Protein 5XQZ (pdb70)

Foldseek 3Di:
DAAPDDDDLLVVLDAPPPHDPLVSLLVVLVVLLVLLCVVCVQCVVVQDCVQWQFLDLPPVDTDFDDDPPDDTHTGTNSVNVVVLSVNLVVQNPDCQQPNDDPPDDHDPCNLVNSLVNLLSSLSSLSSCVRRPVVVCVVVVNPNVSLHSVLSSLSNCVNVVSYDPVSNVSCNVVNVVSD/DVVVVVVVVVVVVCVVVVVVVVVVVVVVLVVVCVVVPPDPVRSVVVVVVVVVVVVVVVCCVVVVD/DPDDPDPLPPAADDPDDLLVVLDADPPDDPLVSLLVVLVVLLVLLCVLCVLCVVVQDCVQFQFLDLPPVDTDFDDDCPPGNPTHGGGNVVRVVVLSVVLVVQCPDCQQNNDDPPRDHDPCNLVVSLVNLLSSLSSLSSCVRRPVVVCVVVVNSNSSSHSVLSSLSNCVNVVSYDPVSNVSCNVSSVVSVDDVD/DVVVVVVVVVCCVVVVVVVVVVVVVVVVVLVVVCVVVPDDPVRSVVSVVVVVVVVVVVVVCVVVVPDD

Organism: Homo sapiens (NCBI:txid9606)

CATH classification: 1.20.140.30

GO terms:
  GO:0035329 hippo signaling (P, IDA)
  GO:0005737 cytoplasm (C, IDA)
  GO:0043539 protein serine/threonine kinase activator activity (F, IDA)
  GO:0005515 protein binding (F, IPI)
  GO:0005829 cytosol (C, TAS)
  GO:0070062 extracellular exosome (C, HDA)

B-factor: mean 42.25, std 13.44, range [19.2, 107.34]

Nearest PDB structures (foldseek):
  1pi1-assembly1_A  TM=9.690E-01  e=4.590E-25  Homo sapiens
  4jiz-assembly1_A  TM=9.973E-01  e=1.069E-23  Homo sapiens
  5twh-assembly1_A-2  TM=9.955E-01  e=2.435E-23  Homo sapiens
  5b6b-assembly1_B  TM=9.875E-01  e=9.004E-23  Mus musculus
  5b6b-assembly2_K  TM=9.851E-01  e=2.051E-22  Mus musculus

Structure (mmCIF, N/CA/C/O backbone):
data_5XQZ
#
_entry.id   5XQZ
#
_cell.length_a   57.519
_cell.length_b   94.424
_cell.length_c   102.200
_cell.angle_alpha   90.00
_cell.angle_beta   90.00
_cell.angle_gamma   90.00
#
_symmetry.space_group_name_H-M   'P 21 21 21'
#
loop_
_entity.id
_entity.type
_entity.pdbx_description
1 polymer 'MOB kinase activator 1A'
2 polymer 'Serine/threonine-protein kinase 38-like'
3 non-polymer 'ZINC ION'
4 non-polymer GLYCEROL
5 water water
#
loop_
_atom_site.group_PDB
_atom_site.id
_atom_site.type_symbol
_atom_site.label_atom_id
_atom_site.label_alt_id
_atom_site.label_comp_id
_atom_site.label_asym_id
_atom_site.label_entity_id
_atom_site.label_seq_id
_atom_site.pdbx_PDB_ins_code
_atom_site.Cartn_x
_atom_site.Cartn_y
_atom_site.Cartn_z
_atom_site.occupancy
_atom_site.B_iso_or_equiv
_atom_site.auth_seq_id
_atom_site.auth_comp_id
_atom_site.auth_asym_id
_atom_site.auth_atom_id
_atom_site.pdbx_PDB_model_num
ATOM 1 N N . GLU A 1 10 ? -20.126 -24.896 10.708 1.00 74.05 33 GLU A N 1
ATOM 2 C CA . GLU A 1 10 ? -20.028 -25.993 9.707 1.00 63.34 33 GLU A CA 1
ATOM 3 C C . GLU A 1 10 ? -20.331 -25.480 8.287 1.00 68.50 33 GLU A C 1
ATOM 4 O O . GLU A 1 10 ? -19.614 -24.655 7.744 1.00 66.37 33 GLU A O 1
ATOM 10 N N . ALA A 1 11 ? -21.415 -25.969 7.717 1.00 61.28 34 ALA A N 1
ATOM 11 C CA . ALA A 1 11 ? -21.749 -25.751 6.298 1.00 56.17 34 ALA A CA 1
ATOM 12 C C . ALA A 1 11 ? -22.089 -24.288 5.963 1.00 53.09 34 ALA A C 1
ATOM 13 O O . ALA A 1 11 ? -22.614 -23.536 6.784 1.00 47.11 34 ALA A O 1
ATOM 15 N N . THR A 1 12 ? -21.738 -23.924 4.741 1.00 51.16 35 THR A N 1
ATOM 16 C CA . THR A 1 12 ? -22.079 -22.610 4.148 1.00 47.59 35 THR A CA 1
ATOM 17 C C . THR A 1 12 ? -22.698 -22.792 2.772 1.00 43.51 35 THR A C 1
ATOM 18 O O . THR A 1 12 ? -22.572 -23.819 2.156 1.00 46.54 35 THR A O 1
ATOM 22 N N . LEU A 1 13 ? -23.322 -21.739 2.297 1.00 43.81 36 LEU A N 1
ATOM 23 C CA . LEU A 1 13 ? -24.094 -21.782 1.026 1.00 46.65 36 LEU A CA 1
ATOM 24 C C . LEU A 1 13 ? -23.220 -21.923 -0.217 1.00 44.88 36 LEU A C 1
ATOM 25 O O . LEU A 1 13 ? -23.663 -22.402 -1.257 1.00 58.59 36 LEU A O 1
ATOM 30 N N . GLY A 1 14 ? -21.977 -21.512 -0.101 1.00 48.88 37 GLY A N 1
ATOM 31 C CA . GLY A 1 14 ? -21.089 -21.519 -1.271 1.00 50.68 37 GLY A CA 1
ATOM 32 C C . GLY A 1 14 ? -19.623 -21.566 -0.931 1.00 55.52 37 GLY A C 1
ATOM 33 O O . GLY A 1 14 ? -19.238 -21.748 0.217 1.00 55.59 37 GLY A O 1
ATOM 34 N N . SER A 1 15 ? -18.817 -21.411 -1.964 1.00 54.59 38 SER A N 1
ATOM 35 C CA . SER A 1 15 ? -17.333 -21.285 -1.803 1.00 56.29 38 SER A CA 1
ATOM 36 C C . SER A 1 15 ? -16.795 -19.882 -2.114 1.00 54.93 38 SER A C 1
ATOM 37 O O . SER A 1 15 ? -15.601 -19.680 -2.322 1.00 54.89 38 SER A O 1
ATOM 40 N N . GLY A 1 16 ? -17.704 -18.926 -2.128 1.00 48.64 39 GLY A N 1
ATOM 41 C CA . GLY A 1 16 ? -17.348 -17.502 -2.281 1.00 47.98 39 GLY A CA 1
ATOM 42 C C . GLY A 1 16 ? -16.475 -16.973 -1.151 1.00 46.12 39 GLY A C 1
ATOM 43 O O . GLY A 1 16 ? -16.540 -17.430 -0.014 1.00 50.50 39 GLY A O 1
ATOM 44 N N . ASN A 1 17 ? -15.666 -15.988 -1.500 1.00 43.32 40 ASN A N 1
ATOM 45 C CA . ASN A 1 17 ? -14.750 -15.319 -0.543 1.00 44.64 40 ASN A CA 1
ATOM 46 C C . ASN A 1 17 ? -15.406 -14.113 0.159 1.00 41.29 40 ASN A C 1
ATOM 47 O O . ASN A 1 17 ? -15.337 -12.981 -0.305 1.00 38.44 40 ASN A O 1
ATOM 52 N N . LEU A 1 18 ? -15.990 -14.378 1.312 1.00 36.23 41 LEU A N 1
ATOM 53 C CA . LEU A 1 18 ? -16.746 -13.340 2.048 1.00 36.49 41 LEU A CA 1
ATOM 54 C C . LEU A 1 18 ? -15.845 -12.215 2.599 1.00 38.77 41 LEU A C 1
ATOM 55 O O . LEU A 1 18 ? -16.276 -11.074 2.762 1.00 39.56 41 LEU A O 1
ATOM 60 N N . ARG A 1 19 ? -14.598 -12.557 2.873 1.00 36.75 42 ARG A N 1
ATOM 61 C CA . ARG A 1 19 ? -13.610 -11.585 3.404 1.00 40.26 42 ARG A CA 1
ATOM 62 C C . ARG A 1 19 ? -13.392 -10.440 2.447 1.00 39.09 42 ARG A C 1
ATOM 63 O O . ARG A 1 19 ? -13.231 -9.295 2.831 1.00 39.48 42 ARG A O 1
ATOM 71 N N . GLN A 1 20 ? -13.354 -10.801 1.185 1.00 38.45 43 GLN A N 1
ATOM 72 C CA . GLN A 1 20 ? -13.159 -9.815 0.112 1.00 39.89 43 GLN A CA 1
ATOM 73 C C . GLN A 1 20 ? -14.412 -9.020 -0.195 1.00 34.43 43 GLN A C 1
ATOM 74 O O . GLN A 1 20 ? -14.369 -7.847 -0.476 1.00 35.40 43 GLN A O 1
ATOM 80 N N . ALA A 1 21 ? -15.525 -9.717 -0.149 1.00 35.77 44 ALA A N 1
ATOM 81 C CA . ALA A 1 21 ? -16.854 -9.134 -0.454 1.00 37.44 44 ALA A CA 1
ATOM 82 C C . ALA A 1 21 ? -17.277 -8.035 0.552 1.00 35.40 44 ALA A C 1
ATOM 83 O O . ALA A 1 21 ? -18.001 -7.127 0.195 1.00 34.01 44 ALA A O 1
ATOM 85 N N . VAL A 1 22 ? -16.814 -8.121 1.796 1.00 29.73 45 VAL A N 1
ATOM 86 C CA . VAL A 1 22 ? -17.113 -7.045 2.822 1.00 30.17 45 VAL A CA 1
ATOM 87 C C . VAL A 1 22 ? -16.264 -5.764 2.693 1.00 30.40 45 VAL A C 1
ATOM 88 O O . VAL A 1 22 ? -16.575 -4.708 3.266 1.00 28.93 45 VAL A O 1
ATOM 92 N N . MET A 1 23 ? -15.202 -5.876 1.915 1.00 30.85 46 MET A N 1
ATOM 93 C CA . MET A 1 23 ? -14.205 -4.789 1.814 1.00 35.79 46 MET A CA 1
ATOM 94 C C . MET A 1 23 ? -14.829 -3.567 1.147 1.00 35.12 46 MET A C 1
ATOM 95 O O . MET A 1 23 ? -15.645 -3.674 0.240 1.00 37.17 46 MET A O 1
ATOM 100 N N . LEU A 1 24 ? -14.434 -2.408 1.633 1.00 33.51 47 LEU A N 1
ATOM 101 C CA . LEU A 1 24 ? -14.868 -1.138 1.013 1.00 34.47 47 LEU A CA 1
ATOM 102 C C . LEU A 1 24 ? -14.332 -1.070 -0.443 1.00 32.42 47 LEU A C 1
ATOM 103 O O . LEU A 1 24 ? -13.147 -1.084 -0.642 1.00 33.18 47 LEU A O 1
ATOM 108 N N . PRO A 1 25 ? -15.210 -1.003 -1.453 1.00 32.59 48 PRO A N 1
ATOM 109 C CA . PRO A 1 25 ? -14.703 -0.824 -2.795 1.00 31.95 48 PRO A CA 1
ATOM 110 C C . PRO A 1 25 ? -13.959 0.482 -2.978 1.00 36.67 48 PRO A C 1
ATOM 111 O O . PRO A 1 25 ? -14.268 1.502 -2.356 1.00 35.02 48 PRO A O 1
ATOM 115 N N . GLU A 1 26 ? -12.967 0.407 -3.832 1.00 37.84 49 GLU A N 1
ATOM 116 C CA . GLU A 1 26 ? -12.170 1.582 -4.164 1.00 41.32 49 GLU A CA 1
ATOM 117 C C . GLU A 1 26 ? -13.046 2.758 -4.549 1.00 38.04 49 GLU A C 1
ATOM 118 O O . GLU A 1 26 ? -13.862 2.684 -5.441 1.00 41.13 49 GLU A O 1
ATOM 124 N N . GLY A 1 27 ? -12.837 3.835 -3.828 1.00 38.93 50 GLY A N 1
ATOM 125 C CA . GLY A 1 27 ? -13.510 5.116 -4.096 1.00 37.99 50 GLY A CA 1
ATOM 126 C C . GLY A 1 27 ? -14.893 5.209 -3.490 1.00 33.36 50 GLY A C 1
ATOM 127 O O . GLY A 1 27 ? -15.555 6.224 -3.590 1.00 35.56 50 GLY A O 1
ATOM 128 N N . GLU A 1 28 ? -15.315 4.137 -2.847 1.00 31.69 51 GLU A N 1
ATOM 129 C CA . GLU A 1 28 ? -16.649 4.102 -2.218 1.00 35.25 51 GLU A CA 1
ATOM 130 C C . GLU A 1 28 ? -16.695 4.878 -0.900 1.00 35.13 51 GLU A C 1
ATOM 131 O O . GLU A 1 28 ? -15.730 4.960 -0.161 1.00 39.70 51 GLU A O 1
ATOM 137 N N . ASP A 1 29 ? -17.857 5.421 -0.625 1.00 32.97 52 ASP A N 1
ATOM 138 C CA . ASP A 1 29 ? -18.117 6.115 0.647 1.00 34.79 52 ASP A CA 1
ATOM 139 C C . ASP A 1 29 ? -18.398 5.124 1.794 1.00 36.71 52 ASP A C 1
ATOM 140 O O . ASP A 1 29 ? -19.343 4.312 1.741 1.00 36.13 52 ASP A O 1
A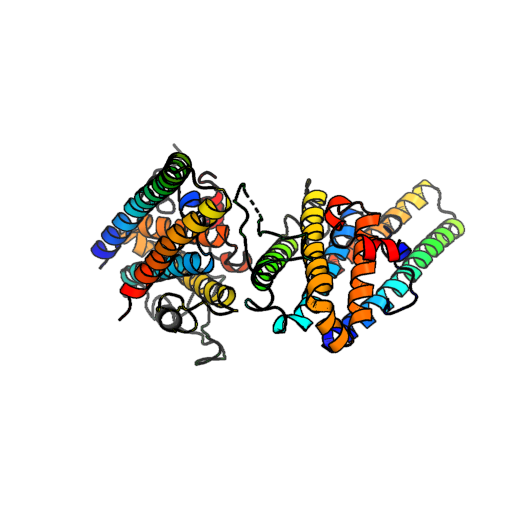TOM 145 N N . LEU A 1 30 ? -17.590 5.227 2.838 1.00 33.28 53 LEU A N 1
ATOM 146 C CA . LEU A 1 30 ? -17.640 4.241 3.953 1.00 35.01 53 LEU A CA 1
ATOM 147 C C . LEU A 1 30 ? -19.032 4.191 4.636 1.00 35.32 53 LEU A C 1
ATOM 148 O O . LEU A 1 30 ? -19.596 3.125 4.917 1.00 34.14 53 LEU A O 1
ATOM 153 N N . ASN A 1 31 ? -19.568 5.371 4.897 1.00 31.91 54 ASN A N 1
ATOM 154 C CA . ASN A 1 31 ? -20.891 5.502 5.541 1.00 35.64 54 ASN A CA 1
ATOM 155 C C . ASN A 1 31 ? -22.005 4.798 4.719 1.00 34.82 54 ASN A C 1
ATOM 156 O O . ASN A 1 31 ? -22.786 4.008 5.223 1.00 33.36 54 ASN A O 1
ATOM 161 N N . GLU A 1 32 ? -22.038 5.104 3.440 1.00 31.86 55 GLU A N 1
ATOM 162 C CA . GLU A 1 32 ? -23.006 4.488 2.511 1.00 31.25 55 GLU A CA 1
ATOM 163 C C . GLU A 1 32 ? -22.873 2.964 2.510 1.00 30.50 55 GLU A C 1
ATOM 164 O O . GLU A 1 32 ? -23.841 2.229 2.570 1.00 30.14 55 GLU A O 1
ATOM 170 N N . TRP A 1 33 ? -21.638 2.515 2.429 1.00 29.19 56 TRP A N 1
ATOM 171 C CA . TRP A 1 33 ? -21.324 1.067 2.446 1.00 30.00 56 TRP A CA 1
ATOM 172 C C . TRP A 1 33 ? -21.832 0.369 3.718 1.00 29.55 56 TRP A C 1
ATOM 173 O O . TRP A 1 33 ? -22.420 -0.705 3.693 1.00 30.03 56 TRP A O 1
ATOM 184 N N . ILE A 1 34 ? -21.584 1.002 4.839 1.00 27.56 57 ILE A N 1
ATOM 185 C CA . ILE A 1 34 ? -22.029 0.472 6.143 1.00 27.52 57 ILE A CA 1
ATOM 186 C C . ILE A 1 34 ? -23.568 0.441 6.180 1.00 28.40 57 ILE A C 1
ATOM 187 O O . ILE A 1 34 ? -24.184 -0.487 6.658 1.00 27.44 57 ILE A O 1
ATOM 192 N N . ALA A 1 35 ? -24.159 1.472 5.622 1.00 28.75 58 ALA A N 1
ATOM 193 C CA . ALA A 1 35 ? -25.629 1.655 5.670 1.00 30.80 58 ALA A CA 1
ATOM 194 C C . ALA A 1 35 ? -26.367 0.554 4.869 1.00 31.17 58 ALA A C 1
ATOM 195 O O . ALA A 1 35 ? -27.307 -0.084 5.352 1.00 31.65 58 ALA A O 1
ATOM 197 N N . VAL A 1 36 ? -25.893 0.340 3.651 1.00 28.64 59 VAL A N 1
ATOM 198 C CA . VAL A 1 36 ? -26.516 -0.657 2.724 1.00 30.71 59 VAL A CA 1
ATOM 199 C C . VAL A 1 36 ? -26.393 -2.073 3.307 1.00 30.32 59 VAL A C 1
ATOM 200 O O . VAL A 1 36 ? -27.352 -2.856 3.320 1.00 29.98 59 VAL A O 1
ATOM 204 N N . ASN A 1 37 ? -25.196 -2.359 3.812 1.00 28.23 60 ASN A N 1
ATOM 205 C CA . ASN A 1 37 ? -24.871 -3.682 4.414 1.00 28.94 60 ASN A CA 1
ATOM 206 C C . ASN A 1 37 ? -25.680 -3.926 5.703 1.00 29.06 60 ASN A C 1
ATOM 207 O O . ASN A 1 37 ? -26.151 -5.012 5.974 1.00 27.76 60 ASN A O 1
ATOM 212 N N . THR A 1 38 ? -25.856 -2.876 6.470 1.00 27.83 61 THR A N 1
ATOM 213 C CA . THR A 1 38 ? -26.614 -2.970 7.732 1.00 29.01 61 THR A CA 1
ATOM 214 C C . THR A 1 38 ? -28.088 -3.318 7.462 1.00 31.85 61 THR A C 1
ATOM 215 O O . THR A 1 38 ? -28.680 -4.180 8.129 1.00 29.67 61 THR A O 1
ATOM 219 N N . VAL A 1 39 ? -28.664 -2.637 6.475 1.00 29.26 62 VAL A N 1
ATOM 220 C CA . VAL A 1 39 ? -30.081 -2.922 6.034 1.00 31.84 62 VAL A CA 1
ATOM 221 C C . VAL A 1 39 ? -30.219 -4.392 5.586 1.00 32.26 62 VAL A C 1
ATOM 222 O O . VAL A 1 39 ? -31.166 -5.111 5.955 1.00 33.88 62 VAL A O 1
ATOM 226 N N . ASP A 1 40 ? -29.237 -4.833 4.830 1.00 28.63 63 ASP A N 1
ATOM 227 C CA . ASP A 1 40 ? -29.185 -6.254 4.399 1.00 31.39 63 ASP A CA 1
ATOM 228 C C . ASP A 1 40 ? -29.203 -7.235 5.595 1.00 30.85 63 ASP A C 1
ATOM 229 O O . ASP A 1 40 ? -29.935 -8.212 5.606 1.00 30.20 63 ASP A O 1
ATOM 234 N N . PHE A 1 41 ? -28.359 -6.971 6.577 1.00 27.75 64 PHE A N 1
ATOM 235 C CA . PHE A 1 41 ? -28.249 -7.876 7.746 1.00 27.11 64 PHE A CA 1
ATOM 236 C C . PHE A 1 41 ? -29.536 -7.857 8.572 1.00 28.85 64 PHE A C 1
ATOM 237 O O . PHE A 1 41 ? -29.997 -8.881 9.069 1.00 30.67 64 PHE A O 1
ATOM 245 N N . PHE A 1 42 ? -30.109 -6.679 8.699 1.00 27.00 65 PHE A N 1
ATOM 246 C CA . PHE A 1 42 ? -31.402 -6.534 9.400 1.00 30.91 65 PHE A CA 1
ATOM 247 C C . PHE A 1 42 ? -32.432 -7.444 8.735 1.00 30.87 65 PHE A C 1
ATOM 248 O O . PHE A 1 42 ? -33.111 -8.258 9.370 1.00 33.32 65 PHE A O 1
ATOM 256 N N . ASN A 1 43 ? -32.507 -7.300 7.431 1.00 30.36 66 ASN A N 1
ATOM 257 C CA . ASN A 1 43 ? -33.454 -8.104 6.651 1.00 35.26 66 ASN A CA 1
ATOM 258 C C . ASN A 1 43 ? -33.222 -9.601 6.819 1.00 34.43 66 ASN A C 1
ATOM 259 O O . ASN A 1 43 ? -34.143 -10.375 7.043 1.00 31.73 66 ASN A O 1
ATOM 264 N N . GLN A 1 44 ? -31.971 -9.982 6.725 1.00 31.10 67 GLN A N 1
ATOM 265 C CA . GLN A 1 44 ? -31.593 -11.411 6.847 1.00 33.92 67 GLN A CA 1
ATOM 266 C C . GLN A 1 44 ? -32.011 -11.979 8.201 1.00 33.74 67 GLN A C 1
ATOM 267 O O . GLN A 1 44 ? -32.643 -13.029 8.300 1.00 35.91 67 GLN A O 1
ATOM 273 N N . ILE A 1 45 ? -31.621 -11.252 9.233 1.00 35.64 68 ILE A N 1
ATOM 274 C CA . ILE A 1 45 ? -31.781 -11.708 10.639 1.00 35.40 68 ILE A CA 1
ATOM 275 C C . ILE A 1 45 ? -33.262 -11.811 10.969 1.00 36.26 68 ILE A C 1
ATOM 276 O O . ILE A 1 45 ? -33.694 -12.754 11.627 1.00 33.41 68 ILE A O 1
ATOM 281 N N . ASN A 1 46 ? -34.062 -10.855 10.518 1.00 32.03 69 ASN A N 1
ATOM 282 C CA . ASN A 1 46 ? -35.470 -11.014 10.849 1.00 39.13 69 ASN A CA 1
ATOM 283 C C . ASN A 1 46 ? -36.157 -12.082 9.995 1.00 34.40 69 ASN A C 1
ATOM 284 O O . ASN A 1 46 ? -37.030 -12.741 10.4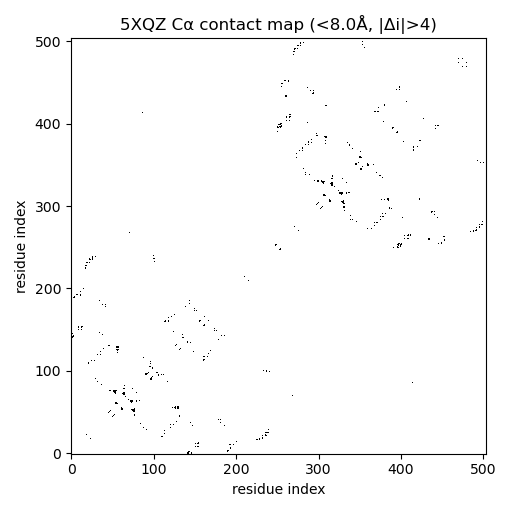78 1.00 37.22 69 ASN A O 1
ATOM 289 N N . MET A 1 47 ? -35.649 -12.352 8.800 1.00 33.55 70 MET A N 1
ATOM 290 C CA . MET A 1 47 ? -36.086 -13.562 8.045 1.00 37.85 70 MET A CA 1
ATOM 291 C C . MET A 1 47 ? -35.745 -14.835 8.824 1.00 37.38 70 MET A C 1
ATOM 292 O O . MET A 1 47 ? -36.566 -15.726 9.027 1.00 40.17 70 MET A O 1
ATOM 297 N N . LEU A 1 48 ? -34.497 -14.906 9.234 1.00 33.80 71 LEU A N 1
ATOM 298 C CA . LEU A 1 48 ? -33.970 -16.125 9.922 1.00 36.80 71 LEU A CA 1
ATOM 299 C C . LEU A 1 48 ? -34.725 -16.421 11.237 1.00 36.64 71 LEU A C 1
ATOM 300 O O . LEU A 1 48 ? -35.200 -17.530 11.500 1.00 40.80 71 LEU A O 1
ATOM 305 N N . TYR A 1 49 ? -34.830 -15.393 12.049 1.00 35.30 72 TYR A N 1
ATOM 306 C CA . TYR A 1 49 ? -35.603 -15.465 13.311 1.00 40.00 72 TYR A CA 1
ATOM 307 C C . TYR A 1 49 ? -37.075 -15.805 13.043 1.00 41.58 72 TYR A C 1
ATOM 308 O O . TYR A 1 49 ? -37.711 -16.548 13.771 1.00 44.66 72 TYR A O 1
ATOM 317 N N . GLY A 1 50 ? -37.581 -15.249 11.966 1.00 42.14 73 GLY A N 1
ATOM 318 C CA . GLY A 1 50 ? -38.969 -15.502 11.523 1.00 39.30 73 GLY A CA 1
ATOM 319 C C . GLY A 1 50 ? -39.268 -16.991 11.382 1.00 41.45 73 GLY A C 1
ATOM 320 O O . GLY A 1 50 ? -40.360 -17.444 11.676 1.00 45.47 73 GLY A O 1
ATOM 321 N N . THR A 1 51 ? -38.265 -17.747 10.953 1.00 41.22 74 THR A N 1
ATOM 322 C CA . THR A 1 51 ? -38.428 -19.213 10.689 1.00 43.69 74 THR A CA 1
ATOM 323 C C . THR A 1 51 ? -38.506 -20.076 11.951 1.00 45.88 74 THR A C 1
ATOM 324 O O . THR A 1 51 ? -38.935 -21.216 11.911 1.00 49.20 74 THR A O 1
ATOM 328 N N . ILE A 1 52 ? -38.059 -19.525 13.059 1.00 42.09 75 ILE A N 1
ATOM 329 C CA . ILE A 1 52 ? -38.027 -20.284 14.330 1.00 45.71 75 ILE A CA 1
ATOM 330 C C . ILE A 1 52 ? -38.891 -19.660 15.438 1.00 46.97 75 ILE A C 1
ATOM 331 O O . ILE A 1 52 ? -38.948 -20.131 16.573 1.00 42.44 75 ILE A O 1
ATOM 336 N N . THR A 1 53 ? -39.587 -18.610 15.052 1.00 48.23 76 THR A N 1
ATOM 337 C CA . THR A 1 53 ? -40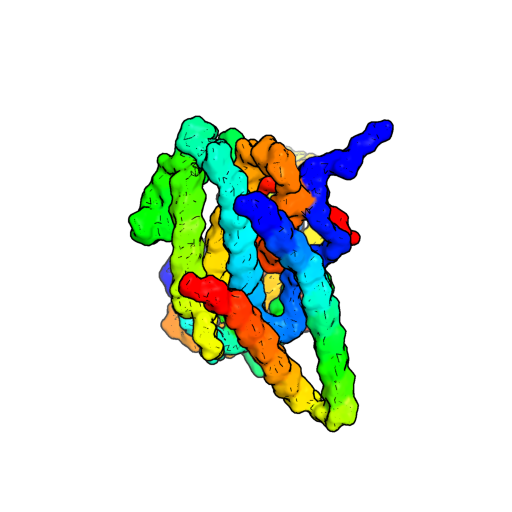.399 -17.777 15.977 1.00 48.33 76 THR A CA 1
ATOM 338 C C . THR A 1 53 ? -41.473 -18.565 16.726 1.00 53.06 76 THR A C 1
ATOM 339 O O . THR A 1 53 ? -41.899 -18.197 17.804 1.00 60.07 76 THR A O 1
ATOM 343 N N . GLU A 1 54 ? -41.896 -19.650 16.118 1.00 58.97 77 GLU A N 1
ATOM 344 C CA . GLU A 1 54 ? -42.833 -20.602 16.747 1.00 57.46 77 GLU A CA 1
ATOM 345 C C . GLU A 1 54 ? -42.205 -21.322 17.934 1.00 49.79 77 GLU A C 1
ATOM 346 O O . GLU A 1 54 ? -42.855 -21.651 18.907 1.00 55.42 77 GLU A O 1
ATOM 352 N N . PHE A 1 55 ? -40.923 -21.575 17.817 1.00 52.82 78 PHE A N 1
ATOM 353 C CA . PHE A 1 55 ? -40.168 -22.391 18.832 1.00 57.57 78 PHE A CA 1
ATOM 354 C C . PHE A 1 55 ? -39.531 -21.571 19.949 1.00 53.90 78 PHE A C 1
ATOM 355 O O . PHE A 1 55 ? -39.009 -22.087 20.936 1.00 55.22 78 PHE A O 1
ATOM 363 N N . CYS A 1 56 ? -39.620 -20.274 19.744 1.00 50.45 79 CYS A N 1
ATOM 364 C CA . CYS A 1 56 ? -39.142 -19.249 20.687 1.00 47.19 79 CYS A CA 1
ATOM 365 C C . CYS A 1 56 ? -40.344 -18.607 21.376 1.00 42.76 79 CYS A C 1
ATOM 366 O O . CYS A 1 56 ? -40.964 -17.688 20.854 1.00 50.59 79 CYS A O 1
ATOM 369 N N . THR A 1 57 ? -40.633 -19.110 22.566 1.00 45.18 80 THR A N 1
ATOM 370 C CA . THR A 1 57 ? -41.833 -18.722 23.370 1.00 41.28 80 THR A CA 1
ATOM 371 C C . THR A 1 57 ? -41.528 -18.210 24.774 1.00 44.40 80 THR A C 1
ATOM 372 O O . THR A 1 57 ? -40.397 -18.293 25.249 1.00 44.07 80 THR A O 1
ATOM 376 N N . GLU A 1 58 ? -42.564 -17.694 25.421 1.00 49.25 81 GLU A N 1
ATOM 377 C CA . GLU A 1 58 ? -42.474 -17.269 26.846 1.00 47.51 81 GLU A CA 1
ATOM 378 C C . GLU A 1 58 ? -42.107 -18.481 27.723 1.00 44.05 81 GLU A C 1
ATOM 379 O O . GLU A 1 58 ? -41.391 -18.360 28.700 1.00 48.17 81 GLU A O 1
ATOM 385 N N . ALA A 1 59 ? -42.579 -19.643 27.311 1.00 41.80 82 ALA A N 1
ATOM 386 C CA . ALA A 1 59 ? -42.280 -20.911 28.026 1.00 41.22 82 ALA A CA 1
ATOM 387 C C . ALA A 1 59 ? -40.818 -21.350 27.851 1.00 43.98 82 ALA A C 1
ATOM 388 O O . ALA A 1 59 ? -40.114 -21.643 28.812 1.00 51.38 82 ALA A O 1
ATOM 390 N N . SER A 1 60 ? -40.385 -21.400 26.609 1.00 39.63 83 SER A N 1
ATOM 391 C CA . SER A 1 60 ? -39.012 -21.897 26.271 1.00 41.30 83 SER A CA 1
ATOM 392 C C . SER A 1 60 ? -37.901 -20.935 26.704 1.00 42.57 83 SER A C 1
ATOM 393 O O . SER A 1 60 ? -36.817 -21.324 27.120 1.00 44.09 83 SER A O 1
ATOM 396 N N . CYS A 1 61 ? -38.213 -19.663 26.602 1.00 43.28 84 CYS A N 1
ATOM 397 C CA . CYS A 1 61 ? -37.213 -18.587 26.723 1.00 40.15 84 CYS A CA 1
ATOM 398 C C . CYS A 1 61 ? -37.721 -17.423 27.574 1.00 39.03 84 CYS A C 1
ATOM 399 O O . CYS A 1 61 ? -37.985 -16.344 27.058 1.00 36.87 84 CYS A O 1
ATOM 402 N N . PRO A 1 62 ? -37.842 -17.629 28.895 1.00 43.29 85 PRO A N 1
ATOM 403 C CA . PRO A 1 62 ? -38.346 -16.590 29.779 1.00 44.48 85 PRO A CA 1
ATOM 404 C C . PRO A 1 62 ? -37.372 -15.429 29.937 1.00 41.38 85 PRO A C 1
ATOM 405 O O . PRO A 1 62 ? -37.758 -14.356 30.358 1.00 41.28 85 PRO A O 1
ATOM 409 N N . VAL A 1 63 ? -36.121 -15.685 29.606 1.00 43.37 86 VAL A N 1
ATOM 410 C CA . VAL A 1 63 ? -35.069 -14.617 29.488 1.00 44.40 86 VAL A CA 1
ATOM 411 C C . VAL A 1 63 ? -34.355 -14.608 28.122 1.00 40.50 86 VAL A C 1
ATOM 412 O O . VAL A 1 63 ? -34.364 -15.585 27.384 1.00 39.69 86 VAL A O 1
ATOM 416 N N . MET A 1 64 ? -33.783 -13.456 27.808 1.00 41.11 87 MET A N 1
ATOM 417 C CA . MET A 1 64 ? -33.042 -13.253 26.536 1.00 38.60 87 MET A CA 1
ATOM 418 C C . MET A 1 64 ? -31.627 -13.749 26.796 1.00 39.14 87 MET A C 1
ATOM 419 O O . MET A 1 64 ? -30.722 -13.024 27.209 1.00 37.62 87 MET A O 1
ATOM 424 N N . SER A 1 65 ? -31.480 -15.031 26.568 1.00 39.70 88 SER A N 1
ATOM 425 C CA . SER A 1 65 ? -30.255 -15.740 26.931 1.00 39.23 88 SER A CA 1
ATOM 426 C C . SER A 1 65 ? -29.368 -15.990 25.740 1.00 39.07 88 SER A C 1
ATOM 427 O O . SER A 1 65 ? -29.809 -16.055 24.605 1.00 37.02 88 SER A O 1
ATOM 430 N N . ALA A 1 66 ? -28.101 -16.152 26.045 1.00 35.80 89 ALA A N 1
ATOM 431 C CA . ALA A 1 66 ? -27.114 -16.627 25.059 1.00 36.90 89 ALA A CA 1
ATOM 432 C C . ALA A 1 66 ? -26.165 -17.578 25.746 1.00 35.96 89 ALA A C 1
ATOM 433 O O . ALA A 1 66 ? -25.021 -17.288 25.983 1.00 39.34 89 ALA A O 1
ATOM 435 N N . GLY A 1 67 ? -26.704 -18.730 26.058 1.00 40.73 90 GLY A N 1
ATOM 436 C CA . GLY A 1 67 ? -26.048 -19.697 26.958 1.00 41.90 90 GLY A CA 1
ATOM 437 C C . GLY A 1 67 ? -26.127 -19.205 28.399 1.00 45.05 90 GLY A C 1
ATOM 438 O O . GLY A 1 67 ? -26.571 -18.087 28.651 1.00 44.48 90 GLY A O 1
ATOM 439 N N . PRO A 1 68 ? -25.671 -20.018 29.357 1.00 49.83 91 PRO A N 1
ATOM 440 C CA . PRO A 1 68 ? -25.875 -19.721 30.777 1.00 48.93 91 PRO A CA 1
ATOM 441 C C . PRO A 1 68 ? -25.106 -18.504 31.298 1.00 48.42 91 PRO A C 1
ATOM 442 O O . PRO A 1 68 ? -25.457 -17.948 32.317 1.00 54.07 91 PRO A O 1
ATOM 446 N N . ARG A 1 69 ? -24.092 -18.092 30.567 1.00 43.82 92 ARG A N 1
ATOM 447 C CA . ARG A 1 69 ? -23.241 -16.936 30.971 1.00 48.53 92 ARG A CA 1
ATOM 448 C C . ARG A 1 69 ? -23.753 -15.538 30.573 1.00 42.41 92 ARG A C 1
ATOM 449 O O . ARG A 1 69 ? -23.272 -14.525 31.059 1.00 42.54 92 ARG A O 1
ATOM 457 N N . TYR A 1 70 ? -24.754 -15.513 29.714 1.00 39.51 93 TYR A N 1
ATOM 458 C CA . TYR A 1 70 ? -25.257 -14.250 29.130 1.00 37.10 93 TYR A CA 1
ATOM 459 C C . TYR A 1 70 ? -26.777 -14.109 29.184 1.00 37.28 93 TYR A C 1
ATOM 460 O O . TYR A 1 70 ? -27.526 -14.962 28.733 1.00 37.95 93 TYR A O 1
ATOM 469 N N . GLU A 1 71 ? -27.171 -12.978 29.728 1.00 33.14 94 GLU A N 1
ATOM 470 C CA . GLU A 1 71 ? -28.582 -12.583 29.841 1.00 37.50 94 GLU A CA 1
ATOM 471 C C . GLU A 1 71 ? -28.776 -11.101 29.514 1.00 39.37 94 GLU A C 1
ATOM 472 O O . GLU A 1 71 ? -28.411 -10.201 30.280 1.00 43.36 94 GLU A O 1
ATOM 478 N N . TYR A 1 72 ? -29.359 -10.868 28.358 1.00 33.95 95 TYR A N 1
ATOM 479 C CA . TYR A 1 72 ? -29.564 -9.482 27.912 1.00 38.33 95 TYR A CA 1
ATOM 480 C C . TYR A 1 72 ? -30.855 -8.894 28.447 1.00 37.70 95 TYR A C 1
ATOM 481 O O . TYR A 1 72 ? -31.879 -9.525 28.448 1.00 42.94 95 TYR A O 1
ATOM 490 N N . HIS A 1 73 ? -30.764 -7.649 28.850 1.00 40.68 96 HIS A N 1
ATOM 491 C CA . HIS A 1 73 ? -31.929 -6.847 29.288 1.00 45.17 96 HIS A CA 1
ATOM 492 C C . HIS A 1 73 ? -32.214 -5.737 28.327 1.00 45.61 96 HIS A C 1
ATOM 493 O O . HIS A 1 73 ? -31.315 -5.113 27.813 1.00 45.25 96 HIS A O 1
ATOM 500 N N . TRP A 1 74 ? -33.486 -5.499 28.077 1.00 51.38 97 TRP A N 1
ATOM 501 C CA . TRP A 1 74 ? -33.877 -4.521 27.051 1.00 47.86 97 TRP A CA 1
ATOM 502 C C . TRP A 1 74 ? -33.702 -3.117 27.518 1.00 52.88 97 TRP A C 1
ATOM 503 O O . TRP A 1 74 ? -34.136 -2.751 28.593 1.00 54.57 97 TRP A O 1
ATOM 514 N N . ALA A 1 75 ? -33.045 -2.343 26.670 1.00 61.91 98 ALA A N 1
ATOM 515 C CA . ALA A 1 75 ? -32.882 -0.878 26.854 1.00 66.77 98 ALA A CA 1
ATOM 516 C C . ALA A 1 75 ? -32.658 -0.137 25.539 1.00 69.30 98 ALA A C 1
ATOM 517 O O . ALA A 1 75 ? -32.140 -0.683 24.573 1.00 75.26 98 ALA A O 1
ATOM 519 N N . ASP A 1 76 ? -33.039 1.123 25.529 1.00 65.57 99 ASP A N 1
ATOM 520 C CA . ASP A 1 76 ? -32.803 1.988 24.342 1.00 73.37 99 ASP A CA 1
ATOM 521 C C . ASP A 1 76 ? -31.351 2.484 24.282 1.00 72.26 99 ASP A C 1
ATOM 522 O O . ASP A 1 76 ? -30.572 2.073 23.418 1.00 77.58 99 ASP A O 1
ATOM 527 N N . ASN A 1 79 ? -31.465 6.920 27.270 1.00 99.81 102 ASN A N 1
ATOM 528 C CA . ASN A 1 79 ? -32.420 7.813 27.934 1.00 107.34 102 ASN A CA 1
ATOM 529 C C . ASN A 1 79 ? -32.252 7.798 29.450 1.00 99.64 102 ASN A C 1
ATOM 530 O O . ASN A 1 79 ? -32.970 8.465 30.164 1.00 98.85 102 ASN A O 1
ATOM 532 N N . ILE A 1 80 ? -31.282 7.030 29.910 1.00 101.66 103 ILE A N 1
ATOM 533 C CA . ILE A 1 80 ? -31.035 6.820 31.356 1.00 95.59 103 ILE A CA 1
ATOM 534 C C . ILE A 1 80 ? -32.051 5.836 31.927 1.00 97.72 103 ILE A C 1
ATOM 535 O O . ILE A 1 80 ? -32.092 5.567 33.123 1.00 103.26 103 ILE A O 1
ATOM 537 N N . LYS A 1 81 ? -32.868 5.313 31.031 1.00 101.15 104 LYS A N 1
ATOM 538 C CA . LYS A 1 81 ? -33.924 4.350 31.391 1.00 97.83 104 LYS A CA 1
ATOM 539 C C . LYS A 1 81 ? -33.277 3.088 31.966 1.00 98.18 104 LYS A C 1
ATOM 540 O O . LYS A 1 81 ? -32.216 2.647 31.530 1.00 96.05 104 LYS A O 1
ATOM 542 N N . LYS A 1 82 ? -33.928 2.538 32.969 1.00 89.89 105 LYS A N 1
ATOM 543 C CA . LYS A 1 82 ? -33.449 1.303 33.609 1.00 83.84 105 LYS A CA 1
ATOM 544 C C . LYS A 1 82 ? -33.728 0.099 32.715 1.00 77.71 105 LYS A C 1
ATOM 545 O O . LYS A 1 82 ? -34.851 -0.092 32.281 1.00 67.64 105 LYS A O 1
ATOM 551 N N . PRO A 1 83 ? -32.696 -0.693 32.411 1.00 78.72 106 PRO A N 1
ATOM 552 C CA . PRO A 1 83 ? -32.883 -1.847 31.566 1.00 67.01 106 PRO A CA 1
ATOM 553 C C . PRO A 1 83 ? -33.890 -2.829 32.132 1.00 64.11 106 PRO A C 1
ATOM 554 O O . PRO A 1 83 ? -33.944 -3.078 33.322 1.00 68.35 106 PRO A O 1
ATOM 558 N N . ILE A 1 84 ? -34.678 -3.365 31.230 1.00 60.87 107 ILE A N 1
ATOM 559 C CA . ILE A 1 84 ? -35.795 -4.248 31.590 1.00 62.48 107 ILE A CA 1
ATOM 560 C C . ILE A 1 84 ? -35.483 -5.718 31.286 1.00 61.73 107 ILE A C 1
ATOM 561 O O . ILE A 1 84 ? -35.130 -6.110 30.168 1.00 49.30 107 ILE A O 1
ATOM 566 N N . LYS A 1 85 ? -35.631 -6.520 32.315 1.00 63.55 108 LYS A N 1
ATOM 567 C CA . LYS A 1 85 ? -35.488 -7.966 32.172 1.00 54.98 108 LYS A CA 1
ATOM 568 C C . LYS A 1 85 ? -36.750 -8.476 31.492 1.00 58.14 108 LYS A C 1
ATOM 569 O O . LYS A 1 85 ? -37.853 -8.228 31.940 1.00 59.92 108 LYS A O 1
ATOM 575 N N . CYS A 1 86 ? -36.568 -9.158 30.383 1.00 56.55 109 CYS A N 1
ATOM 576 C CA . CYS A 1 86 ? -37.706 -9.655 29.594 1.00 48.55 109 CYS A CA 1
ATOM 577 C C . CYS A 1 86 ? -37.400 -10.896 28.786 1.00 46.18 109 CYS A C 1
ATOM 578 O O . CYS A 1 86 ? -36.265 -11.255 28.533 1.00 46.81 109 CYS A O 1
ATOM 581 N N . SER A 1 87 ? -38.469 -11.561 28.414 1.00 41.00 110 SER A N 1
ATOM 582 C CA . SER A 1 87 ? -38.402 -12.792 27.617 1.00 41.07 110 SER A CA 1
ATOM 583 C C . SER A 1 87 ? -37.680 -12.516 26.289 1.00 41.09 110 SER A C 1
ATOM 584 O O . SER A 1 87 ? -37.621 -11.374 25.801 1.00 39.21 110 SER A O 1
ATOM 587 N N . ALA A 1 88 ? -37.143 -13.587 25.725 1.00 34.82 111 ALA A N 1
ATOM 588 C CA . ALA A 1 88 ? -36.500 -13.527 24.375 1.00 41.65 111 ALA A CA 1
ATOM 589 C C . ALA A 1 88 ? -37.446 -13.047 23.238 1.00 40.52 111 ALA A C 1
ATOM 590 O O . ALA A 1 88 ? -37.062 -12.179 22.471 1.00 36.95 111 ALA A O 1
ATOM 592 N N . PRO A 1 89 ? -38.679 -13.603 23.133 1.00 41.41 112 PRO A N 1
ATOM 593 C CA . PRO A 1 89 ? -39.571 -13.101 22.083 1.00 41.53 112 PRO A CA 1
ATOM 594 C C . PRO A 1 89 ? -39.859 -11.600 22.203 1.00 42.88 112 PRO A C 1
ATOM 595 O O . PRO A 1 89 ? -39.906 -10.885 21.214 1.00 37.94 112 PRO A O 1
ATOM 599 N N . LYS A 1 90 ? -40.009 -11.145 23.428 1.00 39.24 113 LYS A N 1
ATOM 600 C CA . LYS A 1 90 ? -40.254 -9.710 23.683 1.00 42.95 113 LYS A CA 1
ATOM 601 C C . LYS A 1 90 ? -39.074 -8.811 23.339 1.00 42.51 113 LYS A C 1
ATOM 602 O O . LYS A 1 90 ? -39.213 -7.759 22.724 1.00 43.65 113 LYS A O 1
ATOM 608 N N . TYR A 1 91 ? -37.926 -9.242 23.820 1.00 41.99 114 TYR A N 1
ATOM 609 C CA . TYR A 1 91 ? -36.640 -8.520 23.643 1.00 38.52 114 TYR A CA 1
ATOM 610 C C . TYR A 1 91 ? -36.417 -8.279 22.142 1.00 40.04 114 TYR A C 1
ATOM 611 O O . TYR A 1 91 ? -36.198 -7.173 21.649 1.00 38.34 114 TYR A O 1
ATOM 620 N N . ILE A 1 92 ? -36.550 -9.369 21.423 1.00 39.62 115 ILE A N 1
ATOM 621 C CA . ILE A 1 92 ? -36.300 -9.396 19.967 1.00 41.46 115 ILE A CA 1
ATOM 622 C C . ILE A 1 92 ? -37.343 -8.556 19.175 1.00 41.82 115 ILE A C 1
ATOM 623 O O . ILE A 1 92 ? -37.018 -7.812 18.239 1.00 40.91 115 ILE A O 1
ATOM 628 N N . ASP A 1 93 ? -38.586 -8.682 19.604 1.00 42.13 116 ASP A N 1
ATOM 629 C CA . ASP A 1 93 ? -39.707 -7.811 19.115 1.00 43.81 116 ASP A CA 1
ATOM 630 C C . ASP A 1 93 ? -39.345 -6.328 19.273 1.00 39.51 116 ASP A C 1
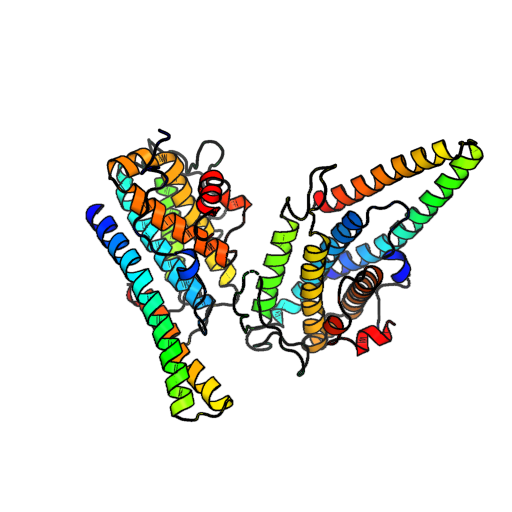ATOM 631 O O . ASP A 1 93 ? -39.426 -5.531 18.338 1.00 43.63 116 ASP A O 1
ATOM 636 N N . TYR A 1 94 ? -38.970 -5.978 20.485 1.00 38.28 117 TYR A N 1
ATOM 637 C CA . TYR A 1 94 ? -38.608 -4.579 20.807 1.00 43.80 117 TYR A CA 1
ATOM 638 C C . TYR A 1 94 ? -37.437 -4.110 19.931 1.00 43.65 117 TYR A C 1
ATOM 639 O O . TYR A 1 94 ? -37.446 -3.032 19.342 1.00 38.49 117 TYR A O 1
ATOM 648 N N . LEU A 1 95 ? -36.444 -4.973 19.870 1.00 43.28 118 LEU A N 1
ATOM 649 C CA . LEU A 1 95 ? -35.171 -4.728 19.114 1.00 41.77 118 LEU A CA 1
ATOM 650 C C . LEU A 1 95 ? -35.411 -4.459 17.629 1.00 43.80 118 LEU A C 1
ATOM 651 O O . LEU A 1 95 ? -34.936 -3.483 17.050 1.00 43.32 118 LEU A O 1
ATOM 656 N N . MET A 1 96 ? -36.135 -5.379 17.026 1.00 41.05 119 MET A N 1
ATOM 657 C CA . MET A 1 96 ? -36.383 -5.339 15.573 1.00 43.10 119 MET A CA 1
ATOM 658 C C . MET A 1 96 ? -37.233 -4.122 15.166 1.00 44.53 119 MET A C 1
ATOM 659 O O . MET A 1 96 ? -37.001 -3.506 14.135 1.00 45.31 119 MET A O 1
ATOM 664 N N . THR A 1 97 ? -38.185 -3.777 16.018 1.00 38.98 120 THR A N 1
ATOM 665 C CA . THR A 1 97 ? -39.017 -2.572 15.815 1.00 43.90 120 THR A CA 1
ATOM 666 C C . THR A 1 97 ? -38.157 -1.314 15.908 1.00 45.21 120 THR A C 1
ATOM 667 O O . THR A 1 97 ? -38.256 -0.362 15.118 1.00 44.65 120 THR A O 1
ATOM 671 N N . TRP A 1 98 ? -37.303 -1.337 16.905 1.00 40.24 121 TRP A N 1
ATOM 672 C CA . TRP A 1 98 ? -36.397 -0.200 17.149 1.00 41.66 121 TRP A CA 1
ATOM 673 C C . TRP A 1 98 ? -35.412 0.024 16.002 1.00 40.91 121 TRP A C 1
ATOM 674 O O . TRP A 1 98 ? -35.190 1.142 15.524 1.00 40.18 121 TRP A O 1
ATOM 685 N N . VAL A 1 99 ? -34.812 -1.061 15.562 1.00 39.06 122 VAL A N 1
ATOM 686 C CA . VAL A 1 99 ? -33.860 -1.006 14.420 1.00 40.26 122 VAL A CA 1
ATOM 687 C C . VAL A 1 99 ? -34.555 -0.439 13.183 1.00 40.26 122 VAL A C 1
ATOM 688 O O . VAL A 1 99 ? -34.083 0.487 12.560 1.00 39.11 122 VAL A O 1
ATOM 692 N N . GLN A 1 100 ? -35.688 -1.034 12.861 1.00 40.71 123 GLN A N 1
ATOM 693 C CA . GLN A 1 100 ? -36.501 -0.652 11.662 1.00 43.69 123 GLN A CA 1
ATOM 694 C C . GLN A 1 100 ? -36.815 0.848 11.660 1.00 43.30 123 GLN A C 1
ATOM 695 O O . GLN A 1 100 ? -36.750 1.535 10.646 1.00 40.48 123 GLN A O 1
ATOM 701 N N . ASP A 1 101 ? -37.168 1.317 12.838 1.00 43.74 124 ASP A N 1
ATOM 702 C CA . ASP A 1 101 ? -37.472 2.745 13.059 1.00 48.12 124 ASP A CA 1
ATOM 703 C C . ASP A 1 101 ? -36.279 3.646 12.775 1.00 45.02 124 ASP A C 1
ATOM 704 O O . ASP A 1 101 ? -36.435 4.743 12.289 1.00 44.31 124 ASP A O 1
ATOM 709 N N . GLN A 1 102 ? -35.095 3.170 13.129 1.00 40.35 125 GLN A N 1
ATOM 710 C CA . GLN A 1 102 ? -33.841 3.904 12.814 1.00 43.75 125 GLN A CA 1
ATOM 711 C C . GLN A 1 102 ? -33.631 3.943 11.292 1.00 42.13 125 GLN A C 1
ATOM 712 O O . GLN A 1 102 ? -33.331 4.981 10.690 1.00 39.86 125 GLN A O 1
ATOM 718 N N . LEU A 1 103 ? -33.792 2.776 10.701 1.00 39.87 126 LEU A N 1
ATOM 719 C CA . LEU A 1 103 ? -33.583 2.586 9.239 1.00 43.52 126 LEU A CA 1
ATOM 720 C C . LEU A 1 103 ? -34.504 3.490 8.419 1.00 46.27 126 LEU A C 1
ATOM 721 O O . LEU A 1 103 ? -34.137 3.957 7.363 1.00 44.25 126 LEU A O 1
ATOM 726 N N . ASP A 1 104 ? -35.693 3.722 8.947 1.00 49.27 127 ASP A N 1
ATOM 727 C CA . ASP A 1 104 ? -36.708 4.626 8.325 1.00 47.62 127 ASP A CA 1
ATOM 728 C C . ASP A 1 104 ? -36.499 6.115 8.625 1.00 45.46 127 ASP A C 1
ATOM 729 O O . ASP A 1 104 ? -37.193 6.960 8.095 1.00 55.99 127 ASP A O 1
ATOM 734 N N . ASP A 1 105 ? -35.585 6.411 9.517 1.00 47.47 128 ASP A N 1
ATOM 735 C CA . ASP A 1 105 ? -35.380 7.805 9.946 1.00 47.86 128 ASP A CA 1
ATOM 736 C C . ASP A 1 105 ? -34.467 8.527 8.960 1.00 48.00 128 ASP A C 1
ATOM 737 O O . ASP A 1 105 ? -33.278 8.233 8.859 1.00 50.35 128 ASP A O 1
ATOM 742 N N . GLU A 1 106 ? -35.041 9.492 8.273 1.00 43.48 129 GLU A N 1
ATOM 743 C CA . GLU A 1 106 ? -34.320 10.284 7.240 1.00 48.90 129 GLU A CA 1
ATOM 744 C C . GLU A 1 106 ? -33.118 11.060 7.791 1.00 54.28 129 GLU A C 1
ATOM 745 O O . GLU A 1 106 ? -32.163 11.353 7.068 1.00 57.68 129 GLU A O 1
ATOM 751 N N . THR A 1 107 ? -33.193 11.407 9.063 1.00 52.11 130 THR A N 1
ATOM 752 C CA . THR A 1 107 ? -32.093 12.163 9.720 1.00 50.36 130 THR A CA 1
ATOM 753 C C . THR A 1 107 ? -30.900 11.235 10.033 1.00 45.80 130 THR A C 1
ATOM 754 O O . THR A 1 107 ? -29.754 11.661 10.074 1.00 48.54 130 THR A O 1
ATOM 758 N N . LEU A 1 108 ? -31.203 9.957 10.202 1.00 39.88 131 LEU A N 1
ATOM 759 C CA . LEU A 1 108 ? -30.149 8.935 10.475 1.00 44.11 131 LEU A CA 1
ATOM 760 C C . LEU A 1 108 ? -29.644 8.227 9.222 1.00 41.57 131 LEU A C 1
ATOM 761 O O . LEU A 1 108 ? -28.455 8.046 9.009 1.00 48.41 131 LEU A O 1
ATOM 766 N N . PHE A 1 109 ? -30.605 7.797 8.443 1.00 42.88 132 PHE A N 1
ATOM 767 C CA . PHE A 1 109 ? -30.395 7.092 7.165 1.00 40.34 132 PHE A CA 1
ATOM 768 C C . PHE A 1 109 ? -31.015 7.884 6.007 1.00 41.78 132 PHE A C 1
ATOM 769 O O . PHE A 1 109 ? -32.101 7.549 5.538 1.00 41.89 132 PHE A O 1
ATOM 777 N N . PRO A 1 110 ? -30.321 8.938 5.535 1.00 45.75 133 PRO A N 1
ATOM 778 C CA . PRO A 1 110 ? -30.926 9.833 4.554 1.00 47.66 133 PRO A CA 1
ATOM 779 C C . PRO A 1 110 ? -31.206 9.137 3.261 1.00 51.86 133 PRO A C 1
ATOM 780 O O . PRO A 1 110 ? -30.429 8.306 2.808 1.00 46.82 133 PRO A O 1
ATOM 784 N N . SER A 1 111 ? -32.353 9.460 2.710 1.00 54.89 134 SER A N 1
ATOM 785 C CA . SER A 1 111 ? -32.767 8.870 1.436 1.00 53.21 134 SER A CA 1
ATOM 786 C C . SER A 1 111 ? -32.430 9.766 0.242 1.00 53.27 134 SER A C 1
ATOM 787 O O . SER A 1 111 ? -32.095 9.313 -0.842 1.00 55.63 134 SER A O 1
ATOM 790 N N . LYS A 1 112 ? -32.535 11.050 0.476 1.00 52.74 135 LYS A N 1
ATOM 791 C CA . LYS A 1 112 ? -32.385 12.030 -0.595 1.00 54.83 135 LYS A CA 1
ATOM 792 C C . LYS A 1 112 ? -30.951 12.029 -1.101 1.00 51.84 135 LYS A C 1
ATOM 793 O O . LYS A 1 112 ? -30.012 12.120 -0.328 1.00 55.52 135 LYS A O 1
ATOM 799 N N . ILE A 1 113 ? -30.804 11.943 -2.415 1.00 55.41 136 ILE A N 1
ATOM 800 C CA . ILE A 1 113 ? -29.459 11.991 -3.029 1.00 50.95 136 ILE A CA 1
ATOM 801 C C . ILE A 1 113 ? -28.740 13.256 -2.651 1.00 50.02 136 ILE A C 1
ATOM 802 O O . ILE A 1 113 ? -29.285 14.354 -2.702 1.00 57.69 136 ILE A O 1
ATOM 807 N N . GLY A 1 114 ? -27.487 13.049 -2.307 1.00 55.92 137 GLY A N 1
ATOM 808 C CA . GLY A 1 114 ? -26.540 14.132 -1.957 1.00 54.63 137 GLY A CA 1
ATOM 809 C C . GLY A 1 114 ? -26.530 14.524 -0.485 1.00 61.22 137 GLY A C 1
ATOM 810 O O . GLY A 1 114 ? -25.600 15.169 -0.004 1.00 63.18 137 GLY A O 1
ATOM 811 N N . VAL A 1 115 ? -27.572 14.116 0.223 1.00 59.54 138 VAL A N 1
ATOM 812 C CA . VAL A 1 115 ? -27.741 14.459 1.673 1.00 56.35 138 VAL A CA 1
ATOM 813 C C . VAL A 1 115 ? -26.806 13.653 2.580 1.00 51.09 138 VAL A C 1
ATOM 814 O O . VAL A 1 115 ? -26.776 12.429 2.520 1.00 47.40 138 VAL A O 1
ATOM 818 N N . PRO A 1 116 ? -26.048 14.332 3.442 1.00 57.77 139 PRO A N 1
ATOM 819 C CA . PRO A 1 116 ? -25.083 13.585 4.214 1.00 57.92 139 PRO A CA 1
ATOM 820 C C . PRO A 1 116 ? -25.674 12.827 5.398 1.00 54.97 139 PRO A C 1
ATOM 821 O O . PRO A 1 116 ? -26.750 13.145 5.903 1.00 54.34 139 PRO A O 1
ATOM 825 N N . PHE A 1 117 ? -24.941 11.802 5.795 1.00 46.61 140 PHE A N 1
ATOM 826 C CA . PHE A 1 117 ? -25.219 11.074 7.062 1.00 48.39 140 PHE A CA 1
ATOM 827 C C . PHE A 1 117 ? -24.885 12.013 8.238 1.00 50.37 140 PHE A C 1
ATOM 828 O O . PHE A 1 117 ? -23.995 12.833 8.125 1.00 51.69 140 PHE A O 1
ATOM 836 N N . PRO A 1 118 ? -25.580 11.881 9.375 1.00 53.72 141 PRO A N 1
ATOM 837 C CA . PRO A 1 118 ? -25.309 12.743 10.516 1.00 49.67 141 PRO A CA 1
ATOM 838 C C . PRO A 1 118 ? -23.942 12.510 11.160 1.00 53.30 141 PRO A C 1
ATOM 839 O O . PRO A 1 118 ? -23.258 11.508 10.884 1.00 58.20 141 PRO A O 1
ATOM 843 N N . LYS A 1 119 ? -23.591 13.457 12.014 1.00 52.16 142 LYS A N 1
ATOM 844 C CA . LYS A 1 119 ? -22.267 13.517 12.684 1.00 59.63 142 LYS A CA 1
ATOM 845 C C . LYS A 1 119 ? -21.974 12.239 13.445 1.00 53.48 142 LYS A C 1
ATOM 846 O O . LYS A 1 119 ? -20.867 11.741 13.458 1.00 51.46 142 LYS A O 1
ATOM 852 N N . ASN A 1 120 ? -23.013 11.728 14.061 1.00 48.42 143 ASN A N 1
ATOM 853 C CA . ASN A 1 120 ? -22.914 10.535 14.934 1.00 47.55 143 ASN A CA 1
ATOM 854 C C . ASN A 1 120 ? -23.209 9.195 14.231 1.00 44.73 143 ASN A C 1
ATOM 855 O O . ASN A 1 120 ? -23.479 8.180 14.869 1.00 40.18 143 ASN A O 1
ATOM 860 N N . PHE A 1 121 ? -23.145 9.200 12.905 1.00 47.84 144 PHE A N 1
ATOM 861 C CA . PHE A 1 121 ? -23.631 8.014 12.124 1.00 40.20 144 PHE A CA 1
ATOM 862 C C . PHE A 1 121 ? -22.997 6.693 12.532 1.00 42.64 144 PHE A C 1
ATOM 863 O O . PHE A 1 121 ? -23.656 5.663 12.611 1.00 42.75 144 PHE A O 1
ATOM 871 N N . MET A 1 122 ? -21.704 6.750 12.761 1.00 43.20 145 MET A N 1
ATOM 872 C CA . MET A 1 122 ? -20.935 5.541 13.100 1.00 45.96 145 MET A CA 1
ATOM 873 C C . MET A 1 122 ? -21.524 4.913 14.371 1.00 44.00 145 MET A C 1
ATOM 874 O O . MET A 1 122 ? -21.789 3.713 14.454 1.00 43.06 145 MET A O 1
ATOM 879 N N . SER A 1 123 ? -21.730 5.780 15.344 1.00 42.72 146 SER A N 1
ATOM 880 C CA . SER A 1 123 ? -22.322 5.413 16.657 1.00 41.26 146 SER A CA 1
ATOM 881 C C . SER A 1 123 ? -23.715 4.736 16.531 1.00 38.64 146 SER A C 1
ATOM 882 O O . SER A 1 123 ? -24.012 3.722 17.150 1.00 40.56 146 SER A O 1
ATOM 885 N N . VAL A 1 124 ? -24.549 5.324 15.707 1.00 36.69 147 VAL A N 1
ATOM 886 C CA . VAL A 1 124 ? -25.895 4.761 15.404 1.00 36.98 147 VAL A CA 1
ATOM 887 C C . VAL A 1 124 ? -25.817 3.343 14.783 1.00 36.07 147 VAL A C 1
ATOM 888 O O . VAL A 1 124 ? -26.482 2.422 15.202 1.00 34.22 147 VAL A O 1
ATOM 892 N N . ALA A 1 125 ? -24.955 3.208 13.793 1.00 39.67 148 ALA A N 1
ATOM 893 C CA . ALA A 1 125 ? -24.742 1.922 13.080 1.00 37.96 148 ALA A CA 1
ATOM 894 C C . ALA A 1 125 ? -24.230 0.849 14.040 1.00 39.21 148 ALA A C 1
ATOM 895 O O . ALA A 1 125 ? -24.732 -0.274 14.083 1.00 37.05 148 ALA A O 1
ATOM 897 N N . LYS A 1 126 ? -23.208 1.229 14.792 1.00 38.92 149 LYS A N 1
ATOM 898 C CA . LYS A 1 126 ? -22.583 0.324 15.807 1.00 38.90 149 LYS A CA 1
ATOM 899 C C . LYS A 1 126 ? -23.628 -0.189 16.801 1.00 36.81 149 LYS A C 1
ATOM 900 O O . LYS A 1 126 ? -23.649 -1.343 17.157 1.00 33.46 149 LYS A O 1
ATOM 906 N N . THR A 1 127 ? -24.463 0.724 17.246 1.00 36.08 150 THR A N 1
ATOM 907 C CA . THR A 1 127 ? -25.513 0.403 18.218 1.00 36.13 150 THR A CA 1
ATOM 908 C C . THR A 1 127 ? -26.473 -0.632 17.625 1.00 37.09 150 THR A C 1
ATOM 909 O O . THR A 1 127 ? -26.823 -1.619 18.256 1.00 35.36 150 THR A O 1
ATOM 913 N N . ILE A 1 128 ? -26.871 -0.372 16.392 1.00 35.21 151 ILE A N 1
ATOM 914 C CA . ILE A 1 128 ? -27.771 -1.283 15.653 1.00 34.48 151 ILE A CA 1
ATOM 915 C C . ILE A 1 128 ? -27.133 -2.654 15.499 1.00 33.61 151 ILE A C 1
ATOM 916 O O . ILE A 1 128 ? -27.735 -3.683 15.792 1.00 33.25 151 ILE A O 1
ATOM 921 N N . LEU A 1 129 ? -25.888 -2.650 15.056 1.00 30.60 152 LEU A N 1
ATOM 922 C CA . LEU A 1 129 ? -25.200 -3.921 14.721 1.00 31.37 152 LEU A CA 1
ATOM 923 C C . LEU A 1 129 ? -24.936 -4.799 15.966 1.00 30.45 152 LEU A C 1
ATOM 924 O O . LEU A 1 129 ? -25.146 -6.004 15.947 1.00 26.69 152 LEU A O 1
ATOM 929 N N . LYS A 1 130 ? -24.474 -4.177 17.038 1.00 32.01 153 LYS A N 1
ATOM 930 C CA . LYS A 1 130 ? -24.241 -4.927 18.316 1.00 34.94 153 LYS A CA 1
ATOM 931 C C . LYS A 1 130 ? -25.532 -5.578 18.854 1.00 34.75 153 LYS A C 1
ATOM 932 O O . LYS A 1 130 ? -25.521 -6.640 19.463 1.00 34.60 153 LYS A O 1
ATOM 938 N N . ARG A 1 131 ? -26.643 -4.932 18.590 1.00 33.59 154 ARG A N 1
ATOM 939 C CA . ARG A 1 131 ? -27.965 -5.480 18.987 1.00 36.14 154 ARG A CA 1
ATOM 940 C C . ARG A 1 131 ? -28.402 -6.656 18.105 1.00 31.81 154 ARG A C 1
ATOM 941 O O . ARG A 1 131 ? -28.886 -7.660 18.595 1.00 34.79 154 ARG A O 1
ATOM 949 N N . LEU A 1 132 ? -28.208 -6.509 16.805 1.00 29.43 155 LEU A N 1
ATOM 950 C CA . LEU A 1 132 ? -28.508 -7.593 15.829 1.00 30.55 155 LEU A CA 1
ATOM 951 C C . LEU A 1 132 ? -27.741 -8.857 16.179 1.00 29.17 155 LEU A C 1
ATOM 952 O O . LEU A 1 132 ? -28.249 -9.982 16.108 1.00 28.89 155 LEU A O 1
ATOM 957 N N . PHE A 1 133 ? -26.502 -8.632 16.575 1.00 25.78 156 PHE A N 1
ATOM 958 C CA . PHE A 1 133 ? -25.596 -9.733 17.013 1.00 30.26 156 PHE A CA 1
ATOM 959 C C . PHE A 1 133 ? -26.267 -10.583 18.083 1.00 27.94 156 PHE A C 1
ATOM 960 O O . PHE A 1 133 ? -26.173 -11.803 18.101 1.00 28.23 156 PHE A O 1
ATOM 968 N N . ARG A 1 134 ? -26.949 -9.909 18.982 1.00 28.15 157 ARG A N 1
ATOM 969 C CA . ARG A 1 134 ? -27.604 -10.633 20.106 1.00 30.39 157 ARG A CA 1
ATOM 970 C C . ARG A 1 134 ? -28.634 -11.655 19.637 1.00 30.74 157 ARG A C 1
ATOM 971 O O . ARG A 1 134 ? -28.875 -12.649 20.304 1.00 28.93 157 ARG A O 1
ATOM 979 N N . VAL A 1 135 ? -29.256 -11.359 18.503 1.00 29.67 158 VAL A N 1
ATOM 980 C CA . VAL A 1 135 ? -30.268 -12.261 17.895 1.00 29.33 158 VAL A CA 1
ATOM 981 C C . VAL A 1 135 ? -29.608 -13.540 17.392 1.00 30.05 158 VAL A C 1
ATOM 982 O O . VAL A 1 135 ? -30.106 -14.638 17.654 1.00 30.33 158 VAL A O 1
ATOM 986 N N . TYR A 1 136 ? -28.479 -13.390 16.695 1.00 29.44 159 TYR A N 1
ATOM 987 C CA . TYR A 1 136 ? -27.670 -14.580 16.279 1.00 29.97 159 TYR A CA 1
ATOM 988 C C . TYR A 1 136 ? -27.268 -15.397 17.495 1.00 29.92 159 TYR A C 1
ATOM 989 O O . TYR A 1 136 ? -27.377 -16.606 17.519 1.00 33.23 159 TYR A O 1
ATOM 998 N N . ALA A 1 137 ? -26.809 -14.698 18.513 1.00 27.88 160 ALA A N 1
ATOM 999 C CA . ALA A 1 137 ? -26.284 -15.371 19.741 1.00 30.89 160 ALA A CA 1
ATOM 1000 C C . ALA A 1 137 ? -27.373 -16.243 20.389 1.00 32.93 160 ALA A C 1
ATOM 1001 O O . ALA A 1 137 ? -27.133 -17.377 20.783 1.00 34.71 160 ALA A O 1
ATOM 1003 N N . HIS A 1 138 ? -28.564 -15.675 20.495 1.00 31.52 161 HIS A N 1
ATOM 1004 C CA . HIS A 1 138 ? -29.728 -16.390 21.066 1.00 33.91 161 HIS A CA 1
ATOM 1005 C C . HIS A 1 138 ? -30.093 -17.597 20.245 1.00 36.08 161 HIS A C 1
ATOM 1006 O O . HIS A 1 138 ? -30.340 -18.676 20.771 1.00 36.81 161 HIS A O 1
ATOM 1013 N N . ILE A 1 139 ? -30.118 -17.399 18.931 1.00 35.48 162 ILE A N 1
ATOM 1014 C CA . ILE A 1 139 ? -30.491 -18.490 17.970 1.00 33.63 162 ILE A CA 1
ATOM 1015 C C . ILE A 1 139 ? -29.522 -19.676 18.077 1.00 36.79 162 ILE A C 1
ATOM 1016 O O . ILE A 1 139 ? -29.922 -20.829 18.185 1.00 36.47 162 ILE A O 1
ATOM 1021 N N . TYR A 1 140 ? -28.236 -19.368 18.037 1.00 38.56 163 TYR A N 1
ATOM 1022 C CA . TYR A 1 140 ? -27.186 -20.429 18.087 1.00 38.39 163 TYR A CA 1
ATOM 1023 C C . TYR A 1 140 ? -27.186 -21.197 19.405 1.00 36.66 163 TYR A C 1
ATOM 1024 O O . TYR A 1 140 ? -27.084 -22.402 19.430 1.00 40.31 163 TYR A O 1
ATOM 1033 N N . HIS A 1 141 ? -27.309 -20.463 20.491 1.00 37.54 164 HIS A N 1
ATOM 1034 C CA . HIS A 1 141 ? -27.255 -21.075 21.840 1.00 40.71 164 HIS A CA 1
ATOM 1035 C C . HIS A 1 141 ? -28.505 -21.809 22.191 1.00 40.96 164 HIS A C 1
ATOM 1036 O O . HIS A 1 141 ? -28.466 -22.816 22.873 1.00 39.04 164 HIS A O 1
ATOM 1043 N N . GLN A 1 142 ? -29.635 -21.311 21.728 1.00 41.83 165 GLN A N 1
ATOM 1044 C CA . GLN A 1 142 ? -30.944 -21.842 22.222 1.00 41.39 165 GLN A CA 1
ATOM 1045 C C . GLN A 1 142 ? -31.810 -22.557 21.220 1.00 41.31 165 GLN A C 1
ATOM 1046 O O . GLN A 1 142 ? -32.681 -23.311 21.590 1.00 44.07 165 GLN A O 1
ATOM 1052 N N . HIS A 1 143 ? -31.608 -22.281 19.955 1.00 44.32 166 HIS A N 1
ATOM 1053 C CA . HIS A 1 143 ? -32.510 -22.828 18.905 1.00 44.31 166 HIS A CA 1
ATOM 1054 C C . HIS A 1 143 ? -31.829 -23.509 17.749 1.00 48.40 166 HIS A C 1
ATOM 1055 O O . HIS A 1 143 ? -32.409 -23.642 16.668 1.00 53.38 166 HIS A O 1
ATOM 1062 N N . PHE A 1 144 ? -30.606 -23.977 17.969 1.00 46.74 167 PHE A N 1
ATOM 1063 C CA . PHE A 1 144 ? -29.835 -24.614 16.867 1.00 46.06 167 PHE A CA 1
ATOM 1064 C C . PHE A 1 144 ? -30.469 -25.945 16.443 1.00 49.03 167 PHE A C 1
ATOM 1065 O O . PHE A 1 144 ? -30.322 -26.404 15.323 1.00 49.79 167 PHE A O 1
ATOM 1073 N N . ASP A 1 145 ? -31.160 -26.558 17.384 1.00 52.39 168 ASP A N 1
ATOM 1074 C CA . ASP A 1 145 ? -31.952 -27.802 17.112 1.00 55.48 168 ASP A CA 1
ATOM 1075 C C . ASP A 1 145 ? -33.029 -27.574 16.035 1.00 53.04 168 ASP A C 1
ATOM 1076 O O . ASP A 1 145 ? -33.169 -28.326 15.076 1.00 49.81 168 ASP A O 1
ATOM 1081 N N . SER A 1 146 ? -33.767 -26.499 16.221 1.00 47.00 169 SER A N 1
ATOM 1082 C CA . SER A 1 146 ? -34.803 -26.064 15.257 1.00 50.88 169 SER A CA 1
ATOM 1083 C C . SER A 1 146 ? -34.166 -25.722 13.899 1.00 51.91 169 SER A C 1
ATOM 1084 O O . SER A 1 146 ? -34.637 -26.124 12.847 1.00 52.18 169 SER A O 1
ATOM 1087 N N . VAL A 1 147 ? -33.076 -24.977 13.958 1.00 50.39 170 VAL A N 1
ATOM 1088 C CA . VAL A 1 147 ? -32.294 -24.612 12.738 1.00 47.72 170 VAL A CA 1
ATOM 1089 C C . VAL A 1 147 ? -31.970 -25.856 11.912 1.00 48.01 170 VAL A C 1
ATOM 1090 O O . VAL A 1 147 ? -32.231 -25.928 10.718 1.00 48.86 170 VAL A O 1
ATOM 1094 N N . MET A 1 148 ? -31.437 -26.846 12.599 1.00 47.88 171 MET A N 1
ATOM 1095 C CA . MET A 1 148 ? -31.055 -28.138 11.962 1.00 51.45 171 MET A CA 1
ATOM 1096 C C . MET A 1 148 ? -32.256 -28.853 11.386 1.00 52.56 171 MET A C 1
ATOM 1097 O O . MET A 1 148 ? -32.258 -29.348 10.276 1.00 54.99 171 MET A O 1
ATOM 1102 N N . GLN A 1 149 ? -33.263 -28.924 12.222 1.00 52.05 172 GLN A N 1
ATOM 1103 C CA . GLN A 1 149 ? -34.539 -29.555 11.876 1.00 52.68 172 GLN A CA 1
ATOM 1104 C C . GLN A 1 149 ? -35.079 -28.994 10.562 1.00 55.76 172 GLN A C 1
ATOM 1105 O O . GLN A 1 149 ? -35.593 -29.698 9.704 1.00 60.29 172 GLN A O 1
ATOM 1111 N N . LEU A 1 150 ? -34.951 -27.692 10.450 1.00 50.96 173 LEU A N 1
ATOM 1112 C CA . LEU A 1 150 ? -35.428 -26.948 9.269 1.00 51.69 173 LEU A CA 1
ATOM 1113 C C . LEU A 1 150 ? -34.428 -27.015 8.090 1.00 48.72 173 LEU A C 1
ATOM 1114 O O . LEU A 1 150 ? -34.693 -26.519 7.005 1.00 49.61 173 LEU A O 1
ATOM 1119 N N . GLN A 1 151 ? -33.293 -27.644 8.335 1.00 48.65 174 GLN A N 1
ATOM 1120 C CA . GLN A 1 151 ? -32.164 -27.728 7.350 1.00 50.40 174 GLN A CA 1
ATOM 1121 C C . GLN A 1 151 ? -31.725 -26.343 6.874 1.00 48.79 174 GLN A C 1
ATOM 1122 O O . GLN A 1 151 ? -31.466 -26.084 5.702 1.00 47.26 174 GLN A O 1
ATOM 1128 N N . GLU A 1 152 ? -31.655 -25.439 7.820 1.00 46.79 175 GLU A N 1
ATOM 1129 C CA . GLU A 1 152 ? -31.223 -24.076 7.482 1.00 45.32 175 GLU A CA 1
ATOM 1130 C C . GLU A 1 152 ? -29.884 -23.708 8.130 1.00 45.49 175 GLU A C 1
ATOM 1131 O O . GLU A 1 152 ? -29.549 -22.543 8.211 1.00 39.48 175 GLU A O 1
ATOM 1137 N N . GLU A 1 153 ? -29.104 -24.713 8.526 1.00 45.84 176 GLU A N 1
ATOM 1138 C CA . GLU A 1 153 ? -27.750 -24.448 9.118 1.00 45.44 176 GLU A CA 1
ATOM 1139 C C . GLU A 1 153 ? -26.832 -23.691 8.122 1.00 38.74 176 GLU A C 1
ATOM 1140 O O . GLU A 1 153 ? -26.176 -22.731 8.504 1.00 38.39 176 GLU A O 1
ATOM 1146 N N . ALA A 1 154 ? -26.853 -24.079 6.851 1.00 40.92 177 ALA A N 1
ATOM 1147 C CA . ALA A 1 154 ? -25.996 -23.404 5.805 1.00 36.66 177 ALA A CA 1
ATOM 1148 C C . ALA A 1 154 ? -26.341 -21.905 5.653 1.00 38.63 177 ALA A C 1
ATOM 1149 O O . ALA A 1 154 ? -25.479 -21.019 5.499 1.00 37.47 177 ALA A O 1
ATOM 1151 N N . HIS A 1 155 ? -27.626 -21.650 5.766 1.00 35.26 178 HIS A N 1
ATOM 1152 C CA . HIS A 1 155 ? -28.203 -20.285 5.601 1.00 36.07 178 HIS A CA 1
ATOM 1153 C C . HIS A 1 155 ? -27.828 -19.374 6.756 1.00 34.07 178 HIS A C 1
ATOM 1154 O O . HIS A 1 155 ? -27.315 -18.274 6.576 1.00 34.06 178 HIS A O 1
ATOM 1161 N N . LEU A 1 156 ? -28.067 -19.866 7.958 1.00 34.91 179 LEU A N 1
ATOM 1162 C CA . LEU A 1 156 ? -27.671 -19.154 9.222 1.00 33.77 179 LEU A CA 1
ATOM 1163 C C . LEU A 1 156 ? -26.157 -18.873 9.266 1.00 31.95 179 LEU A C 1
ATOM 1164 O O . LEU A 1 156 ? -25.719 -17.747 9.456 1.00 31.46 179 LEU A O 1
ATOM 1169 N N . ASN A 1 157 ? -25.400 -19.947 9.086 1.00 34.76 180 ASN A N 1
ATOM 1170 C CA . ASN A 1 157 ? -23.907 -19.936 9.141 1.00 35.15 180 ASN A CA 1
ATOM 1171 C C . ASN A 1 157 ? -23.305 -18.933 8.152 1.00 33.39 180 ASN A C 1
ATOM 1172 O O . ASN A 1 157 ? -22.382 -18.210 8.454 1.00 33.11 180 ASN A O 1
ATOM 1177 N N . THR A 1 158 ? -23.840 -18.932 6.946 1.00 34.56 181 THR A N 1
ATOM 1178 C CA . THR A 1 158 ? -23.354 -18.005 5.886 1.00 31.68 181 THR A CA 1
ATOM 1179 C C . THR A 1 158 ? -23.685 -16.551 6.266 1.00 30.75 181 THR A C 1
ATOM 1180 O O . THR A 1 158 ? -22.840 -15.644 6.214 1.00 27.86 181 THR A O 1
ATOM 1184 N N . SER A 1 159 ? -24.922 -16.356 6.681 1.00 29.38 182 SER A N 1
ATOM 1185 C CA . SER A 1 159 ? -25.385 -15.014 7.115 1.00 30.81 182 SER A CA 1
ATOM 1186 C C . SER A 1 159 ? -24.471 -14.495 8.253 1.00 31.07 182 SER A C 1
ATOM 1187 O O . SER A 1 159 ? -23.976 -13.366 8.251 1.00 27.36 182 SER A O 1
ATOM 1190 N N . PHE A 1 160 ? -24.219 -15.375 9.194 1.00 29.77 183 PHE A N 1
ATOM 1191 C CA . PHE A 1 160 ? -23.461 -15.009 10.405 1.00 29.37 183 PHE A CA 1
ATOM 1192 C C . PHE A 1 160 ? -21.994 -14.696 10.092 1.00 29.24 183 PHE A C 1
ATOM 1193 O O . PHE A 1 160 ? -21.408 -13.738 10.566 1.00 27.56 183 PHE A O 1
ATOM 1201 N N . LYS A 1 161 ? -21.436 -15.568 9.292 1.00 26.68 184 LYS A N 1
ATOM 1202 C CA . LYS A 1 161 ? -20.046 -15.451 8.819 1.00 30.19 184 LYS A CA 1
ATOM 1203 C C . LYS A 1 161 ? -19.804 -14.107 8.120 1.00 29.57 184 LYS A C 1
ATOM 1204 O O . LYS A 1 161 ? -18.848 -13.381 8.381 1.00 30.30 184 LYS A O 1
ATOM 1210 N N . HIS A 1 162 ? -20.725 -13.813 7.230 1.00 26.53 185 HIS A N 1
ATOM 1211 C CA . HIS A 1 162 ? -20.771 -12.549 6.485 1.00 27.30 185 HIS A CA 1
ATOM 1212 C C . HIS A 1 162 ? -20.804 -11.375 7.428 1.00 27.26 185 HIS A C 1
ATOM 1213 O O . HIS A 1 162 ? -20.003 -10.440 7.334 1.00 25.09 185 HIS A O 1
ATOM 1220 N N . PHE A 1 163 ? -21.755 -11.457 8.339 1.00 24.95 186 PHE A N 1
ATOM 1221 C CA . PHE A 1 163 ? -21.969 -10.453 9.411 1.00 24.84 186 PHE A CA 1
ATOM 1222 C C . PHE A 1 163 ? -20.669 -10.163 10.201 1.00 25.94 186 PHE A C 1
ATOM 1223 O O . PHE A 1 163 ? -20.249 -9.020 10.352 1.00 26.51 186 PHE A O 1
ATOM 1231 N N . ILE A 1 164 ? -20.081 -11.226 10.721 1.00 26.26 187 ILE A N 1
ATOM 1232 C CA . ILE A 1 164 ? -18.833 -11.145 11.523 1.00 28.86 187 ILE A CA 1
ATOM 1233 C C . ILE A 1 164 ? -17.669 -10.528 10.743 1.00 29.61 187 ILE A C 1
ATOM 1234 O O . ILE A 1 164 ? -16.979 -9.639 11.224 1.00 28.59 187 ILE A O 1
ATOM 1239 N N . PHE A 1 165 ? -17.475 -10.993 9.525 1.00 29.77 188 PHE A N 1
ATOM 1240 C CA . PHE A 1 165 ? -16.425 -10.409 8.634 1.00 31.08 188 PHE A CA 1
ATOM 1241 C C . PHE A 1 165 ? -16.644 -8.894 8.420 1.00 30.40 188 PHE A C 1
ATOM 1242 O O . PHE A 1 165 ? -15.710 -8.077 8.423 1.00 30.62 188 PHE A O 1
ATOM 1250 N N . PHE A 1 166 ? -17.908 -8.548 8.249 1.00 25.90 189 PHE A N 1
ATOM 1251 C CA . PHE A 1 166 ? -18.302 -7.153 8.021 1.00 26.82 189 PHE A CA 1
ATOM 1252 C C . PHE A 1 166 ? -17.967 -6.316 9.268 1.00 27.33 189 PHE A C 1
ATOM 1253 O O . PHE A 1 166 ? -17.309 -5.291 9.203 1.00 27.16 189 PHE A O 1
ATOM 1261 N N . VAL A 1 167 ? -18.384 -6.798 10.412 1.00 27.27 190 VAL A N 1
ATOM 1262 C CA . VAL A 1 167 ? -18.186 -6.015 11.653 1.00 30.51 190 VAL A CA 1
ATOM 1263 C C . VAL A 1 167 ? -16.691 -5.939 12.033 1.00 30.10 190 VAL A C 1
ATOM 1264 O O . VAL A 1 167 ? -16.218 -4.942 12.551 1.00 31.51 190 VAL A O 1
ATOM 1268 N N . GLN A 1 168 ? -15.968 -6.995 11.727 1.00 30.56 191 GLN A N 1
ATOM 1269 C CA . GLN A 1 168 ? -14.503 -7.031 11.928 1.00 31.28 191 GLN A CA 1
ATOM 1270 C C . GLN A 1 168 ? -13.763 -6.050 11.016 1.00 33.34 191 GLN A C 1
ATOM 1271 O O . GLN A 1 168 ? -12.887 -5.326 11.446 1.00 35.85 191 GLN A O 1
ATOM 1277 N N . GLU A 1 169 ? -14.168 -6.031 9.760 1.00 30.43 192 GLU A N 1
ATOM 1278 C CA . GLU A 1 169 ? -13.517 -5.201 8.727 1.00 32.74 192 GLU A CA 1
ATOM 1279 C C . GLU A 1 169 ? -13.571 -3.710 9.086 1.00 31.79 192 GLU A C 1
ATOM 1280 O O . GLU A 1 169 ? -12.632 -2.967 8.830 1.00 32.87 192 GLU A O 1
ATOM 1286 N N . PHE A 1 170 ? -14.690 -3.316 9.676 1.00 30.26 193 PHE A N 1
ATOM 1287 C CA . PHE A 1 170 ? -15.005 -1.889 9.962 1.00 32.88 193 PHE A CA 1
ATOM 1288 C C . PHE A 1 170 ? -15.061 -1.503 11.430 1.00 32.41 193 PHE A C 1
ATOM 1289 O O . PHE A 1 170 ? -15.497 -0.427 11.810 1.00 29.80 193 PHE A O 1
ATOM 1297 N N . ASN A 1 171 ? -14.581 -2.419 12.233 1.00 30.12 194 ASN A N 1
ATOM 1298 C CA . ASN A 1 171 ? -14.512 -2.216 13.668 1.00 32.17 194 ASN A CA 1
ATOM 1299 C C . ASN A 1 171 ? -15.855 -1.731 14.229 1.00 35.19 194 ASN A C 1
ATOM 1300 O O . ASN A 1 171 ? -15.920 -0.747 14.961 1.00 34.08 194 ASN A O 1
ATOM 1305 N N . LEU A 1 172 ? -16.912 -2.453 13.883 1.00 31.88 195 LEU A N 1
ATOM 1306 C CA . LEU A 1 172 ? -18.293 -2.065 14.266 1.00 30.10 195 LEU A CA 1
ATOM 1307 C C . LEU A 1 172 ? -18.807 -2.661 15.602 1.00 30.03 195 LEU A C 1
ATOM 1308 O O . LEU A 1 172 ? -19.722 -2.142 16.210 1.00 30.70 195 LEU A O 1
ATOM 1313 N N . ILE A 1 173 ? -18.196 -3.750 16.016 1.00 31.56 196 ILE A N 1
ATOM 1314 C CA . ILE A 1 173 ? -18.489 -4.403 17.315 1.00 32.06 196 ILE A CA 1
ATOM 1315 C C . ILE A 1 173 ? -17.197 -4.815 18.023 1.00 32.13 196 ILE A C 1
ATOM 1316 O O . ILE A 1 173 ? -16.307 -5.388 17.432 1.00 35.63 196 ILE A O 1
ATOM 1321 N N . ASP A 1 174 ? -17.129 -4.474 19.298 1.00 40.11 197 ASP A N 1
ATOM 1322 C CA . ASP A 1 174 ? -15.956 -4.786 20.197 1.00 41.68 197 ASP A CA 1
ATOM 1323 C C . ASP A 1 174 ? -15.815 -6.302 20.433 1.00 36.79 197 ASP A C 1
ATOM 1324 O O . ASP A 1 174 ? -16.791 -7.043 20.477 1.00 37.82 197 ASP A O 1
ATOM 1329 N N . ARG A 1 175 ? -14.584 -6.732 20.610 1.00 31.51 198 ARG A N 1
ATOM 1330 C CA . ARG A 1 175 ? -14.290 -8.148 20.920 1.00 37.75 198 ARG A CA 1
ATOM 1331 C C . ARG A 1 175 ? -15.176 -8.633 22.073 1.00 39.38 198 ARG A C 1
ATOM 1332 O O . ARG A 1 175 ? -15.725 -9.733 22.052 1.00 35.14 198 ARG A O 1
ATOM 1340 N N . ARG A 1 176 ? -15.277 -7.774 23.069 1.00 36.13 199 ARG A N 1
ATOM 1341 C CA . ARG A 1 176 ? -16.055 -8.064 24.303 1.00 40.43 199 ARG A CA 1
ATOM 1342 C C . ARG A 1 176 ? -17.506 -8.423 24.026 1.00 39.09 199 ARG A C 1
ATOM 1343 O O . ARG A 1 176 ? -18.086 -9.322 24.620 1.00 42.63 199 ARG A O 1
ATOM 1351 N N . GLU A 1 177 ? -18.054 -7.681 23.100 1.00 35.80 200 GLU A N 1
ATOM 1352 C CA . GLU A 1 177 ? -19.469 -7.832 22.688 1.00 36.15 200 GLU A CA 1
ATOM 1353 C C . GLU A 1 177 ? -19.720 -9.139 21.925 1.00 35.80 200 GLU A C 1
ATOM 1354 O O . GLU A 1 177 ? -20.774 -9.756 22.018 1.00 37.71 200 GLU A O 1
ATOM 1360 N N . LEU A 1 178 ? -18.698 -9.572 21.217 1.00 33.70 201 LEU A N 1
ATOM 1361 C CA . LEU A 1 178 ? -18.740 -10.846 20.444 1.00 31.21 201 LEU A CA 1
ATOM 1362 C C . LEU A 1 178 ? -18.584 -12.134 21.277 1.00 31.93 201 LEU A C 1
ATOM 1363 O O . LEU A 1 178 ? -18.787 -13.245 20.780 1.00 32.87 201 LEU A O 1
ATOM 1368 N N . ALA A 1 179 ? -18.247 -11.944 22.543 1.00 32.88 202 ALA A N 1
ATOM 1369 C CA . ALA A 1 179 ? -17.822 -13.035 23.477 1.00 33.89 202 ALA A CA 1
ATOM 1370 C C . ALA A 1 179 ? -18.765 -14.245 23.553 1.00 32.12 202 ALA A C 1
ATOM 1371 O O . ALA A 1 179 ? -18.301 -15.378 23.599 1.00 32.42 202 ALA A O 1
ATOM 1373 N N . PRO A 1 180 ? -20.089 -14.020 23.558 1.00 32.21 203 PRO A N 1
ATOM 1374 C CA . PRO A 1 180 ? -20.990 -15.155 23.598 1.00 33.22 203 PRO A CA 1
ATOM 1375 C C . PRO A 1 180 ? -20.825 -16.132 22.456 1.00 32.98 203 PRO A C 1
ATOM 1376 O O . PRO A 1 180 ? -21.199 -17.281 22.578 1.00 34.95 203 PRO A O 1
ATOM 1380 N N . LEU A 1 181 ? -20.278 -15.672 21.351 1.00 31.96 204 LEU A N 1
ATOM 1381 C CA . LEU A 1 181 ? -19.990 -16.599 20.217 1.00 35.17 204 LEU A CA 1
ATOM 1382 C C . LEU A 1 181 ? -18.499 -16.760 19.865 1.00 37.23 204 LEU A C 1
ATOM 1383 O O . LEU A 1 181 ? -18.131 -17.137 18.744 1.00 37.24 204 LEU A O 1
ATOM 1388 N N . GLN A 1 182 ? -17.646 -16.498 20.834 1.00 37.74 205 GLN A N 1
ATOM 1389 C CA . GLN A 1 182 ? -16.179 -16.425 20.535 1.00 41.14 205 GLN A CA 1
ATOM 1390 C C . GLN A 1 182 ? -15.640 -17.706 19.861 1.00 42.88 205 GLN A C 1
ATOM 1391 O O . GLN A 1 182 ? -14.858 -17.657 18.900 1.00 42.99 205 GLN A O 1
ATOM 1397 N N . GLU A 1 183 ? -16.097 -18.844 20.353 1.00 40.27 206 GLU A N 1
ATOM 1398 C CA . GLU A 1 183 ? -15.603 -20.138 19.841 1.00 42.74 206 GLU A CA 1
ATOM 1399 C C . GLU A 1 183 ? -15.934 -20.253 18.351 1.00 43.69 206 GLU A C 1
ATOM 1400 O O . GLU A 1 183 ? -15.093 -20.499 17.500 1.00 44.79 206 GLU A O 1
ATOM 1406 N N . LEU A 1 184 ? -17.205 -20.060 18.082 1.00 42.75 207 LEU A N 1
ATOM 1407 C CA . LEU A 1 184 ? -17.761 -20.127 16.711 1.00 43.24 207 LEU A CA 1
ATOM 1408 C C . LEU A 1 184 ? -17.012 -19.183 15.758 1.00 43.79 207 LEU A C 1
ATOM 1409 O O . LEU A 1 184 ? -16.621 -19.558 14.661 1.00 50.18 207 LEU A O 1
ATOM 1414 N N . ILE A 1 185 ? -16.800 -17.975 16.246 1.00 42.57 208 ILE A N 1
ATOM 1415 C CA . ILE A 1 185 ? -16.112 -16.892 15.504 1.00 42.77 208 ILE A CA 1
ATOM 1416 C C . ILE A 1 185 ? -14.665 -17.273 15.204 1.00 45.17 208 ILE A C 1
ATOM 1417 O O . ILE A 1 185 ? -14.172 -17.058 14.115 1.00 45.95 208 ILE A O 1
ATOM 1422 N N . GLU A 1 186 ? -14.015 -17.842 16.200 1.00 46.84 209 GLU A N 1
ATOM 1423 C CA . GLU A 1 186 ? -12.616 -18.330 16.063 1.00 49.84 209 GLU A CA 1
ATOM 1424 C C . GLU A 1 186 ? -12.486 -19.382 14.968 1.00 53.76 209 GLU A C 1
ATOM 1425 O O . GLU A 1 186 ? -11.571 -19.345 14.156 1.00 56.70 209 GLU A O 1
ATOM 1431 N N . LYS A 1 187 ? -13.437 -20.297 14.942 1.00 51.21 210 LYS A N 1
ATOM 1432 C CA . LYS A 1 187 ? -13.449 -21.352 13.898 1.00 54.25 210 LYS A CA 1
ATOM 1433 C C . LYS A 1 187 ? -13.444 -20.710 12.500 1.00 59.55 210 LYS A C 1
ATOM 1434 O O . LYS A 1 187 ? -12.766 -21.138 11.590 1.00 69.35 210 LYS A O 1
ATOM 1440 N N . LEU A 1 188 ? -14.200 -19.646 12.365 1.00 55.71 211 LEU A N 1
ATOM 1441 C CA . LEU A 1 188 ? -14.170 -18.834 11.113 1.00 60.98 211 LEU A CA 1
ATOM 1442 C C . LEU A 1 188 ? -12.812 -18.136 10.914 1.00 68.46 211 LEU A C 1
ATOM 1443 O O . LEU A 1 188 ? -12.312 -17.969 9.806 1.00 70.35 211 LEU A O 1
ATOM 1448 N N . GLY A 1 189 ? -12.243 -17.732 12.031 1.00 68.69 212 GLY A N 1
ATOM 1449 C CA . GLY A 1 189 ? -10.929 -17.028 12.082 1.00 64.53 212 GLY A CA 1
ATOM 1450 C C . GLY A 1 189 ? -9.942 -17.426 10.996 1.00 66.71 212 GLY A C 1
ATOM 1451 O O . GLY A 1 189 ? -9.694 -18.614 10.779 1.00 74.05 212 GLY A O 1
ATOM 1452 N N . SER B 2 2 ? -38.304 -22.570 6.284 1.00 78.73 21 SER C N 1
ATOM 1453 C CA . SER B 2 2 ? -39.039 -21.659 5.357 1.00 66.75 21 SER C CA 1
ATOM 1454 C C . SER B 2 2 ? -38.349 -21.497 4.014 1.00 68.42 21 SER C C 1
ATOM 1455 O O . SER B 2 2 ? -37.198 -21.067 3.907 1.00 61.36 21 SER C O 1
ATOM 1458 N N . GLY B 2 3 ? -39.149 -21.752 2.999 1.00 70.31 22 GLY C N 1
ATOM 1459 C CA . GLY B 2 3 ? -38.707 -21.802 1.585 1.00 67.16 22 GLY C CA 1
ATOM 1460 C C . GLY B 2 3 ? -38.365 -20.450 0.959 1.00 65.82 22 GLY C C 1
ATOM 1461 O O . GLY B 2 3 ? -37.477 -20.346 0.101 1.00 57.26 22 GLY C O 1
ATOM 1462 N N . HIS B 2 4 ? -39.089 -19.425 1.392 1.00 56.85 23 HIS C N 1
ATOM 1463 C CA . HIS B 2 4 ? -38.840 -18.040 0.914 1.00 58.01 23 HIS C CA 1
ATOM 1464 C C . HIS B 2 4 ? -37.487 -17.587 1.393 1.00 57.89 23 HIS C C 1
ATOM 1465 O O . HIS B 2 4 ? -36.657 -17.099 0.621 1.00 50.79 23 HIS C O 1
ATOM 1472 N N . MET B 2 5 ? -37.282 -17.756 2.689 1.00 53.10 24 MET C N 1
ATOM 1473 C CA . MET B 2 5 ? -36.002 -17.379 3.344 1.00 51.67 24 MET C CA 1
ATOM 1474 C C . MET B 2 5 ? -34.839 -18.010 2.571 1.00 48.78 24 MET C C 1
ATOM 1475 O O . MET B 2 5 ? -33.916 -17.337 2.129 1.00 47.25 24 MET C O 1
ATOM 1480 N N . LYS B 2 6 ? -34.935 -19.316 2.392 1.00 46.72 25 LYS C N 1
ATOM 1481 C CA . LYS B 2 6 ? -33.836 -20.141 1.788 1.00 45.52 25 LYS C CA 1
ATOM 1482 C C . LYS B 2 6 ? -33.457 -19.666 0.376 1.00 46.72 25 LYS C C 1
ATOM 1483 O O . LYS B 2 6 ? -32.294 -19.398 0.074 1.00 41.48 25 LYS C O 1
ATOM 1489 N N . LEU B 2 7 ? -34.470 -19.575 -0.472 1.00 45.11 26 LEU C N 1
ATOM 1490 C CA . LEU B 2 7 ? -34.287 -19.143 -1.876 1.00 46.56 26 LEU C CA 1
ATOM 1491 C C . LEU B 2 7 ? -33.675 -17.748 -1.915 1.00 43.67 26 LEU C C 1
ATOM 1492 O O . LEU B 2 7 ? -32.771 -17.457 -2.698 1.00 40.44 26 LEU C O 1
ATOM 1497 N N . THR B 2 8 ? -34.224 -16.902 -1.062 1.00 37.14 27 THR C N 1
ATOM 1498 C CA . THR B 2 8 ? -33.882 -15.465 -1.048 1.00 43.05 27 THR C CA 1
ATOM 1499 C C . THR B 2 8 ? -32.392 -15.312 -0.632 1.00 38.83 27 THR C C 1
ATOM 1500 O O . THR B 2 8 ? -31.624 -14.636 -1.294 1.00 40.69 27 THR C O 1
ATOM 1504 N N . LEU B 2 9 ? -32.008 -16.037 0.408 1.00 37.18 28 LEU C N 1
ATOM 1505 C CA . LEU B 2 9 ? -30.607 -16.030 0.930 1.00 38.18 28 LEU C CA 1
ATOM 1506 C C . LEU B 2 9 ? -29.645 -16.639 -0.098 1.00 37.22 28 LEU C C 1
ATOM 1507 O O . LEU B 2 9 ? -28.555 -16.131 -0.362 1.00 33.79 28 LEU C O 1
ATOM 1512 N N . GLU B 2 10 ? -30.075 -17.743 -0.674 1.00 38.85 29 GLU C N 1
ATOM 1513 C CA . GLU B 2 10 ? -29.257 -18.431 -1.715 1.00 37.08 29 GLU C CA 1
ATOM 1514 C C . GLU B 2 10 ? -28.954 -17.499 -2.884 1.00 35.16 29 GLU C C 1
ATOM 1515 O O . GLU B 2 10 ? -27.817 -17.326 -3.302 1.00 35.02 29 GLU C O 1
ATOM 1521 N N . ASN B 2 11 ? -30.007 -16.879 -3.376 1.00 35.80 30 ASN C N 1
ATOM 1522 C CA . ASN B 2 11 ? -29.880 -15.877 -4.464 1.00 36.85 30 ASN C CA 1
ATOM 1523 C C . ASN B 2 11 ? -28.959 -14.715 -4.053 1.00 34.29 30 ASN C C 1
ATOM 1524 O O . ASN B 2 11 ? -28.118 -14.271 -4.808 1.00 34.76 30 ASN C O 1
ATOM 1529 N N . PHE B 2 12 ? -29.179 -14.236 -2.845 1.00 33.61 31 PHE C N 1
ATOM 1530 C CA . PHE B 2 12 ? -28.421 -13.097 -2.292 1.00 33.97 31 PHE C CA 1
ATOM 1531 C C . PHE B 2 12 ? -26.919 -13.366 -2.287 1.00 32.81 31 PHE C C 1
ATOM 1532 O O . PHE B 2 12 ? -26.135 -12.545 -2.712 1.00 35.20 31 PHE C O 1
ATOM 1540 N N . TYR B 2 13 ? -26.550 -14.531 -1.785 1.00 32.54 32 TYR C N 1
ATOM 1541 C CA . TYR B 2 13 ? -25.103 -14.927 -1.655 1.00 32.40 32 TYR C CA 1
ATOM 1542 C C . TYR B 2 13 ? -24.430 -15.203 -3.006 1.00 34.54 32 TYR C C 1
ATOM 1543 O O . TYR B 2 13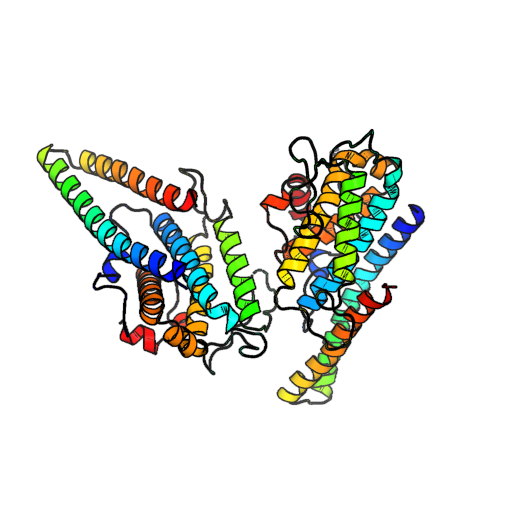 ? -23.290 -14.835 -3.252 1.00 35.40 32 TYR C O 1
ATOM 1552 N N . SER B 2 14 ? -25.188 -15.810 -3.891 1.00 33.35 33 SER C N 1
ATOM 1553 C CA . SER B 2 14 ? -24.699 -16.059 -5.275 1.00 33.63 33 SER C CA 1
ATOM 1554 C C . SER B 2 14 ? -24.432 -14.698 -5.959 1.00 35.20 33 SER C C 1
ATOM 1555 O O . SER B 2 14 ? -23.351 -14.435 -6.486 1.00 40.10 33 SER C O 1
ATOM 1558 N N . ASN B 2 15 ? -25.411 -13.810 -5.870 1.00 31.47 34 ASN C N 1
ATOM 1559 C CA . ASN B 2 15 ? -25.297 -12.445 -6.440 1.00 33.63 34 ASN C CA 1
ATOM 1560 C C . ASN B 2 15 ? -24.162 -11.587 -5.826 1.00 34.59 34 ASN C C 1
ATOM 1561 O O . ASN B 2 15 ? -23.426 -10.885 -6.527 1.00 34.42 34 ASN C O 1
ATOM 1566 N N . LEU B 2 16 ? -24.100 -11.651 -4.503 1.00 30.51 35 LEU C N 1
ATOM 1567 C CA . LEU B 2 16 ? -23.119 -10.892 -3.653 1.00 31.62 35 LEU C CA 1
ATOM 1568 C C . LEU B 2 16 ? -21.677 -11.089 -4.179 1.00 34.47 35 LEU C C 1
ATOM 1569 O O . LEU B 2 16 ? -20.913 -10.144 -4.400 1.00 33.12 35 LEU C O 1
ATOM 1574 N N . ILE B 2 17 ? -21.347 -12.354 -4.375 1.00 34.44 36 ILE C N 1
ATOM 1575 C CA . ILE B 2 17 ? -20.003 -12.750 -4.875 1.00 38.26 36 ILE C CA 1
ATOM 1576 C C . ILE B 2 17 ? -19.791 -12.259 -6.306 1.00 39.04 36 ILE C C 1
ATOM 1577 O O . ILE B 2 17 ? -18.762 -11.664 -6.628 1.00 39.23 36 ILE C O 1
ATOM 1582 N N . LEU B 2 18 ? -20.791 -12.474 -7.140 1.00 37.06 37 LEU C N 1
ATOM 1583 C CA . LEU B 2 18 ? -20.613 -12.186 -8.580 1.00 39.71 37 LEU C CA 1
ATOM 1584 C C . LEU B 2 18 ? -20.459 -10.669 -8.779 1.00 42.86 37 LEU C C 1
ATOM 1585 O O . LEU B 2 18 ? -19.591 -10.214 -9.524 1.00 43.28 37 LEU C O 1
ATOM 1590 N N . GLN B 2 19 ? -21.303 -9.923 -8.068 1.00 38.98 38 GLN C N 1
ATOM 1591 C CA . GLN B 2 19 ? -21.317 -8.435 -8.103 1.00 39.49 38 GLN C CA 1
ATOM 1592 C C . GLN B 2 19 ? -19.970 -7.879 -7.659 1.00 40.43 38 GLN C C 1
ATOM 1593 O O . GLN B 2 19 ? -19.478 -6.887 -8.186 1.00 43.30 38 GLN C O 1
ATOM 1599 N N . HIS B 2 20 ? -19.407 -8.525 -6.657 1.00 41.41 39 HIS C N 1
ATOM 1600 C CA . HIS B 2 20 ? -18.093 -8.116 -6.106 1.00 43.98 39 HIS C CA 1
ATOM 1601 C C . HIS B 2 20 ? -17.009 -8.263 -7.135 1.00 45.78 39 HIS C C 1
ATOM 1602 O O . HIS B 2 20 ? -16.197 -7.355 -7.357 1.00 47.88 39 HIS C O 1
ATOM 1609 N N . GLU B 2 21 ? -16.995 -9.437 -7.742 1.00 45.48 40 GLU C N 1
ATOM 1610 C CA . GLU B 2 21 ? -16.028 -9.759 -8.828 1.00 44.98 40 GLU C CA 1
ATOM 1611 C C . GLU B 2 21 ? -16.128 -8.777 -9.990 1.00 44.46 40 GLU C C 1
ATOM 1612 O O . GLU B 2 21 ? -15.138 -8.253 -10.496 1.00 46.94 40 GLU C O 1
ATOM 1618 N N . GLU B 2 22 ? -17.352 -8.556 -10.402 1.00 42.77 41 GLU C N 1
ATOM 1619 C CA . GLU B 2 22 ? -17.646 -7.628 -11.517 1.00 52.31 41 GLU C CA 1
ATOM 1620 C C . GLU B 2 22 ? -17.169 -6.201 -11.228 1.00 48.83 41 GLU C C 1
ATOM 1621 O O . GLU B 2 22 ? -16.620 -5.506 -12.080 1.00 50.43 41 GLU C O 1
ATOM 1627 N N . ARG B 2 23 ? -17.426 -5.787 -10.011 1.00 47.79 42 ARG C N 1
ATOM 1628 C CA . ARG B 2 23 ? -17.076 -4.418 -9.564 1.00 49.68 42 ARG C CA 1
ATOM 1629 C C . ARG B 2 23 ? -15.564 -4.179 -9.660 1.00 48.05 42 ARG C C 1
ATOM 1630 O O . ARG B 2 23 ? -15.097 -3.145 -10.128 1.00 45.50 42 ARG C O 1
ATOM 1638 N N . GLU B 2 24 ? -14.832 -5.172 -9.193 1.00 48.86 43 GLU C N 1
ATOM 1639 C CA . GLU B 2 24 ? -13.337 -5.209 -9.310 1.00 50.06 43 GLU C CA 1
ATOM 1640 C C . GLU B 2 24 ? -12.851 -5.071 -10.744 1.00 47.87 43 GLU C C 1
ATOM 1641 O O . GLU B 2 24 ? -11.974 -4.286 -11.054 1.00 51.32 43 GLU C O 1
ATOM 1647 N N . THR B 2 25 ? -13.446 -5.877 -11.593 1.00 46.93 44 THR C N 1
ATOM 1648 C CA . THR B 2 25 ? -13.130 -5.865 -13.030 1.00 49.76 44 THR C CA 1
ATOM 1649 C C . THR B 2 25 ? -13.459 -4.537 -13.686 1.00 52.89 44 THR C C 1
ATOM 1650 O O . THR B 2 25 ? -12.764 -4.098 -14.596 1.00 52.55 44 THR C O 1
ATOM 1654 N N . ARG B 2 26 ? -14.563 -3.946 -13.262 1.00 49.17 45 ARG C N 1
ATOM 1655 C CA . ARG B 2 26 ? -14.961 -2.601 -13.762 1.00 44.69 45 ARG C CA 1
ATOM 1656 C C . ARG B 2 26 ? -13.899 -1.568 -13.408 1.00 45.15 45 ARG C C 1
ATOM 1657 O O . ARG B 2 26 ? -13.548 -0.727 -14.219 1.00 43.71 45 ARG C O 1
ATOM 1665 N N . GLN B 2 27 ? -13.389 -1.667 -12.190 1.00 47.38 46 GLN C N 1
ATOM 1666 C CA . GLN B 2 27 ? -12.306 -0.744 -11.680 1.00 50.40 46 GLN C CA 1
ATOM 1667 C C . GLN B 2 27 ? -11.029 -0.848 -12.543 1.00 51.83 46 GLN C C 1
ATOM 1668 O O . GLN B 2 27 ? -10.383 0.138 -12.874 1.00 49.54 46 GLN C O 1
ATOM 1674 N N . LYS B 2 28 ? -10.660 -2.082 -12.817 1.00 48.92 47 LYS C N 1
ATOM 1675 C CA . LYS B 2 28 ? -9.448 -2.403 -13.616 1.00 49.64 47 LYS C CA 1
ATOM 1676 C C . LYS B 2 28 ? -9.568 -1.868 -15.035 1.00 52.09 47 LYS C C 1
ATOM 1677 O O . LYS B 2 28 ? -8.696 -1.187 -15.581 1.00 60.77 47 LYS C O 1
ATOM 1683 N N . LYS B 2 29 ? -10.671 -2.250 -15.631 1.00 48.20 48 LYS C N 1
ATOM 1684 C CA . LYS B 2 29 ? -11.051 -1.815 -16.991 1.00 54.49 48 LYS C CA 1
ATOM 1685 C C . LYS B 2 29 ? -10.952 -0.286 -17.096 1.00 48.71 48 LYS C C 1
ATOM 1686 O O . LYS B 2 29 ? -10.470 0.262 -18.060 1.00 42.82 48 LYS C O 1
ATOM 1692 N N . LEU B 2 30 ? -11.448 0.367 -16.056 1.00 48.92 49 LEU C N 1
ATOM 1693 C CA . LEU B 2 30 ? -11.436 1.848 -15.960 1.00 46.10 49 LEU C CA 1
ATOM 1694 C C . LEU B 2 30 ? -9.992 2.378 -16.036 1.00 50.05 49 LEU C C 1
ATOM 1695 O O . LEU B 2 30 ? -9.687 3.313 -16.765 1.00 45.31 49 LEU C O 1
ATOM 1700 N N . GLU B 2 31 ? -9.126 1.752 -15.258 1.00 50.28 50 GLU C N 1
ATOM 1701 C CA . GLU B 2 31 ? -7.697 2.159 -15.173 1.00 49.31 50 GLU C CA 1
ATOM 1702 C C . GLU B 2 31 ? -6.982 2.021 -16.516 1.00 50.96 50 GLU C C 1
ATOM 1703 O O . GLU B 2 31 ? -6.138 2.837 -16.896 1.00 55.45 50 GLU C O 1
ATOM 1709 N N . VAL B 2 32 ? -7.326 0.937 -17.180 1.00 49.67 51 VAL C N 1
ATOM 1710 C CA . VAL B 2 32 ? -6.761 0.577 -18.502 1.00 50.23 51 VAL C CA 1
ATOM 1711 C C . VAL B 2 32 ? -7.211 1.591 -19.544 1.00 50.15 51 VAL C C 1
ATOM 1712 O O . VAL B 2 32 ? -6.417 2.216 -20.239 1.00 52.42 51 VAL C O 1
ATOM 1716 N N . ALA B 2 33 ? -8.515 1.735 -19.620 1.00 47.66 52 ALA C N 1
ATOM 1717 C CA . ALA B 2 33 ? -9.157 2.745 -20.493 1.00 50.65 52 ALA C CA 1
ATOM 1718 C C . ALA B 2 33 ? -8.502 4.133 -20.320 1.00 52.45 52 ALA C C 1
ATOM 1719 O O . ALA B 2 33 ? -8.283 4.867 -21.283 1.00 53.00 52 ALA C O 1
ATOM 1721 N N . MET B 2 34 ? -8.206 4.470 -19.076 1.00 52.44 53 MET C N 1
ATOM 1722 C CA . MET B 2 34 ? -7.630 5.805 -18.742 1.00 44.85 53 MET C CA 1
ATOM 1723 C C . MET B 2 34 ? -6.194 5.955 -19.276 1.00 47.69 53 MET C C 1
ATOM 1724 O O . MET B 2 34 ? -5.818 7.009 -19.769 1.00 42.53 53 MET C O 1
ATOM 1729 N N . GLU B 2 35 ? -5.410 4.900 -19.144 1.00 49.81 54 GLU C N 1
ATOM 1730 C CA . GLU B 2 35 ? -4.050 4.821 -19.783 1.00 52.29 54 GLU C CA 1
ATOM 1731 C C . GLU B 2 35 ? -4.112 4.858 -21.316 1.00 50.88 54 GLU C C 1
ATOM 1732 O O . GLU B 2 35 ? -3.392 5.605 -21.973 1.00 49.22 54 GLU C O 1
ATOM 1738 N N . GLU B 2 36 ? -5.014 4.059 -21.842 1.00 51.25 55 GLU C N 1
ATOM 1739 C CA . GLU B 2 36 ? -5.242 3.926 -23.303 1.00 59.96 55 GLU C CA 1
ATOM 1740 C C . GLU B 2 36 ? -5.622 5.255 -23.951 1.00 54.35 55 GLU C C 1
ATOM 1741 O O . GLU B 2 36 ? -5.190 5.584 -25.052 1.00 53.26 55 GLU C O 1
ATOM 1747 N N . GLU B 2 37 ? -6.471 5.975 -23.246 1.00 46.84 56 GLU C N 1
ATOM 1748 C CA . GLU B 2 37 ? -6.930 7.324 -23.669 1.00 44.01 56 GLU C CA 1
ATOM 1749 C C . GLU B 2 37 ? -5.877 8.395 -23.459 1.00 43.90 56 GLU C C 1
ATOM 1750 O O . GLU B 2 37 ? -5.911 9.461 -24.057 1.00 52.52 56 GLU C O 1
ATOM 1756 N N . GLY B 2 38 ? -4.972 8.077 -22.555 1.00 43.30 57 GLY C N 1
ATOM 1757 C CA . GLY B 2 38 ? -3.796 8.923 -22.199 1.00 43.09 57 GLY C CA 1
ATOM 1758 C C . GLY B 2 38 ? -4.107 10.104 -21.284 1.00 40.63 57 GLY C C 1
ATOM 1759 O O . GLY B 2 38 ? -3.507 11.163 -21.401 1.00 41.59 57 GLY C O 1
ATOM 1760 N N . LEU B 2 39 ? -5.064 9.895 -20.387 1.00 38.29 58 LEU C N 1
ATOM 1761 C CA . LEU B 2 39 ? -5.478 10.922 -19.403 1.00 40.03 58 LEU C CA 1
ATOM 1762 C C . LEU B 2 39 ? -4.286 11.289 -18.533 1.00 39.70 58 LEU C C 1
ATOM 1763 O O . LEU B 2 39 ? -3.569 10.435 -18.004 1.00 38.34 58 LEU C O 1
ATOM 1768 N N . ALA B 2 40 ? -4.101 12.585 -18.417 1.00 37.62 59 ALA C N 1
ATOM 1769 C CA . ALA B 2 40 ? -3.179 13.168 -17.429 1.00 44.06 59 ALA C CA 1
ATOM 1770 C C . ALA B 2 40 ? -3.644 12.792 -16.009 1.00 45.05 59 ALA C C 1
ATOM 1771 O O . ALA B 2 40 ? -4.798 12.444 -15.782 1.00 43.33 59 ALA C O 1
ATOM 1773 N N . ASP B 2 41 ? -2.730 12.891 -15.066 1.00 47.28 60 ASP C N 1
ATOM 1774 C CA . ASP B 2 41 ? -2.997 12.428 -13.672 1.00 48.42 60 ASP C CA 1
ATOM 1775 C C . ASP B 2 41 ? -4.212 13.070 -13.013 1.00 47.42 60 ASP C C 1
ATOM 1776 O O . ASP B 2 41 ? -5.041 12.408 -12.388 1.00 45.37 60 ASP C O 1
ATOM 1781 N N . GLU B 2 42 ? -4.275 14.379 -13.149 1.00 45.92 61 GLU C N 1
ATOM 1782 C CA . GLU B 2 42 ? -5.385 15.181 -12.572 1.00 51.70 61 GLU C CA 1
ATOM 1783 C C . GLU B 2 42 ? -6.730 14.793 -13.228 1.00 47.37 61 GLU C C 1
ATOM 1784 O O . GLU B 2 42 ? -7.797 14.820 -12.626 1.00 43.57 61 GLU C O 1
ATOM 1790 N N . GLU B 2 43 ? -6.628 14.453 -14.492 1.00 43.98 62 GLU C N 1
ATOM 1791 C CA . GLU B 2 43 ? -7.789 14.014 -15.286 1.00 42.12 62 GLU C CA 1
ATOM 1792 C C . GLU B 2 43 ? -8.284 12.661 -14.818 1.00 40.57 62 GLU C C 1
ATOM 1793 O O . GLU B 2 43 ? -9.472 12.402 -14.723 1.00 42.60 62 GLU C O 1
ATOM 1799 N N . LYS B 2 44 ? -7.336 11.800 -14.522 1.00 36.68 63 LYS C N 1
ATOM 1800 C CA . LYS B 2 44 ? -7.663 10.459 -14.026 1.00 40.65 63 LYS C CA 1
ATOM 1801 C C . LYS B 2 44 ? -8.389 10.564 -12.674 1.00 42.83 63 LYS C C 1
ATOM 1802 O O . LYS B 2 44 ? -9.345 9.842 -12.387 1.00 37.19 63 LYS C O 1
ATOM 1808 N N . LYS B 2 45 ? -7.880 11.454 -11.842 1.00 41.68 64 LYS C N 1
ATOM 1809 C CA . LYS B 2 45 ? -8.482 11.693 -10.509 1.00 42.73 64 LYS C CA 1
ATOM 1810 C C . LYS B 2 45 ? -9.960 12.055 -10.666 1.00 39.97 64 LYS C C 1
ATOM 1811 O O . LYS B 2 45 ? -10.839 11.494 -10.026 1.00 43.11 64 LYS C O 1
ATOM 1817 N N . LEU B 2 46 ? -10.178 13.043 -11.513 1.00 37.35 65 LEU C N 1
ATOM 1818 C CA . LEU B 2 46 ? -11.541 13.567 -11.844 1.00 41.81 65 LEU C CA 1
ATOM 1819 C C . LEU B 2 46 ? -12.449 12.444 -12.338 1.00 40.34 65 LEU C C 1
ATOM 1820 O O . LEU B 2 46 ? -13.589 12.311 -11.936 1.00 44.02 65 LEU C O 1
ATOM 1825 N N . ARG B 2 47 ? -11.917 11.652 -13.237 1.00 36.81 66 ARG C N 1
ATOM 1826 C CA . ARG B 2 47 ? -12.678 10.526 -13.848 1.00 40.12 66 ARG C CA 1
ATOM 1827 C C . ARG B 2 47 ? -13.072 9.468 -12.801 1.00 38.08 66 ARG C C 1
ATOM 1828 O O . ARG B 2 47 ? -14.214 9.006 -12.737 1.00 37.77 66 ARG C O 1
ATOM 1836 N N . ARG B 2 48 ? -12.095 9.089 -11.991 1.00 35.73 67 ARG C N 1
ATOM 1837 C CA . ARG B 2 48 ? -12.332 8.131 -10.858 1.00 37.21 67 ARG C CA 1
ATOM 1838 C C . ARG B 2 48 ? -13.448 8.611 -9.954 1.00 35.37 67 ARG C C 1
ATOM 1839 O O . ARG B 2 48 ? -14.360 7.869 -9.561 1.00 36.93 67 ARG C O 1
ATOM 1847 N N . SER B 2 49 ? -13.339 9.876 -9.618 1.00 31.05 68 SER C N 1
ATOM 1848 C CA . SER B 2 49 ? -14.329 10.524 -8.721 1.00 39.79 68 SER C CA 1
ATOM 1849 C C . SER B 2 49 ? -15.759 10.543 -9.306 1.00 38.54 68 SER C C 1
ATOM 1850 O O . SER B 2 49 ? -16.775 10.347 -8.634 1.00 34.71 68 SER C O 1
ATOM 1853 N N . GLN B 2 50 ? -15.804 10.830 -10.586 1.00 39.22 69 GLN C N 1
ATOM 1854 C CA . GLN B 2 50 ? -17.091 10.865 -11.306 1.00 38.26 69 GLN C CA 1
ATOM 1855 C C . GLN B 2 50 ? -17.740 9.507 -11.266 1.00 36.33 69 GLN C C 1
ATOM 1856 O O . GLN B 2 50 ? -18.897 9.377 -10.918 1.00 37.85 69 GLN C O 1
ATOM 1862 N N . HIS B 2 51 ? -16.963 8.502 -11.622 1.00 36.74 70 HIS C N 1
ATOM 1863 C CA . HIS B 2 51 ? -17.472 7.122 -11.619 1.00 40.39 70 HIS C CA 1
ATOM 1864 C C . HIS B 2 51 ? -17.887 6.671 -10.227 1.00 37.58 70 HIS C C 1
ATOM 1865 O O . HIS B 2 51 ? -18.918 6.053 -10.039 1.00 34.34 70 HIS C O 1
ATOM 1872 N N . ALA B 2 52 ? -17.064 7.003 -9.250 1.00 37.02 71 ALA C N 1
ATOM 1873 C CA . ALA B 2 52 ? -17.337 6.643 -7.828 1.00 36.57 71 ALA C CA 1
ATOM 1874 C C 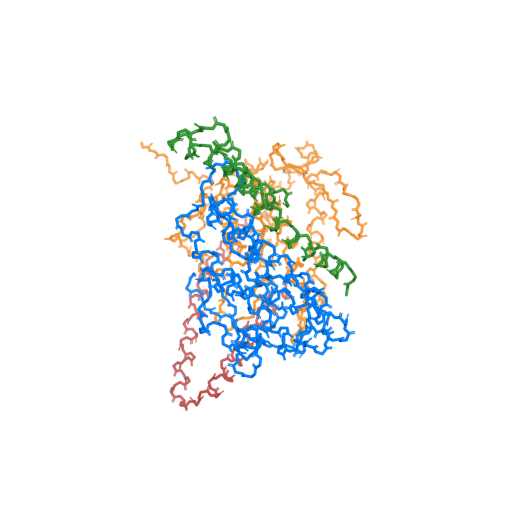. ALA B 2 52 ? -18.694 7.198 -7.345 1.00 38.11 71 ALA C C 1
ATOM 1875 O O . ALA B 2 52 ? -19.431 6.566 -6.593 1.00 37.89 71 ALA C O 1
ATOM 1877 N N . ARG B 2 53 ? -18.982 8.396 -7.809 1.00 36.09 72 ARG C N 1
ATOM 1878 C CA . ARG B 2 53 ? -20.220 9.115 -7.451 1.00 38.90 72 ARG C CA 1
ATOM 1879 C C . ARG B 2 53 ? -21.440 8.299 -7.886 1.00 37.75 72 ARG C C 1
ATOM 1880 O O . ARG B 2 53 ? -22.416 8.147 -7.175 1.00 38.74 72 ARG C O 1
ATOM 1888 N N . LYS B 2 54 ? -21.342 7.775 -9.092 1.00 35.73 73 LYS C N 1
ATOM 1889 C CA . LYS B 2 54 ? -22.426 6.939 -9.684 1.00 40.04 73 LYS C CA 1
ATOM 1890 C C . LYS B 2 54 ? -22.680 5.688 -8.870 1.00 37.16 73 LYS C C 1
ATOM 1891 O O . LYS B 2 54 ? -23.820 5.291 -8.634 1.00 34.90 73 LYS C O 1
ATOM 1897 N N . GLU B 2 55 ? -21.584 5.067 -8.477 1.00 34.90 74 GLU C N 1
ATOM 1898 C CA . GLU B 2 55 ? -21.630 3.829 -7.658 1.00 36.66 74 GLU C CA 1
ATOM 1899 C C . GLU B 2 55 ? -22.255 4.121 -6.280 1.00 35.17 74 GLU C C 1
ATOM 1900 O O . GLU B 2 55 ? -23.081 3.362 -5.776 1.00 32.15 74 GLU C O 1
ATOM 1906 N N . THR B 2 56 ? -21.861 5.233 -5.677 1.00 34.25 75 THR C N 1
ATOM 1907 C CA . THR B 2 56 ? -22.395 5.533 -4.321 1.00 33.48 75 THR C CA 1
ATOM 1908 C C . THR B 2 56 ? -23.886 5.939 -4.424 1.00 35.08 75 THR C C 1
ATOM 1909 O O . THR B 2 56 ? -24.713 5.512 -3.623 1.00 35.69 75 THR C O 1
ATOM 1913 N N . GLU B 2 57 ? -24.218 6.709 -5.448 1.00 35.04 76 GLU C N 1
ATOM 1914 C CA . GLU B 2 57 ? -25.647 7.003 -5.749 1.00 34.03 76 GLU C CA 1
ATOM 1915 C C . GLU B 2 57 ? -26.467 5.721 -5.934 1.00 34.27 76 GLU C C 1
ATOM 1916 O O . GLU B 2 57 ? -27.590 5.585 -5.447 1.00 30.76 76 GLU C O 1
ATOM 1922 N N . PHE B 2 58 ? -25.873 4.777 -6.639 1.00 33.03 77 PHE C N 1
ATOM 1923 C CA . PHE B 2 58 ? -26.512 3.463 -6.852 1.00 32.85 77 PHE C CA 1
ATOM 1924 C C . PHE B 2 58 ? -26.776 2.751 -5.514 1.00 31.78 77 PHE C C 1
ATOM 1925 O O . PHE B 2 58 ? -27.834 2.182 -5.290 1.00 29.19 77 PHE C O 1
ATOM 1933 N N . LEU B 2 59 ? -25.775 2.762 -4.662 1.00 31.22 78 LEU C N 1
ATOM 1934 C CA . LEU B 2 59 ? -25.891 2.113 -3.324 1.00 33.51 78 LEU C CA 1
ATOM 1935 C C . LEU B 2 59 ? -27.027 2.733 -2.542 1.00 33.24 78 LEU C C 1
ATOM 1936 O O . LEU B 2 59 ? -27.805 2.055 -1.901 1.00 34.67 78 LEU C O 1
ATOM 1941 N N . ARG B 2 60 ? -27.085 4.045 -2.594 1.00 30.82 79 ARG C N 1
ATOM 1942 C CA . ARG B 2 60 ? -28.152 4.773 -1.887 1.00 33.37 79 ARG C CA 1
ATOM 1943 C C . ARG B 2 60 ? -29.536 4.322 -2.365 1.00 33.92 79 ARG C C 1
ATOM 1944 O O . ARG B 2 60 ? -30.406 3.952 -1.590 1.00 32.12 79 ARG C O 1
ATOM 1952 N N . LEU B 2 61 ? -29.719 4.361 -3.665 1.00 34.54 80 LEU C N 1
ATOM 1953 C CA . LEU B 2 61 ? -31.025 3.993 -4.257 1.00 32.40 80 LEU C CA 1
ATOM 1954 C C . LEU B 2 61 ? -31.390 2.544 -3.953 1.00 34.61 80 LEU C C 1
ATOM 1955 O O . LEU B 2 61 ? -32.551 2.198 -3.740 1.00 37.66 80 LEU C O 1
ATOM 1960 N N . LYS B 2 62 ? -30.371 1.713 -3.910 1.00 31.54 81 LYS C N 1
ATOM 1961 C CA . LYS B 2 62 ? -30.542 0.297 -3.695 1.00 35.17 81 LYS C CA 1
ATOM 1962 C C . LYS B 2 62 ? -31.185 0.059 -2.335 1.00 35.60 81 LYS C C 1
ATOM 1963 O O . LYS B 2 62 ? -32.064 -0.761 -2.191 1.00 35.09 81 LYS C O 1
ATOM 1969 N N . ARG B 2 63 ? -30.696 0.780 -1.350 1.00 34.29 82 ARG C N 1
ATOM 1970 C CA . ARG B 2 63 ? -31.268 0.823 -0.006 1.00 34.57 82 ARG C CA 1
ATOM 1971 C C . ARG B 2 63 ? -32.626 1.521 0.021 1.00 35.06 82 ARG C C 1
ATOM 1972 O O . ARG B 2 63 ? -33.593 1.028 0.555 1.00 35.10 82 ARG C O 1
ATOM 1980 N N . THR B 2 64 ? -32.651 2.657 -0.636 1.00 34.33 83 THR C N 1
ATOM 1981 C CA . THR B 2 64 ? -33.744 3.614 -0.607 1.00 39.19 83 THR C CA 1
ATOM 1982 C C . THR B 2 64 ? -35.041 3.105 -1.212 1.00 39.83 83 THR C C 1
ATOM 1983 O O . THR B 2 64 ? -36.120 3.394 -0.739 1.00 38.25 83 THR C O 1
ATOM 1987 N N . ARG B 2 65 ? -34.899 2.355 -2.284 1.00 39.92 84 ARG C N 1
ATOM 1988 C CA . ARG B 2 65 ? -36.048 1.885 -3.090 1.00 39.17 84 ARG C CA 1
ATOM 1989 C C . ARG B 2 65 ? -36.882 0.856 -2.304 1.00 42.05 84 ARG C C 1
ATOM 1990 O O . ARG B 2 65 ? -38.052 0.613 -2.614 1.00 42.20 84 ARG C O 1
ATOM 1998 N N . LEU B 2 66 ? -36.248 0.285 -1.282 1.00 41.21 85 LEU C N 1
ATOM 1999 C CA . LEU B 2 66 ? -36.886 -0.746 -0.385 1.00 42.94 85 LEU C CA 1
ATOM 2000 C C . LEU B 2 66 ? -37.948 -0.219 0.622 1.00 51.66 85 LEU C C 1
ATOM 2001 O O . LEU B 2 66 ? -38.034 0.988 0.930 1.00 45.58 85 LEU C O 1
ATOM 2006 N N . ALA C 1 1 ? -45.991 43.319 22.952 1.00 106.55 24 ALA B N 1
ATOM 2007 C CA . ALA C 1 1 ? -45.222 42.052 23.112 1.00 79.75 24 ALA B CA 1
ATOM 2008 C C . ALA C 1 1 ? -45.690 40.998 22.127 1.00 91.13 24 ALA B C 1
ATOM 2009 O O . ALA C 1 1 ? -46.661 41.171 21.408 1.00 99.01 24 ALA B O 1
ATOM 2011 N N . ALA C 1 2 ? -44.942 39.915 22.089 1.00 86.67 25 ALA B N 1
ATOM 2012 C CA . ALA C 1 2 ? -45.421 38.670 21.462 1.00 80.09 25 ALA B CA 1
ATOM 2013 C C . ALA C 1 2 ? -46.473 38.086 22.390 1.00 75.87 25 ALA B C 1
ATOM 2014 O O . ALA C 1 2 ? -46.443 38.257 23.600 1.00 62.09 25 ALA B O 1
ATOM 2016 N N . HIS C 1 3 ? -47.395 37.372 21.797 1.00 76.74 26 HIS B N 1
ATOM 2017 C CA . HIS C 1 3 ? -48.576 36.915 22.531 1.00 57.82 26 HIS B CA 1
ATOM 2018 C C . HIS C 1 3 ? -48.277 35.800 23.502 1.00 47.37 26 HIS B C 1
ATOM 2019 O O . HIS C 1 3 ? -47.220 35.171 23.476 1.00 43.74 26 HIS B O 1
ATOM 2026 N N . HIS C 1 4 ? -49.252 35.529 24.344 1.00 41.09 27 HIS B N 1
ATOM 2027 C CA . HIS C 1 4 ? -49.037 34.607 25.427 1.00 41.40 27 HIS B CA 1
ATOM 2028 C C . HIS C 1 4 ? -50.261 33.929 25.929 1.00 43.87 27 HIS B C 1
ATOM 2029 O O . HIS C 1 4 ? -51.369 34.122 25.437 1.00 38.48 27 HIS B O 1
ATOM 2036 N N . SER C 1 5 ? -49.992 33.060 26.886 1.00 45.28 28 SER B N 1
ATOM 2037 C CA . SER C 1 5 ? -50.968 32.523 27.815 1.00 46.82 28 SER B CA 1
ATOM 2038 C C . SER C 1 5 ? -51.982 32.053 26.891 1.00 46.48 28 SER B C 1
ATOM 2039 O O . SER C 1 5 ? -53.162 32.234 27.102 1.00 50.91 28 SER B O 1
ATOM 2042 N N . SER C 1 6 ? -51.457 31.447 25.842 1.00 51.28 29 SER B N 1
ATOM 2043 C CA . SER C 1 6 ? -52.234 30.877 24.782 1.00 43.25 29 SER B CA 1
ATOM 2044 C C . SER C 1 6 ? -51.809 31.473 23.488 1.00 49.67 29 SER B C 1
ATOM 2045 O O . SER C 1 6 ? -51.558 32.655 23.395 1.00 64.94 29 SER B O 1
ATOM 2048 N N . GLY C 1 7 ? -51.718 30.623 22.489 1.00 47.77 30 GLY B N 1
ATOM 2049 C CA . GLY C 1 7 ? -51.894 29.237 22.799 1.00 45.07 30 GLY B CA 1
ATOM 2050 C C . GLY C 1 7 ? -53.167 28.758 23.477 1.00 36.58 30 GLY B C 1
ATOM 2051 O O . GLY C 1 7 ? -53.106 28.179 24.523 1.00 38.93 30 GLY B O 1
ATOM 2052 N N . HIS C 1 8 ? -54.308 28.995 22.860 1.00 36.89 31 HIS B N 1
ATOM 2053 C CA . HIS C 1 8 ? -55.432 28.136 23.107 1.00 35.16 31 HIS B CA 1
ATOM 2054 C C . HIS C 1 8 ? -54.865 26.771 22.837 1.00 33.13 31 HIS B C 1
ATOM 2055 O O . HIS C 1 8 ? -55.140 25.816 23.544 1.00 33.21 31 HIS B O 1
ATOM 2062 N N . MET C 1 9 ? -54.043 26.692 21.802 1.00 34.14 32 MET B N 1
ATOM 2063 C CA . MET C 1 9 ? -53.371 25.405 21.372 1.00 38.27 32 MET B CA 1
ATOM 2064 C C . MET C 1 9 ? -52.339 24.864 22.374 1.00 36.14 32 MET B C 1
ATOM 2065 O O . MET C 1 9 ? -51.846 23.756 22.262 1.00 37.13 32 MET B O 1
ATOM 2070 N N . GLU C 1 10 ? -52.047 25.686 23.355 1.00 39.79 33 GLU B N 1
ATOM 2071 C CA . GLU C 1 10 ? -50.986 25.389 24.379 1.00 40.30 33 GLU B CA 1
ATOM 2072 C C . GLU C 1 10 ? -51.379 25.344 25.841 1.00 35.46 33 GLU B C 1
ATOM 2073 O O . GLU C 1 10 ? -50.596 24.993 26.693 1.00 40.92 33 GLU B O 1
ATOM 2079 N N . ALA C 1 11 ? -52.593 25.750 26.107 1.00 35.07 34 ALA B N 1
ATOM 2080 C CA . ALA C 1 11 ? -53.157 25.667 27.463 1.00 32.76 34 ALA B CA 1
ATOM 2081 C C . ALA C 1 11 ? -53.091 24.216 27.922 1.00 32.67 34 ALA B C 1
ATOM 2082 O O . ALA C 1 11 ? -53.406 23.317 27.172 1.00 31.14 34 ALA B O 1
ATOM 2084 N N . THR C 1 12 ? -52.621 24.024 29.143 1.00 31.28 35 THR B N 1
ATOM 2085 C CA . THR C 1 12 ? -52.626 22.699 29.820 1.00 35.22 35 THR B CA 1
ATOM 2086 C C . THR C 1 12 ? -53.120 22.803 31.250 1.00 33.52 35 THR B C 1
ATOM 2087 O O . THR C 1 12 ? -53.138 23.879 31.816 1.00 35.40 35 THR B O 1
ATOM 2091 N N . LEU C 1 13 ? -53.478 21.669 31.825 1.00 33.43 36 LEU B N 1
ATOM 2092 C CA . LEU C 1 13 ? -54.134 21.639 33.168 1.00 34.72 36 LEU B CA 1
ATOM 2093 C C . LEU C 1 13 ? -53.248 21.906 34.386 1.00 40.92 36 LEU B C 1
ATOM 2094 O O . LEU C 1 13 ? -53.678 22.544 35.354 1.00 54.67 36 LEU B O 1
ATOM 2099 N N . GLY C 1 14 ? -52.038 21.388 34.358 1.00 39.05 37 GLY B N 1
ATOM 2100 C CA . GLY C 1 14 ? -51.152 21.465 35.551 1.00 47.55 37 GLY B CA 1
ATOM 2101 C C . GLY C 1 14 ? -49.680 21.643 35.238 1.00 58.20 37 GLY B C 1
ATOM 2102 O O . GLY C 1 14 ? -49.272 21.672 34.081 1.00 59.11 37 GLY B O 1
ATOM 2103 N N . SER C 1 15 ? -48.899 21.766 36.302 1.00 48.22 38 SER B N 1
ATOM 2104 C CA . SER C 1 15 ? -47.435 21.960 36.198 1.00 49.61 38 SER B CA 1
ATOM 2105 C C . SER C 1 15 ? -46.656 20.654 36.304 1.00 54.48 38 SER B C 1
ATOM 2106 O O . SER C 1 15 ? -45.436 20.649 36.395 1.00 61.89 38 SER B O 1
ATOM 2109 N N . GLY C 1 16 ? -47.392 19.559 36.322 1.00 53.79 39 GLY B N 1
ATOM 2110 C CA . GLY C 1 16 ? -46.804 18.203 36.433 1.00 47.43 39 GLY B CA 1
ATOM 2111 C C . GLY C 1 16 ? -45.956 17.814 35.230 1.00 46.72 39 GLY B C 1
ATOM 2112 O O . GLY C 1 16 ? -46.177 18.265 34.115 1.00 48.75 39 GLY B O 1
ATOM 2113 N N . ASN C 1 17 ? -44.977 16.961 35.486 1.00 40.95 40 ASN B N 1
ATOM 2114 C CA . ASN C 1 17 ? -44.058 16.446 34.434 1.00 37.71 40 ASN B CA 1
ATOM 2115 C C . ASN C 1 17 ? -44.525 15.119 33.812 1.00 36.15 40 ASN B C 1
ATOM 2116 O O . ASN C 1 17 ? -44.253 14.039 34.313 1.00 37.78 40 ASN B O 1
ATOM 2121 N N . LEU C 1 18 ? -45.185 15.233 32.680 1.00 35.01 41 LEU B N 1
ATOM 2122 C CA . LEU C 1 18 ? -45.828 14.065 32.025 1.00 33.81 41 LEU B CA 1
ATOM 2123 C C . LEU C 1 18 ? -44.829 13.087 31.391 1.00 35.01 41 LEU B C 1
ATOM 2124 O O . LEU C 1 18 ? -45.103 11.898 31.213 1.00 34.27 41 LEU B O 1
ATOM 2129 N N . ARG C 1 19 ? -43.665 13.609 31.064 1.00 35.15 42 ARG B N 1
ATOM 2130 C CA . ARG C 1 19 ? -42.570 12.778 30.510 1.00 37.25 42 ARG B CA 1
ATOM 2131 C C . ARG C 1 19 ? -42.151 11.707 31.493 1.00 38.20 42 ARG B C 1
ATOM 2132 O O . ARG C 1 19 ? -41.836 10.572 31.143 1.00 40.78 42 ARG B O 1
ATOM 2140 N N . GLN C 1 20 ? -42.139 12.116 32.739 1.00 34.65 43 GLN B N 1
ATOM 2141 C CA . GLN C 1 20 ? -41.771 11.217 33.860 1.00 37.13 43 GLN B CA 1
ATOM 2142 C C . GLN C 1 20 ? -42.911 10.298 34.257 1.00 33.37 43 GLN B C 1
ATOM 2143 O O . GLN C 1 20 ? -42.708 9.159 34.623 1.00 38.12 43 GLN B O 1
ATOM 2149 N N . ALA C 1 21 ? -44.111 10.822 34.152 1.00 33.74 44 ALA B N 1
ATOM 2150 C CA . ALA C 1 21 ? -45.341 10.073 34.529 1.00 32.36 44 ALA B CA 1
ATOM 2151 C C . ALA C 1 21 ? -45.624 8.883 33.619 1.00 29.92 44 ALA B C 1
ATOM 2152 O O . ALA C 1 21 ? -46.200 7.915 34.043 1.00 32.05 44 ALA B O 1
ATOM 2154 N N . VAL C 1 22 ? -45.209 8.963 32.370 1.00 28.93 45 VAL B N 1
ATOM 2155 C CA . VAL C 1 22 ? -45.417 7.821 31.414 1.00 30.82 45 VAL B CA 1
ATOM 2156 C C . VAL C 1 22 ? -44.379 6.666 31.524 1.00 31.91 45 VAL B C 1
ATOM 2157 O O . VAL C 1 22 ? -44.567 5.566 30.984 1.00 30.90 45 VAL B O 1
ATOM 2161 N N . MET C 1 23 ? -43.320 6.926 32.256 1.00 29.65 46 MET B N 1
ATOM 2162 C CA . MET C 1 23 ? -42.205 5.965 32.363 1.00 31.89 46 MET B CA 1
ATOM 2163 C C . MET C 1 23 ? -42.678 4.713 33.087 1.00 33.86 46 MET B C 1
ATOM 2164 O O . MET C 1 23 ? -43.498 4.763 33.998 1.00 32.62 46 MET B O 1
ATOM 2169 N N . LEU C 1 24 ? -42.160 3.591 32.636 1.00 31.64 47 LEU B N 1
ATOM 2170 C CA . LEU C 1 24 ? -42.415 2.307 33.290 1.00 31.39 47 LEU B CA 1
ATOM 2171 C C . LEU C 1 24 ? -41.870 2.327 34.718 1.00 32.56 47 LEU B C 1
ATOM 2172 O O . LEU C 1 24 ? -40.677 2.485 34.915 1.00 35.64 47 LEU B O 1
ATOM 2177 N N . PRO C 1 25 ? -42.738 2.171 35.717 1.00 31.06 48 PRO B N 1
ATOM 2178 C CA . PRO C 1 25 ? -42.232 2.135 37.063 1.00 34.34 48 PRO B CA 1
ATOM 2179 C C . PRO C 1 25 ? -41.348 0.937 37.306 1.00 37.61 48 PRO B C 1
ATOM 2180 O O . PRO C 1 25 ? -41.547 -0.133 36.744 1.00 36.38 48 PRO B O 1
ATOM 2184 N N . GLU C 1 26 ? -40.370 1.153 38.154 1.00 36.96 49 GLU B N 1
ATOM 2185 C CA . GLU C 1 26 ? -39.443 0.075 38.526 1.00 34.82 49 GLU B CA 1
ATOM 2186 C C . GLU C 1 26 ? -40.217 -1.147 39.022 1.00 44.17 49 GLU B C 1
ATOM 2187 O O . GLU C 1 26 ? -41.047 -1.081 39.920 1.00 41.22 49 GLU B O 1
ATOM 2193 N N . GLY C 1 27 ? -39.915 -2.252 38.377 1.00 41.61 50 GLY B N 1
ATOM 2194 C CA . GLY C 1 27 ? -40.471 -3.570 38.736 1.00 40.97 50 GLY B CA 1
ATOM 2195 C C . GLY C 1 27 ? -41.808 -3.842 38.099 1.00 34.29 50 GLY B C 1
ATOM 2196 O O . GLY C 1 27 ? -42.359 -4.917 38.221 1.00 40.22 50 GLY B O 1
ATOM 2197 N N . GLU C 1 28 ? -42.309 -2.850 37.394 1.00 42.25 51 GLU B N 1
ATOM 2198 C CA . GLU C 1 28 ? -43.635 -2.973 36.747 1.00 32.24 51 GLU B CA 1
ATOM 2199 C C . GLU C 1 28 ? -43.582 -3.785 35.472 1.00 32.94 51 GLU B C 1
ATOM 2200 O O . GLU C 1 28 ? -42.612 -3.789 34.729 1.00 34.37 51 GLU B O 1
ATOM 2206 N N . ASP C 1 29 ? -44.672 -4.478 35.241 1.00 35.27 52 ASP B N 1
ATOM 2207 C CA . ASP C 1 29 ? -44.853 -5.247 33.994 1.00 32.27 52 ASP B CA 1
ATOM 2208 C C . ASP C 1 29 ? -45.262 -4.344 32.826 1.00 31.38 52 ASP B C 1
ATOM 2209 O O . ASP C 1 29 ? -46.275 -3.660 32.865 1.00 31.24 52 ASP B O 1
ATOM 2214 N N . LEU C 1 30 ? -44.477 -4.405 31.769 1.00 30.71 53 LEU B N 1
ATOM 2215 C CA . LEU C 1 30 ? -44.661 -3.495 30.595 1.00 31.84 53 LEU B CA 1
ATOM 2216 C C . LEU C 1 30 ? -46.064 -3.624 29.957 1.00 30.00 53 LEU B C 1
ATOM 2217 O O . LEU C 1 30 ? -46.740 -2.634 29.653 1.00 27.74 53 LEU B O 1
ATOM 2222 N N . ASN C 1 31 ? -46.464 -4.862 29.755 1.00 28.37 54 ASN B N 1
ATOM 2223 C CA . ASN C 1 31 ? -47.781 -5.149 29.143 1.00 27.46 54 ASN B CA 1
ATOM 2224 C C . ASN C 1 31 ? -48.918 -4.527 29.974 1.00 25.97 54 ASN B C 1
ATOM 2225 O O . ASN C 1 31 ? -49.806 -3.854 29.470 1.00 24.93 54 ASN B O 1
ATOM 2230 N N . GLU C 1 32 ? -48.840 -4.756 31.262 1.00 25.95 55 GLU B N 1
ATOM 2231 C CA . GLU C 1 32 ? -49.873 -4.274 32.198 1.00 27.23 55 GLU B CA 1
ATOM 2232 C C . GLU C 1 32 ? -49.905 -2.743 32.150 1.00 26.78 55 GLU B C 1
ATOM 2233 O O . GLU C 1 32 ? -50.955 -2.119 32.125 1.00 23.81 55 GLU B O 1
ATOM 2239 N N . TRP C 1 33 ? -48.710 -2.166 32.152 1.00 25.43 56 TRP B N 1
ATOM 2240 C CA . TRP C 1 33 ? -48.557 -0.694 32.085 1.00 26.64 56 TRP B CA 1
ATOM 2241 C C . TRP C 1 33 ? -49.157 -0.096 30.815 1.00 26.66 56 TRP B C 1
ATOM 2242 O O . TRP C 1 33 ? -49.875 0.896 30.832 1.00 25.51 56 TRP B O 1
ATOM 2253 N N . ILE C 1 34 ? -48.869 -0.737 29.706 1.00 23.43 57 ILE B N 1
ATOM 2254 C CA . ILE C 1 34 ? -49.430 -0.314 28.414 1.00 24.04 57 ILE B CA 1
ATOM 2255 C C . ILE C 1 34 ? -50.957 -0.465 28.393 1.00 22.81 57 ILE B C 1
ATOM 2256 O O . ILE C 1 34 ? -51.683 0.395 27.920 1.00 23.31 57 ILE B O 1
ATOM 2261 N N . ALA C 1 35 ? -51.415 -1.561 28.959 1.00 22.94 58 ALA B N 1
ATOM 2262 C CA . ALA C 1 35 ? -52.866 -1.875 29.019 1.00 22.16 58 ALA B CA 1
ATOM 2263 C C . ALA C 1 35 ? -53.651 -0.822 29.808 1.00 22.10 58 ALA B C 1
ATOM 2264 O O . ALA C 1 35 ? -54.674 -0.311 29.351 1.00 21.60 58 ALA B O 1
ATOM 2266 N N . VAL C 1 36 ? -53.159 -0.522 31.001 1.00 23.85 59 VAL B N 1
ATOM 2267 C CA . VAL C 1 36 ? -53.874 0.399 31.920 1.00 25.19 59 VAL B CA 1
ATOM 2268 C C . VAL C 1 36 ? -53.922 1.811 31.305 1.00 25.64 59 VAL B C 1
ATOM 2269 O O . VAL C 1 36 ? -54.967 2.492 31.308 1.00 26.73 59 VAL B O 1
ATOM 2273 N N . ASN C 1 37 ? -52.779 2.223 30.766 1.00 23.37 60 ASN B N 1
ATOM 2274 C CA . ASN C 1 37 ? -52.666 3.554 30.123 1.00 23.75 60 ASN B CA 1
ATOM 2275 C C . ASN C 1 37 ? -53.565 3.666 28.869 1.00 24.65 60 ASN B C 1
ATOM 2276 O O . ASN C 1 37 ? -54.175 4.689 28.603 1.00 21.90 60 ASN B O 1
ATOM 2281 N N . THR C 1 38 ? -53.626 2.585 28.116 1.00 23.20 61 THR B N 1
ATOM 2282 C CA . THR C 1 38 ? -54.435 2.547 26.887 1.00 23.38 61 THR B CA 1
ATOM 2283 C C . THR C 1 38 ? -55.930 2.711 27.221 1.00 22.82 61 THR B C 1
ATOM 2284 O O . THR C 1 38 ? -56.639 3.461 26.576 1.00 21.75 61 THR B O 1
ATOM 2288 N N . VAL C 1 39 ? -56.363 2.011 28.263 1.00 23.56 62 VAL B N 1
ATOM 2289 C CA . VAL C 1 39 ? -57.745 2.137 28.763 1.00 23.95 62 VAL B CA 1
ATOM 2290 C C . VAL C 1 39 ? -58.046 3.576 29.194 1.00 24.84 62 VAL B C 1
ATOM 2291 O O . VAL C 1 39 ? -59.094 4.153 28.880 1.00 24.96 62 VAL B O 1
ATOM 2295 N N . ASP C 1 40 ? -57.095 4.163 29.887 1.00 25.66 63 ASP B N 1
ATOM 2296 C CA . ASP C 1 40 ? -57.215 5.589 30.322 1.00 26.56 63 ASP B CA 1
ATOM 2297 C C . ASP C 1 40 ? -57.434 6.527 29.135 1.00 25.28 63 ASP B C 1
ATOM 2298 O O . ASP C 1 40 ? -58.331 7.358 29.141 1.00 23.61 63 ASP B O 1
ATOM 2303 N N . PHE C 1 41 ? -56.606 6.366 28.116 1.00 22.67 64 PHE B N 1
ATOM 2304 C CA . PHE C 1 41 ? -56.729 7.191 26.880 1.00 23.51 64 PHE B CA 1
ATOM 2305 C C . PHE C 1 41 ? -58.051 6.962 26.132 1.00 22.09 64 PHE B C 1
ATOM 2306 O O . PHE C 1 41 ? -58.703 7.887 25.692 1.00 22.57 64 PHE B O 1
ATOM 2314 N N . PHE C 1 42 ? -58.433 5.713 26.032 1.00 21.31 65 PHE B N 1
ATOM 2315 C CA . PHE C 1 42 ? -59.773 5.345 25.471 1.00 22.35 65 PHE B CA 1
ATOM 2316 C C . PHE C 1 42 ? -60.889 6.130 26.169 1.00 23.22 65 PHE B C 1
ATOM 2317 O O . PHE C 1 42 ? -61.729 6.795 25.552 1.00 23.96 65 PHE B O 1
ATOM 2325 N N . ASN C 1 43 ? -60.878 6.031 27.478 1.00 22.99 66 ASN B N 1
ATOM 2326 C CA . ASN C 1 43 ? -61.895 6.720 28.326 1.00 25.81 66 ASN B CA 1
ATOM 2327 C C . ASN C 1 43 ? -61.869 8.234 28.126 1.00 23.83 66 ASN B C 1
ATOM 2328 O O . ASN C 1 43 ? -62.880 8.868 27.962 1.00 26.09 66 ASN B O 1
ATOM 2333 N N . GLN C 1 44 ? -60.673 8.772 28.105 1.00 23.20 67 GLN B N 1
ATOM 2334 C CA . GLN C 1 44 ? -60.488 10.231 27.967 1.00 26.80 67 GLN B CA 1
ATOM 2335 C C . GLN C 1 44 ? -61.058 10.724 26.638 1.00 26.59 67 GLN B C 1
ATOM 2336 O O . GLN C 1 44 ? -61.824 11.696 26.581 1.00 25.00 67 GLN B O 1
ATOM 2342 N N . ILE C 1 45 ? -60.679 9.996 25.595 1.00 26.03 68 ILE B N 1
ATOM 2343 C CA . ILE C 1 45 ? -61.046 10.336 24.186 1.00 26.35 68 ILE B CA 1
ATOM 2344 C C . ILE C 1 45 ? -62.551 10.231 23.961 1.00 25.70 68 ILE B C 1
ATOM 2345 O O . ILE C 1 45 ? -63.170 11.050 23.305 1.00 27.35 68 ILE B O 1
ATOM 2350 N N . ASN C 1 46 ? -63.119 9.202 24.543 1.00 25.37 69 ASN B N 1
ATOM 2351 C CA . ASN C 1 46 ? -64.580 9.005 24.524 1.00 29.03 69 ASN B CA 1
ATOM 2352 C C . ASN C 1 46 ? -65.315 10.166 25.201 1.00 29.76 69 ASN B C 1
ATOM 2353 O O . ASN C 1 46 ? -66.319 10.683 24.714 1.00 32.11 69 ASN B O 1
ATOM 2358 N N . MET C 1 47 ? -64.793 10.565 26.346 1.00 27.17 70 MET B N 1
ATOM 2359 C CA . MET C 1 47 ? -65.357 11.732 27.089 1.00 28.90 70 MET B CA 1
ATOM 2360 C C . MET C 1 47 ? -65.240 13.031 26.259 1.00 29.34 70 MET B C 1
ATOM 2361 O O . MET C 1 47 ? -66.176 13.809 26.131 1.00 28.54 70 MET B O 1
ATOM 2366 N N . LEU C 1 48 ? -64.060 13.226 25.698 1.00 26.70 71 LEU B N 1
ATOM 2367 C CA . LEU C 1 48 ? -63.728 14.455 24.950 1.00 27.25 71 LEU B CA 1
ATOM 2368 C C . LEU C 1 48 ? -64.634 14.605 23.719 1.00 29.47 71 LEU B C 1
ATOM 2369 O O . LEU C 1 48 ? -65.277 15.629 23.496 1.00 29.84 71 LEU B O 1
ATOM 2374 N N . TYR C 1 49 ? -64.661 13.553 22.926 1.00 27.85 72 TYR B N 1
ATOM 2375 C CA . TYR C 1 49 ? -65.518 13.517 21.727 1.00 28.12 72 TYR B CA 1
ATOM 2376 C C . TYR C 1 49 ? -67.003 13.684 22.090 1.00 27.58 72 TYR B C 1
ATOM 2377 O O . TYR C 1 49 ? -67.780 14.354 21.429 1.00 27.47 72 TYR B O 1
ATOM 2386 N N . GLY C 1 50 ? -67.359 13.030 23.166 1.00 26.58 73 GLY B N 1
ATOM 2387 C CA . GLY C 1 50 ? -68.727 13.102 23.702 1.00 25.16 73 GLY B CA 1
ATOM 2388 C C . GLY C 1 50 ? -69.184 14.536 23.907 1.00 27.70 73 GLY B C 1
ATOM 2389 O O . GLY C 1 50 ? -70.350 14.859 23.755 1.00 35.03 73 GLY B O 1
ATOM 2390 N N . THR C 1 51 ? -68.259 15.407 24.242 1.00 26.28 74 THR B N 1
ATOM 2391 C CA . THR C 1 51 ? -68.632 16.820 24.510 1.00 29.98 74 THR B CA 1
ATOM 2392 C C . THR C 1 51 ? -68.951 17.623 23.246 1.00 31.55 74 THR B C 1
ATOM 2393 O O . THR C 1 51 ? -69.583 18.667 23.319 1.00 32.17 74 THR B O 1
ATOM 2397 N N . ILE C 1 52 ? -68.478 17.136 22.108 1.00 32.84 75 ILE B N 1
ATOM 2398 C CA . ILE C 1 52 ? -68.636 17.866 20.808 1.00 32.26 75 ILE B CA 1
ATOM 2399 C C . ILE C 1 52 ? -69.516 17.138 19.775 1.00 32.57 75 ILE B C 1
ATOM 2400 O O . ILE C 1 52 ? -69.666 17.580 18.636 1.00 30.28 75 ILE B O 1
ATOM 2405 N N . THR C 1 53 ? -70.147 16.052 20.208 1.00 31.22 76 THR B N 1
ATOM 2406 C CA . THR C 1 53 ? -70.939 15.210 19.268 1.00 34.18 76 THR B CA 1
ATOM 2407 C C . THR C 1 53 ? -72.075 15.982 18.592 1.00 34.15 76 THR B C 1
ATOM 2408 O O . THR C 1 53 ? -72.456 15.644 17.500 1.00 36.31 76 THR B O 1
ATOM 2412 N N . GLU C 1 54 ? -72.609 17.003 19.242 1.00 33.89 77 GLU B N 1
ATOM 2413 C CA . GLU C 1 54 ? -73.692 17.796 18.595 1.00 38.83 77 GLU B CA 1
ATOM 2414 C C . GLU C 1 54 ? -73.163 18.604 17.428 1.00 39.94 77 GLU B C 1
ATOM 2415 O O . GLU C 1 54 ? -73.915 18.996 16.567 1.00 43.39 77 GLU B O 1
ATOM 2421 N N . PHE C 1 55 ? -71.865 18.840 17.420 1.00 34.04 78 PHE B N 1
ATOM 2422 C CA . PHE C 1 55 ? -71.218 19.631 16.338 1.00 35.95 78 PHE B CA 1
ATOM 2423 C C . PHE C 1 55 ? -70.561 18.795 15.233 1.00 33.07 78 PHE B C 1
ATOM 2424 O O . PHE C 1 55 ? -70.219 19.296 14.186 1.00 36.11 78 PHE B O 1
ATOM 2432 N N . CYS C 1 56 ? -70.408 17.518 15.517 1.00 34.59 79 CYS B N 1
ATOM 2433 C CA . CYS C 1 56 ? -69.818 16.522 14.570 1.00 32.08 79 CYS B CA 1
ATOM 2434 C C . CYS C 1 56 ? -70.946 15.658 14.009 1.00 33.38 79 CYS B C 1
ATOM 2435 O O . CYS C 1 56 ? -71.389 14.694 14.630 1.00 33.52 79 CYS B O 1
ATOM 2438 N N . THR C 1 57 ? -71.399 16.054 12.837 1.00 31.31 80 THR B N 1
ATOM 2439 C CA . THR C 1 57 ? -72.597 15.466 12.199 1.00 35.53 80 THR B CA 1
ATOM 2440 C C . THR C 1 57 ? -72.314 14.952 10.799 1.00 38.57 80 THR B C 1
ATOM 2441 O O . THR C 1 57 ? -71.242 15.175 10.241 1.00 36.36 80 THR B O 1
ATOM 2445 N N . GLU C 1 58 ? -73.308 14.287 10.224 1.00 39.69 81 GLU B N 1
ATOM 2446 C CA . GLU C 1 58 ? -73.204 13.799 8.827 1.00 43.85 81 GLU B CA 1
ATOM 2447 C C . GLU C 1 58 ? -73.009 14.969 7.894 1.00 39.39 81 GLU B C 1
ATOM 2448 O O . GLU C 1 58 ? -72.253 14.912 6.954 1.00 41.65 81 GLU B O 1
ATOM 2454 N N . ALA C 1 59 ? -73.764 16.008 8.159 1.00 40.59 82 ALA B N 1
ATOM 2455 C CA . ALA C 1 59 ? -73.686 17.247 7.356 1.00 43.57 82 ALA B CA 1
ATOM 2456 C C . ALA C 1 59 ? -72.308 17.934 7.446 1.00 42.62 82 ALA B C 1
ATOM 2457 O O . ALA C 1 59 ? -71.715 18.310 6.437 1.00 40.97 82 ALA B O 1
ATOM 2459 N N . SER C 1 60 ? -71.821 18.111 8.664 1.00 36.46 83 SER B N 1
ATOM 2460 C CA . SER C 1 60 ? -70.511 18.807 8.888 1.00 33.59 83 SER B CA 1
ATOM 2461 C C . SER C 1 60 ? -69.303 17.986 8.418 1.00 31.59 83 SER B C 1
ATOM 2462 O O . SER C 1 60 ? -68.306 18.510 7.927 1.00 31.96 83 SER B O 1
ATOM 2465 N N . CYS C 1 61 ? -69.424 16.688 8.599 1.00 31.67 84 CYS B N 1
ATOM 2466 C CA . CYS C 1 61 ? -68.277 15.774 8.446 1.00 30.77 84 CYS B CA 1
ATOM 2467 C C . CYS C 1 61 ? -68.649 14.520 7.667 1.00 31.69 84 CYS B C 1
ATOM 2468 O O . CYS C 1 61 ? -68.724 13.439 8.248 1.00 30.79 84 CYS B O 1
ATOM 2471 N N . PRO C 1 62 ? -68.914 14.668 6.358 1.00 31.90 85 PRO B N 1
ATOM 2472 C CA . PRO C 1 62 ? -69.398 13.564 5.548 1.00 32.15 85 PRO B CA 1
ATOM 2473 C C . PRO C 1 62 ? -68.347 12.497 5.350 1.00 32.63 85 PRO B C 1
ATOM 2474 O O . PRO C 1 62 ? -68.664 11.384 4.978 1.00 33.29 85 PRO B O 1
ATOM 2478 N N . VAL C 1 63 ? -67.105 12.896 5.580 1.00 33.30 86 VAL B N 1
ATOM 2479 C CA . VAL C 1 63 ? -65.957 11.969 5.680 1.00 31.47 86 VAL B CA 1
ATOM 2480 C C . VAL C 1 63 ? -65.151 12.141 6.976 1.00 33.54 86 VAL B C 1
ATOM 2481 O O . VAL C 1 63 ? -65.193 13.164 7.658 1.00 36.77 86 VAL B O 1
ATOM 2485 N N . MET C 1 64 ? -64.413 11.099 7.297 1.00 34.53 87 MET B N 1
ATOM 2486 C CA . MET C 1 64 ? -63.525 11.124 8.480 1.00 29.87 87 MET B CA 1
ATOM 2487 C C . MET C 1 64 ? -62.206 11.800 8.083 1.00 32.94 87 MET B C 1
ATOM 2488 O O . MET C 1 64 ? -61.269 11.183 7.595 1.00 37.43 87 MET B O 1
ATOM 2493 N N . SER C 1 65 ? -62.178 13.089 8.292 1.00 33.99 88 SER B N 1
ATOM 2494 C CA . SER C 1 65 ? -61.076 13.934 7.793 1.00 34.30 88 SER B CA 1
ATOM 2495 C C . SER C 1 65 ? -60.165 14.368 8.906 1.00 31.81 88 SER B C 1
ATOM 2496 O O . SER C 1 65 ? -60.534 14.395 10.063 1.00 34.48 88 SER B O 1
ATOM 2499 N N . ALA C 1 66 ? -58.953 14.678 8.526 1.00 32.99 89 ALA B N 1
ATOM 2500 C CA . ALA C 1 66 ? -57.976 15.306 9.444 1.00 32.23 89 ALA B CA 1
ATOM 2501 C C . ALA C 1 66 ? -57.211 16.327 8.656 1.00 32.46 89 ALA B C 1
ATOM 2502 O O . ALA C 1 66 ? -56.024 16.209 8.379 1.00 34.65 89 ALA B O 1
ATOM 2504 N N . GLY C 1 67 ? -57.974 17.317 8.256 1.00 33.19 90 GLY B N 1
ATOM 2505 C CA . GLY C 1 67 ? -57.511 18.349 7.324 1.00 36.36 90 GLY B CA 1
ATOM 2506 C C . GLY C 1 67 ? -57.578 17.747 5.927 1.00 40.06 90 GLY B C 1
ATOM 2507 O O . GLY C 1 67 ? -57.852 16.562 5.779 1.00 36.84 90 GLY B O 1
ATOM 2508 N N . PRO C 1 68 ? -57.288 18.541 4.892 1.00 43.26 91 PRO B N 1
ATOM 2509 C CA . PRO C 1 68 ? -57.527 18.109 3.522 1.00 45.03 91 PRO B CA 1
ATOM 2510 C C . PRO C 1 68 ? -56.681 16.939 3.051 1.00 40.39 91 PRO B C 1
ATOM 2511 O O . PRO C 1 68 ? -57.044 16.245 2.128 1.00 43.15 91 PRO B O 1
ATOM 2515 N N . ARG C 1 69 ? -55.550 16.747 3.686 1.00 45.61 92 ARG B N 1
ATOM 2516 C CA . ARG C 1 69 ? -54.575 15.712 3.220 1.00 45.27 92 ARG B CA 1
ATOM 2517 C C . ARG C 1 69 ? -54.893 14.292 3.688 1.00 43.23 92 ARG B C 1
ATOM 2518 O O . ARG C 1 69 ? -54.367 13.318 3.158 1.00 41.99 92 ARG B O 1
ATOM 2526 N N . TYR C 1 70 ? -55.782 14.203 4.663 1.00 38.97 93 TYR B N 1
ATOM 2527 C CA . TYR C 1 70 ? -56.131 12.909 5.301 1.00 34.88 93 TYR B CA 1
ATOM 2528 C C . TYR C 1 70 ? -57.613 12.602 5.350 1.00 34.57 93 TYR B C 1
ATOM 2529 O O . TYR C 1 70 ? -58.425 13.386 5.809 1.00 32.40 93 TYR B O 1
ATOM 2538 N N . GLU C 1 71 ? -57.911 11.409 4.889 1.00 37.99 94 GLU B N 1
ATOM 2539 C CA . GLU C 1 71 ? -59.273 10.878 4.872 1.00 39.66 94 GLU B CA 1
ATOM 2540 C C . GLU C 1 71 ? -59.303 9.387 5.251 1.00 39.76 94 GLU B C 1
ATOM 2541 O O . GLU C 1 71 ? -58.897 8.514 4.482 1.00 44.01 94 GLU B O 1
ATOM 2547 N N . TYR C 1 72 ? -59.796 9.115 6.445 1.00 30.21 95 TYR B N 1
ATOM 2548 C CA . TYR C 1 72 ? -59.767 7.748 6.964 1.00 30.95 95 TYR B CA 1
ATOM 2549 C C . TYR C 1 72 ? -60.996 6.949 6.567 1.00 32.98 95 TYR B C 1
ATOM 2550 O O . TYR C 1 72 ? -62.108 7.405 6.678 1.00 32.83 95 TYR B O 1
ATOM 2559 N N . HIS C 1 73 ? -60.744 5.740 6.118 1.00 35.86 96 HIS B N 1
ATOM 2560 C CA . HIS C 1 73 ? -61.813 4.754 5.782 1.00 36.40 96 HIS B CA 1
ATOM 2561 C C . HIS C 1 73 ? -61.752 3.593 6.737 1.00 32.34 96 HIS B C 1
ATOM 2562 O O . HIS C 1 73 ? -60.698 3.090 7.064 1.00 38.43 96 HIS B O 1
ATOM 2569 N N . TRP C 1 74 ? -62.899 3.182 7.206 1.00 34.84 97 TRP B N 1
ATOM 2570 C CA . TRP C 1 74 ? -62.949 2.187 8.291 1.00 32.98 97 TRP B CA 1
ATOM 2571 C C . TRP C 1 74 ? -62.918 0.762 7.829 1.00 34.46 97 TRP B C 1
ATOM 2572 O O . TRP C 1 74 ? -63.659 0.348 6.951 1.00 42.20 97 TRP B O 1
ATOM 2583 N N . ALA C 1 75 ? -62.054 0.015 8.481 1.00 35.15 98 ALA B N 1
ATOM 2584 C CA . ALA C 1 75 ? -62.024 -1.468 8.405 1.00 38.78 98 ALA B CA 1
ATOM 2585 C C . ALA C 1 75 ? -61.388 -2.090 9.660 1.00 42.18 98 ALA B C 1
ATOM 2586 O O . ALA C 1 75 ? -60.575 -1.471 10.350 1.00 41.51 98 ALA B O 1
ATOM 2588 N N . ASP C 1 76 ? -61.796 -3.308 9.957 1.00 46.15 99 ASP B N 1
ATOM 2589 C CA . ASP C 1 76 ? -61.222 -4.054 11.121 1.00 45.83 99 ASP B CA 1
ATOM 2590 C C . ASP C 1 76 ? -60.591 -5.405 10.760 1.00 46.59 99 ASP B C 1
ATOM 2591 O O . ASP C 1 76 ? -59.954 -6.047 11.568 1.00 47.23 99 ASP B O 1
ATOM 2596 N N . GLY C 1 77 ? -60.795 -5.786 9.516 1.00 50.69 100 GLY B N 1
ATOM 2597 C CA . GLY C 1 77 ? -60.225 -7.040 8.928 1.00 58.12 100 GLY B CA 1
ATOM 2598 C C . GLY C 1 77 ? -60.949 -8.318 9.309 1.00 63.08 100 GLY B C 1
ATOM 2599 O O . GLY C 1 77 ? -60.450 -9.418 9.088 1.00 70.10 100 GLY B O 1
ATOM 2600 N N . THR C 1 78 ? -62.135 -8.145 9.872 1.00 61.76 101 THR B N 1
ATOM 2601 C CA . THR C 1 78 ? -62.952 -9.265 10.401 1.00 60.83 101 THR B CA 1
ATOM 2602 C C . THR C 1 78 ? -64.452 -9.178 10.091 1.00 60.60 101 THR B C 1
ATOM 2603 O O . THR C 1 78 ? -64.983 -9.938 9.300 1.00 68.75 101 THR B O 1
ATOM 2607 N N . ASN C 1 79 ? -65.112 -8.291 10.811 1.00 59.06 102 ASN B N 1
ATOM 2608 C CA . ASN C 1 79 ? -66.533 -7.915 10.577 1.00 57.89 102 ASN B CA 1
ATOM 2609 C C . ASN C 1 79 ? -66.704 -7.136 9.261 1.00 58.36 102 ASN B C 1
ATOM 2610 O O . ASN C 1 79 ? -67.694 -7.264 8.529 1.00 54.28 102 ASN B O 1
ATOM 2615 N N . ILE C 1 80 ? -65.712 -6.297 9.026 1.00 58.84 103 ILE B N 1
ATOM 2616 C CA . ILE C 1 80 ? -65.582 -5.491 7.795 1.00 59.59 103 ILE B CA 1
ATOM 2617 C C . ILE C 1 80 ? -64.179 -5.597 7.208 1.00 59.90 103 ILE B C 1
ATOM 2618 O O . ILE C 1 80 ? -63.207 -5.220 7.867 1.00 53.33 103 ILE B O 1
ATOM 2623 N N . LYS C 1 81 ? -64.084 -6.074 5.976 1.00 56.34 104 LYS B N 1
ATOM 2624 C CA . LYS C 1 81 ? -62.755 -6.304 5.330 1.00 62.14 104 LYS B CA 1
ATOM 2625 C C . LYS C 1 81 ? -62.243 -5.193 4.396 1.00 55.02 104 LYS B C 1
ATOM 2626 O O . LYS C 1 81 ? -61.116 -4.744 4.520 1.00 54.40 104 LYS B O 1
ATOM 2632 N N . LYS C 1 82 ? -63.092 -4.787 3.471 1.00 52.31 105 LYS B N 1
ATOM 2633 C CA . LYS C 1 82 ? -62.755 -3.725 2.516 1.00 52.28 105 LYS B CA 1
ATOM 2634 C C . LYS C 1 82 ? -63.244 -2.398 3.074 1.00 47.86 105 LYS B C 1
ATOM 2635 O O . LYS C 1 82 ? -64.415 -2.273 3.399 1.00 48.12 105 LYS B O 1
ATOM 2641 N N . PRO C 1 83 ? -62.346 -1.406 3.167 1.00 44.74 106 PRO B N 1
ATOM 2642 C CA . PRO C 1 83 ? -62.632 -0.227 3.960 1.00 45.26 106 PRO B CA 1
ATOM 2643 C C . PRO C 1 83 ? -63.842 0.523 3.474 1.00 44.97 106 PRO B C 1
ATOM 2644 O O . PRO C 1 83 ? -64.051 0.679 2.289 1.00 46.22 106 PRO B O 1
ATOM 2648 N N . ILE C 1 84 ? -64.615 0.978 4.434 1.00 48.13 107 ILE B N 1
ATOM 2649 C CA . ILE C 1 84 ? -65.824 1.750 4.148 1.00 46.57 107 ILE B CA 1
ATOM 2650 C C . ILE C 1 84 ? -65.574 3.247 4.324 1.00 44.30 107 ILE B C 1
ATOM 2651 O O . ILE C 1 84 ? -65.091 3.697 5.360 1.00 38.53 107 ILE B O 1
ATOM 2656 N N . LYS C 1 85 ? -65.894 3.988 3.281 1.00 43.23 108 LYS B N 1
ATOM 2657 C CA . LYS C 1 85 ? -65.820 5.443 3.317 1.00 45.27 108 LYS B CA 1
ATOM 2658 C C . LYS C 1 85 ? -67.071 5.958 3.985 1.00 48.29 108 LYS B C 1
ATOM 2659 O O . LYS C 1 85 ? -68.128 5.995 3.386 1.00 56.39 108 LYS B O 1
ATOM 2665 N N . CYS C 1 86 ? -66.931 6.369 5.223 1.00 42.32 109 CYS B N 1
ATOM 2666 C CA . CYS C 1 86 ? -68.097 6.779 6.006 1.00 39.83 109 CYS B CA 1
ATOM 2667 C C . CYS C 1 86 ? -67.865 8.103 6.691 1.00 37.16 109 CYS B C 1
ATOM 2668 O O . CYS C 1 86 ? -66.746 8.590 6.801 1.00 37.70 109 CYS B O 1
ATOM 2671 N N . SER C 1 87 ? -68.968 8.668 7.147 1.00 33.05 110 SER B N 1
ATOM 2672 C CA . SER C 1 87 ? -68.957 9.962 7.867 1.00 31.29 110 SER B CA 1
ATOM 2673 C C . SER C 1 87 ? -68.107 9.865 9.138 1.00 27.73 110 SER B C 1
ATOM 2674 O O . SER C 1 87 ? -67.818 8.771 9.627 1.00 30.73 110 SER B O 1
ATOM 2677 N N . ALA C 1 88 ? -67.671 11.011 9.626 1.00 27.17 111 ALA B N 1
ATOM 2678 C CA . ALA C 1 88 ? -66.865 11.056 10.893 1.00 28.85 111 ALA B CA 1
ATOM 2679 C C . ALA C 1 88 ? -67.613 10.408 12.070 1.00 27.14 111 ALA B C 1
ATOM 2680 O O . ALA C 1 88 ? -67.038 9.605 12.789 1.00 24.13 111 ALA B O 1
ATOM 2682 N N . PRO C 1 89 ? -68.898 10.768 12.276 1.00 27.27 112 PRO B N 1
ATOM 2683 C CA . PRO C 1 89 ? -69.598 10.210 13.417 1.00 29.67 112 PRO B CA 1
ATOM 2684 C C . PRO C 1 89 ? -69.683 8.703 13.342 1.00 27.88 112 PRO B C 1
ATOM 2685 O O . PRO C 1 89 ? -69.542 7.991 14.329 1.00 28.07 112 PRO B O 1
ATOM 2689 N N . LYS C 1 90 ? -69.929 8.235 12.150 1.00 28.39 113 LYS B N 1
ATOM 2690 C CA . LYS C 1 90 ? -69.999 6.787 11.922 1.00 28.42 113 LYS B CA 1
ATOM 2691 C C . LYS C 1 90 ? -68.657 6.069 12.120 1.00 26.80 113 LYS B C 1
ATOM 2692 O O . LYS C 1 90 ? -68.564 4.996 12.720 1.00 23.73 113 LYS B O 1
ATOM 2698 N N . TYR C 1 91 ? -67.635 6.688 11.572 1.00 24.17 114 TYR B N 1
ATOM 2699 C CA . TYR C 1 91 ? -66.241 6.159 11.684 1.00 24.63 114 TYR B CA 1
ATOM 2700 C C . TYR C 1 91 ? -65.887 5.979 13.178 1.00 24.50 114 TYR B C 1
ATOM 2701 O O . TYR C 1 91 ? -65.403 4.952 13.640 1.00 22.60 114 TYR B O 1
ATOM 2710 N N . ILE C 1 92 ? -66.167 7.037 13.907 1.00 24.19 115 ILE B N 1
ATOM 2711 C CA . ILE C 1 92 ? -65.759 7.127 15.314 1.00 26.29 115 ILE B CA 1
ATOM 2712 C C . ILE C 1 92 ? -66.552 6.116 16.158 1.00 27.71 115 ILE B C 1
ATOM 2713 O O . ILE C 1 92 ? -66.015 5.454 17.055 1.00 27.52 115 ILE B O 1
ATOM 2718 N N . ASP C 1 93 ? -67.823 5.985 15.806 1.00 26.85 116 ASP B N 1
ATOM 2719 C CA . ASP C 1 93 ? -68.693 4.925 16.358 1.00 28.11 116 ASP B CA 1
ATOM 2720 C C . ASP C 1 93 ? -68.107 3.526 16.116 1.00 27.57 116 ASP B C 1
ATOM 2721 O O . ASP C 1 93 ? -67.995 2.710 17.024 1.00 27.65 116 ASP B O 1
ATOM 2726 N N . TYR C 1 94 ? -67.766 3.256 14.871 1.00 25.50 117 TYR B N 1
ATOM 2727 C CA . TYR C 1 94 ? -67.117 1.960 14.508 1.00 26.14 117 TYR B CA 1
ATOM 2728 C C . TYR C 1 94 ? -65.883 1.716 15.406 1.00 25.10 117 TYR B C 1
ATOM 2729 O O . TYR C 1 94 ? -65.668 0.668 15.980 1.00 22.61 117 TYR B O 1
ATOM 2738 N N . LEU C 1 95 ? -65.071 2.744 15.433 1.00 24.44 118 LEU B N 1
ATOM 2739 C CA . LEU C 1 95 ? -63.742 2.725 16.079 1.00 26.34 118 LEU B CA 1
ATOM 2740 C C . LEU C 1 95 ? -63.826 2.449 17.586 1.00 25.29 118 LEU B C 1
ATOM 2741 O O . LEU C 1 95 ? -63.155 1.576 18.136 1.00 26.63 118 LEU B O 1
ATOM 2746 N N . MET C 1 96 ? -64.679 3.216 18.221 1.00 27.28 119 MET B N 1
ATOM 2747 C CA . MET C 1 96 ? -64.807 3.178 19.698 1.00 28.27 119 MET B CA 1
ATOM 2748 C C . MET C 1 96 ? -65.443 1.859 20.133 1.00 28.91 119 MET B C 1
ATOM 2749 O O . MET C 1 96 ? -65.106 1.304 21.155 1.00 25.33 119 MET B O 1
ATOM 2754 N N . THR C 1 97 ? -66.381 1.384 19.318 1.00 27.53 120 THR B N 1
ATOM 2755 C CA . THR C 1 97 ? -67.019 0.075 19.551 1.00 26.69 120 THR B CA 1
ATOM 2756 C C . THR C 1 97 ? -65.982 -1.037 19.416 1.00 27.76 120 THR B C 1
ATOM 2757 O O . THR C 1 97 ? -65.942 -1.987 20.184 1.00 27.53 120 THR B O 1
ATOM 2761 N N . TRP C 1 98 ? -65.170 -0.892 18.388 1.00 25.83 121 TRP B N 1
ATOM 2762 C CA . TRP C 1 98 ? -64.123 -1.881 18.097 1.00 25.89 121 TRP B CA 1
ATOM 2763 C C . TRP C 1 98 ? -63.128 -1.942 19.246 1.00 25.94 121 TRP B C 1
ATOM 2764 O O . TRP C 1 98 ? -62.740 -3.016 19.722 1.00 26.16 121 TRP B O 1
ATOM 2775 N N . VAL C 1 99 ? -62.733 -0.777 19.698 1.00 22.39 122 VAL B N 1
ATOM 2776 C CA . VAL C 1 99 ? -61.757 -0.677 20.800 1.00 24.97 122 VAL B CA 1
ATOM 2777 C C . VAL C 1 99 ? -62.300 -1.337 22.051 1.00 25.93 122 VAL B C 1
ATOM 2778 O O . VAL C 1 99 ? -61.673 -2.189 22.655 1.00 26.92 122 VAL B O 1
ATOM 2782 N N . GLN C 1 100 ? -63.513 -0.946 22.388 1.00 25.50 123 GLN B N 1
ATOM 2783 C CA . GLN C 1 100 ? -64.224 -1.486 23.573 1.00 26.84 123 GLN B CA 1
ATOM 2784 C C . GLN C 1 100 ? -64.310 -3.015 23.533 1.00 27.90 123 GLN B C 1
ATOM 2785 O O . GLN C 1 100 ? -64.139 -3.719 24.539 1.00 26.99 123 GLN B O 1
ATOM 2791 N N . ASP C 1 101 ? -64.618 -3.508 22.352 1.00 26.09 124 ASP B N 1
ATOM 2792 C CA . ASP C 1 101 ? -64.703 -4.958 22.126 1.00 28.02 124 ASP B CA 1
ATOM 2793 C C . ASP C 1 101 ? -63.358 -5.660 22.349 1.00 29.59 124 ASP B C 1
ATOM 2794 O O . ASP C 1 101 ? -63.317 -6.781 22.810 1.00 29.17 124 ASP B O 1
ATOM 2799 N N . GLN C 1 102 ? -62.271 -4.998 21.984 1.00 25.29 125 GLN B N 1
ATOM 2800 C CA . GLN C 1 102 ? -60.915 -5.534 22.295 1.00 27.12 125 GLN B CA 1
ATOM 2801 C C . GLN C 1 102 ? -60.685 -5.572 23.830 1.00 26.73 125 GLN B C 1
ATOM 2802 O O . GLN C 1 102 ? -60.220 -6.548 24.408 1.00 23.25 125 GLN B O 1
ATOM 2808 N N . LEU C 1 103 ? -61.025 -4.462 24.445 1.00 23.75 126 LEU B N 1
ATOM 2809 C CA . LEU C 1 103 ? -60.865 -4.294 25.919 1.00 27.35 126 LEU B CA 1
ATOM 2810 C C . LEU C 1 103 ? -61.662 -5.341 26.708 1.00 28.15 126 LEU B C 1
ATOM 2811 O O . LEU C 1 103 ? -61.273 -5.752 27.767 1.00 29.73 126 LEU B O 1
ATOM 2816 N N . ASP C 1 104 ? -62.781 -5.752 26.145 1.00 30.55 127 ASP B N 1
ATOM 2817 C CA . ASP C 1 104 ? -63.683 -6.792 26.758 1.00 31.21 127 ASP B CA 1
ATOM 2818 C C . ASP C 1 104 ? -63.267 -8.226 26.444 1.00 30.48 127 ASP B C 1
ATOM 2819 O O . ASP C 1 104 ? -63.859 -9.184 26.925 1.00 28.57 127 ASP B O 1
ATOM 2824 N N . ASP C 1 105 ? -62.270 -8.350 25.590 1.00 30.97 128 ASP B N 1
ATOM 2825 C CA . ASP C 1 105 ? -61.782 -9.675 25.167 1.00 29.11 128 ASP B CA 1
ATOM 2826 C C . ASP C 1 105 ? -60.762 -10.198 26.180 1.00 29.78 128 ASP B C 1
ATOM 2827 O O . ASP C 1 105 ? -59.629 -9.698 26.285 1.00 25.45 128 ASP B O 1
ATOM 2832 N N . GLU C 1 106 ? -61.191 -11.218 26.903 1.00 30.14 129 GLU B N 1
ATOM 2833 C CA . GLU C 1 106 ? -60.417 -11.781 28.019 1.00 30.65 129 GLU B CA 1
ATOM 2834 C C . GLU C 1 106 ? -59.083 -12.389 27.605 1.00 31.54 129 GLU B C 1
ATOM 2835 O O . GLU C 1 106 ? -58.158 -12.465 28.395 1.00 26.55 129 GLU B O 1
ATOM 2841 N N . THR C 1 107 ? -59.007 -12.819 26.359 1.00 27.55 130 THR B N 1
ATOM 2842 C CA . THR C 1 107 ? -57.744 -13.332 25.832 1.00 25.89 130 THR B CA 1
ATOM 2843 C C . THR C 1 107 ? -56.766 -12.214 25.536 1.00 29.02 130 THR B C 1
ATOM 2844 O O . THR C 1 107 ? -55.546 -12.379 25.704 1.00 31.94 130 THR B O 1
ATOM 2848 N N . LEU C 1 108 ? -57.309 -11.080 25.102 1.00 27.67 131 LEU B N 1
ATOM 2849 C CA . LEU C 1 108 ? -56.457 -9.902 24.701 1.00 27.09 131 LEU B CA 1
ATOM 2850 C C . LEU C 1 108 ? -56.089 -9.006 25.882 1.00 25.58 131 LEU B C 1
ATOM 2851 O O . LEU C 1 108 ? -54.948 -8.587 26.053 1.00 22.62 131 LEU B O 1
ATOM 2856 N N . PHE C 1 109 ? -57.109 -8.720 26.664 1.00 24.10 132 PHE B N 1
ATOM 2857 C CA . PHE C 1 109 ? -57.029 -7.864 27.863 1.00 24.73 132 PHE B CA 1
ATOM 2858 C C . PHE C 1 109 ? -57.521 -8.636 29.101 1.00 27.93 132 PHE B C 1
ATOM 2859 O O . PHE C 1 109 ? -58.633 -8.377 29.605 1.00 27.40 132 PHE B O 1
ATOM 2867 N N . PRO C 1 110 ? -56.727 -9.608 29.571 1.00 27.20 133 PRO B N 1
ATOM 2868 C CA . PRO C 1 110 ? -57.224 -10.464 30.634 1.00 29.32 133 PRO B CA 1
ATOM 2869 C C . PRO C 1 110 ? -57.574 -9.700 31.894 1.00 28.52 133 PRO B C 1
ATOM 2870 O O . PRO C 1 110 ? -56.916 -8.760 32.269 1.00 25.60 133 PRO B O 1
ATOM 2874 N N . SER C 1 111 ? -58.669 -10.122 32.486 1.00 31.16 134 SER B N 1
ATOM 2875 C CA . SER C 1 111 ? -59.180 -9.511 33.722 1.00 30.77 134 SER B CA 1
ATOM 2876 C C . SER C 1 111 ? -58.879 -10.337 34.956 1.00 28.34 134 SER B C 1
ATOM 2877 O O . SER C 1 111 ? -58.691 -9.817 36.009 1.00 36.80 134 SER B O 1
ATOM 2880 N N . LYS C 1 112 ? -58.788 -11.632 34.796 1.00 31.39 135 LYS B N 1
ATOM 2881 C CA . LYS C 1 112 ? -58.484 -12.524 35.944 1.00 34.59 135 LYS B CA 1
ATOM 2882 C C . LYS C 1 112 ? -57.016 -12.364 36.383 1.00 33.56 135 LYS B C 1
ATOM 2883 O O . LYS C 1 112 ? -56.106 -12.352 35.559 1.00 31.28 135 LYS B O 1
ATOM 2889 N N . ILE C 1 113 ? -56.800 -12.239 37.683 1.00 36.12 136 ILE B N 1
ATOM 2890 C CA . ILE C 1 113 ? -55.413 -12.112 38.200 1.00 39.71 136 ILE B CA 1
ATOM 2891 C C . ILE C 1 113 ? -54.596 -13.388 37.863 1.00 40.24 136 ILE B C 1
ATOM 2892 O O . ILE C 1 113 ? -55.061 -14.529 37.958 1.00 36.33 136 ILE B O 1
ATOM 2897 N N . GLY C 1 114 ? -53.395 -13.109 37.386 1.00 43.99 137 GLY B N 1
ATOM 2898 C CA . GLY C 1 114 ? -52.398 -14.130 37.000 1.00 42.86 137 GLY B CA 1
ATOM 2899 C C . GLY C 1 114 ? -52.458 -14.582 35.547 1.00 42.73 137 GLY B C 1
ATOM 2900 O O . GLY C 1 114 ? -51.530 -15.191 35.039 1.00 51.47 137 GLY B O 1
ATOM 2901 N N . VAL C 1 115 ? -53.568 -14.285 34.896 1.00 40.17 138 VAL B N 1
ATOM 2902 C CA . VAL C 1 115 ? -53.762 -14.658 33.466 1.00 30.97 138 VAL B CA 1
ATOM 2903 C C . VAL C 1 115 ? -52.857 -13.785 32.572 1.00 31.96 138 VAL B C 1
ATOM 2904 O O . VAL C 1 115 ? -52.877 -12.564 32.661 1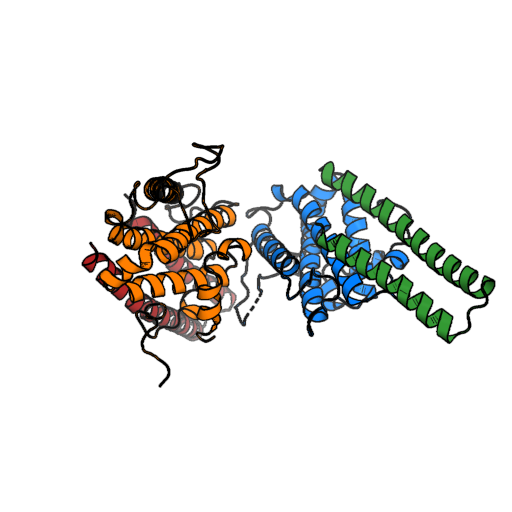.00 30.53 138 VAL B O 1
ATOM 2908 N N . PRO C 1 116 ? -52.049 -14.398 31.696 1.00 34.52 139 PRO B N 1
ATOM 2909 C CA . PRO C 1 116 ? -51.125 -13.583 30.944 1.00 34.37 139 PRO B CA 1
ATOM 2910 C C . PRO C 1 116 ? -51.754 -12.908 29.733 1.00 30.86 139 PRO B C 1
ATOM 2911 O O . PRO C 1 116 ? -52.784 -13.337 29.224 1.00 31.28 139 PRO B O 1
ATOM 2915 N N . PHE C 1 117 ? -51.122 -11.824 29.316 1.00 29.61 140 PHE B N 1
ATOM 2916 C CA . PHE C 1 117 ? -51.439 -11.172 28.010 1.00 27.50 140 PHE B CA 1
ATOM 2917 C C . PHE C 1 117 ? -50.973 -12.095 26.875 1.00 28.49 140 PHE B C 1
ATOM 2918 O O . PHE C 1 117 ? -50.019 -12.819 27.034 1.00 27.93 140 PHE B O 1
ATOM 2926 N N . PRO C 1 118 ? -51.629 -12.054 25.714 1.00 28.50 141 PRO B N 1
ATOM 2927 C CA . PRO C 1 118 ? -51.213 -12.942 24.676 1.00 30.44 141 PRO B CA 1
ATOM 2928 C C . PRO C 1 118 ? -49.906 -12.538 24.028 1.00 33.84 141 PRO B C 1
ATOM 2929 O O . PRO C 1 118 ? -49.415 -11.434 24.203 1.00 28.13 141 PRO B O 1
ATOM 2933 N N . LYS C 1 119 ? -49.380 -13.475 23.264 1.00 33.79 142 LYS B N 1
ATOM 2934 C CA . LYS C 1 119 ? -48.107 -13.281 22.545 1.00 36.61 142 LYS B CA 1
ATOM 2935 C C . LYS C 1 119 ? -48.063 -11.985 21.737 1.00 36.48 142 LYS B C 1
ATOM 2936 O O . LYS C 1 119 ? -47.094 -11.260 21.752 1.00 43.44 142 LYS B O 1
ATOM 2942 N N . ASN C 1 120 ? -49.139 -11.755 21.013 1.00 33.98 143 ASN B N 1
ATOM 2943 C CA . ASN C 1 120 ? -49.271 -10.602 20.077 1.00 34.82 143 ASN B CA 1
ATOM 2944 C C . ASN C 1 120 ? -49.762 -9.288 20.749 1.00 35.82 143 ASN B C 1
ATOM 2945 O O . ASN C 1 120 ? -50.245 -8.365 20.081 1.00 33.65 143 ASN B O 1
ATOM 2950 N N . PHE C 1 121 ? -49.631 -9.205 22.060 1.00 32.44 144 PHE B N 1
ATOM 2951 C CA . PHE C 1 121 ? -50.273 -8.088 22.790 1.00 29.91 144 PHE B CA 1
ATOM 2952 C C . PHE C 1 121 ? -49.849 -6.701 22.291 1.00 29.23 144 PHE B C 1
ATOM 2953 O O . PHE C 1 121 ? -50.632 -5.776 22.213 1.00 28.40 144 PHE B O 1
ATOM 2961 N N . MET C 1 122 ? -48.573 -6.582 22.022 1.00 31.01 145 MET B N 1
ATOM 2962 C CA . MET C 1 122 ? -47.967 -5.290 21.649 1.00 31.59 145 MET B CA 1
ATOM 2963 C C . MET C 1 122 ? -48.617 -4.777 20.352 1.00 33.65 145 MET B C 1
ATOM 2964 O O . MET C 1 122 ? -48.991 -3.611 20.203 1.00 30.77 145 MET B O 1
ATOM 2969 N N . SER C 1 123 ? -48.773 -5.719 19.444 1.00 30.35 146 SER B N 1
ATOM 2970 C CA . SER C 1 123 ? -49.447 -5.492 18.140 1.00 30.99 146 SER B CA 1
ATOM 2971 C C . SER C 1 123 ? -50.906 -4.981 18.298 1.00 31.02 146 SER B C 1
ATOM 2972 O O . SER C 1 123 ? -51.351 -4.054 17.632 1.00 31.03 146 SER B O 1
ATOM 2975 N N . VAL C 1 124 ? -51.618 -5.609 19.208 1.00 28.90 147 VAL B N 1
ATOM 2976 C CA . VAL C 1 124 ? -53.003 -5.239 19.524 1.00 27.03 147 VAL B CA 1
ATOM 2977 C C . VAL C 1 124 ? -53.073 -3.821 20.079 1.00 25.50 147 VAL B C 1
ATOM 2978 O O . VAL C 1 124 ? -53.864 -2.986 19.655 1.00 25.73 147 VAL B O 1
ATOM 2982 N N . ALA C 1 125 ? -52.222 -3.590 21.052 1.00 27.32 148 ALA B N 1
ATOM 2983 C CA . ALA C 1 125 ? -52.143 -2.293 21.766 1.00 25.80 148 ALA B CA 1
ATOM 2984 C C . ALA C 1 125 ? -51.819 -1.155 20.778 1.00 24.70 148 ALA B C 1
ATOM 2985 O O . ALA C 1 125 ? -52.464 -0.127 20.747 1.00 22.32 148 ALA B O 1
ATOM 2987 N N . LYS C 1 126 ? -50.819 -1.402 19.960 1.00 25.54 149 LYS B N 1
ATOM 2988 C CA . LYS C 1 126 ? -50.391 -0.450 18.896 1.00 27.21 149 LYS B CA 1
ATOM 2989 C C . LYS C 1 126 ? -51.504 -0.140 17.903 1.00 25.86 149 LYS B C 1
ATOM 2990 O O . LYS C 1 126 ? -51.698 0.989 17.500 1.00 24.66 149 LYS B O 1
ATOM 2996 N N . THR C 1 127 ? -52.234 -1.164 17.517 1.00 25.23 150 THR B N 1
ATOM 2997 C CA . THR C 1 127 ? -53.389 -0.985 16.601 1.00 26.50 150 THR B CA 1
ATOM 2998 C C . THR C 1 127 ? -54.440 -0.091 17.246 1.00 27.09 150 THR B C 1
ATOM 2999 O O . THR C 1 127 ? -54.987 0.811 16.597 1.00 28.01 150 THR B O 1
ATOM 3003 N N . ILE C 1 128 ? -54.716 -0.349 18.525 1.00 24.97 151 ILE B N 1
ATOM 3004 C CA . ILE C 1 128 ? -55.713 0.460 19.271 1.00 24.59 151 ILE B CA 1
ATOM 3005 C C . ILE C 1 128 ? -55.254 1.917 19.314 1.00 24.66 151 ILE B C 1
ATOM 3006 O O . ILE C 1 128 ? -55.997 2.840 19.034 1.00 22.13 151 ILE B O 1
ATOM 3011 N N . LEU C 1 129 ? -53.992 2.097 19.661 1.00 24.13 152 LEU B N 1
ATOM 3012 C CA . LEU C 1 129 ? -53.459 3.464 19.943 1.00 23.22 152 LEU B CA 1
ATOM 3013 C C . LEU C 1 129 ? -53.398 4.320 18.687 1.00 22.60 152 LEU B C 1
ATOM 3014 O O . LEU C 1 129 ? -53.791 5.475 18.697 1.00 20.41 152 LEU B O 1
ATOM 3019 N N . LYS C 1 130 ? -52.916 3.726 17.603 1.00 24.16 153 LYS B N 1
ATOM 3020 C CA . LYS C 1 130 ? -52.902 4.445 16.290 1.00 27.06 153 LYS B CA 1
ATOM 3021 C C . LYS C 1 130 ? -54.317 4.891 15.851 1.00 25.05 153 LYS B C 1
ATOM 3022 O O . LYS C 1 130 ? -54.488 5.927 15.225 1.00 24.57 153 LYS B O 1
ATOM 3028 N N . ARG C 1 131 ? -55.313 4.110 16.231 1.00 23.08 154 ARG B N 1
ATOM 3029 C CA . ARG C 1 131 ? -56.717 4.437 15.872 1.00 25.33 154 ARG B CA 1
ATOM 3030 C C . ARG C 1 131 ? -57.273 5.562 16.741 1.00 23.94 154 ARG B C 1
ATOM 3031 O O . ARG C 1 131 ? -57.888 6.475 16.253 1.00 24.39 154 ARG B O 1
ATOM 3039 N N . LEU C 1 132 ? -56.995 5.481 18.031 1.00 24.20 155 LEU B N 1
ATOM 3040 C CA . LEU C 1 132 ? -57.367 6.540 18.989 1.00 23.55 155 LEU B CA 1
ATOM 3041 C C . LEU C 1 132 ? -56.809 7.896 18.552 1.00 23.04 155 LEU B C 1
ATOM 3042 O O . LEU C 1 132 ? -57.455 8.929 18.654 1.00 20.89 155 LEU B O 1
ATOM 3047 N N . PHE C 1 133 ? -55.572 7.856 18.083 1.00 21.77 156 PHE B N 1
ATOM 3048 C CA . PHE C 1 133 ? -54.875 9.076 17.581 1.00 23.06 156 PHE B CA 1
ATOM 3049 C C . PHE C 1 133 ? -55.706 9.779 16.527 1.00 22.24 156 PHE B C 1
ATOM 3050 O O . PHE C 1 133 ? -55.780 10.983 16.475 1.00 21.94 156 PHE B O 1
ATOM 3058 N N . ARG C 1 134 ? -56.336 8.995 15.680 1.00 21.60 157 ARG B N 1
ATOM 3059 C CA . ARG C 1 134 ? -57.148 9.560 14.572 1.00 21.94 157 ARG B CA 1
ATOM 3060 C C . ARG C 1 134 ? -58.303 10.397 15.061 1.00 22.50 157 ARG B C 1
ATOM 3061 O O . ARG C 1 134 ? -58.712 11.333 14.402 1.00 22.68 157 ARG B O 1
ATOM 3069 N N . VAL C 1 135 ? -58.851 10.018 16.207 1.00 21.01 158 VAL B N 1
ATOM 3070 C CA . VAL C 1 135 ? -59.919 10.827 16.829 1.00 22.18 158 VAL B CA 1
ATOM 3071 C C . VAL C 1 135 ? -59.385 12.196 17.280 1.00 22.81 158 VAL B C 1
ATOM 3072 O O . VAL C 1 135 ? -60.018 13.228 17.052 1.00 24.62 158 VAL B O 1
ATOM 3076 N N . TYR C 1 136 ? -58.230 12.192 17.932 1.00 22.97 159 TYR B N 1
ATOM 3077 C CA . TYR C 1 136 ? -57.585 13.480 18.323 1.00 25.17 159 TYR B CA 1
ATOM 3078 C C . TYR C 1 136 ? -57.388 14.318 17.050 1.00 24.79 159 TYR B C 1
ATOM 3079 O O . TYR C 1 136 ? -57.629 15.512 17.020 1.00 26.47 159 TYR B O 1
ATOM 3088 N N . ALA C 1 137 ? -56.931 13.648 16.009 1.00 23.11 160 ALA B N 1
ATOM 3089 C CA . ALA C 1 137 ? -56.592 14.315 14.715 1.00 25.52 160 ALA B CA 1
ATOM 3090 C C . ALA C 1 137 ? -57.811 15.039 14.134 1.00 24.26 160 ALA B C 1
ATOM 3091 O O . ALA C 1 137 ? -57.747 16.185 13.703 1.00 23.38 160 ALA B O 1
ATOM 3093 N N . HIS C 1 138 ? -58.935 14.340 14.166 1.00 24.20 161 HIS B N 1
ATOM 3094 C CA . HIS C 1 138 ? -60.213 14.874 13.625 1.00 25.11 161 HIS B CA 1
ATOM 3095 C C . HIS C 1 138 ? -60.695 16.043 14.444 1.00 26.44 161 HIS B C 1
ATOM 3096 O O . HIS C 1 138 ? -61.142 17.049 13.912 1.00 28.50 161 HIS B O 1
ATOM 3103 N N . ILE C 1 139 ? -60.573 15.903 15.759 1.00 26.86 162 ILE B N 1
ATOM 3104 C CA . ILE C 1 139 ? -61.038 16.942 16.735 1.00 25.25 162 ILE B CA 1
ATOM 3105 C C . ILE C 1 139 ? -60.229 18.250 16.554 1.00 27.09 162 ILE B C 1
ATOM 3106 O O . ILE C 1 139 ? -60.779 19.329 16.399 1.00 27.40 162 ILE B O 1
ATOM 3111 N N . TYR C 1 140 ? -58.918 18.119 16.522 1.00 24.06 163 TYR B N 1
ATOM 3112 C CA . TYR C 1 140 ? -58.044 19.302 16.395 1.00 24.93 163 TYR B CA 1
ATOM 3113 C C . TYR C 1 140 ? -58.256 20.022 15.057 1.00 27.48 163 TYR B C 1
ATOM 3114 O O . TYR C 1 140 ? -58.276 21.225 14.989 1.00 27.78 163 TYR B O 1
ATOM 3123 N N . HIS C 1 141 ? -58.376 19.238 13.993 1.00 28.67 164 HIS B N 1
ATOM 3124 C CA . HIS C 1 141 ? -58.476 19.798 12.622 1.00 28.20 164 HIS B CA 1
ATOM 3125 C C . HIS C 1 141 ? -59.829 20.353 12.327 1.00 30.73 164 HIS B C 1
ATOM 3126 O O . HIS C 1 141 ? -59.958 21.345 11.652 1.00 27.27 164 HIS B O 1
ATOM 3133 N N . GLN C 1 142 ? -60.858 19.693 12.817 1.00 32.97 165 GLN B N 1
ATOM 3134 C CA . GLN C 1 142 ? -62.231 20.048 12.380 1.00 31.74 165 GLN B CA 1
ATOM 3135 C C . GLN C 1 142 ? -63.123 20.627 13.449 1.00 29.28 165 GLN B C 1
ATOM 3136 O O . GLN C 1 142 ? -64.136 21.179 13.147 1.00 31.87 165 GLN B O 1
ATOM 3142 N N . HIS C 1 143 ? -62.757 20.479 14.703 1.00 28.32 166 HIS B N 1
ATOM 3143 C CA . HIS C 1 143 ? -63.657 20.894 15.788 1.00 30.10 166 HIS B CA 1
ATOM 3144 C C . HIS C 1 143 ? -63.030 21.684 16.898 1.00 30.44 166 HIS B C 1
ATOM 3145 O O . HIS C 1 143 ? -63.597 21.790 17.984 1.00 30.57 166 HIS B O 1
ATOM 3152 N N . PHE C 1 144 ? -61.884 22.292 16.614 1.00 31.44 167 PHE B N 1
ATOM 3153 C CA . PHE C 1 144 ? -61.179 23.049 17.661 1.00 29.01 167 PHE B CA 1
ATOM 3154 C C . PHE C 1 144 ? -61.978 24.275 18.058 1.00 30.86 167 PHE B C 1
ATOM 3155 O O . PHE C 1 144 ? -61.887 24.751 19.175 1.00 32.27 167 PHE B O 1
ATOM 3163 N N . ASP C 1 145 ? -62.738 24.794 17.105 1.00 31.45 168 ASP B N 1
ATOM 3164 C CA . ASP C 1 145 ? -63.663 25.927 17.378 1.00 34.92 168 ASP B CA 1
ATOM 3165 C C . ASP C 1 145 ? -64.666 25.569 18.500 1.00 34.58 168 ASP B C 1
ATOM 3166 O O . ASP C 1 145 ? -64.897 26.334 19.443 1.00 32.83 168 ASP B O 1
ATOM 3171 N N . SER C 1 146 ? -65.251 24.393 18.374 1.00 33.28 169 SER B N 1
ATOM 3172 C CA . SER C 1 146 ? -66.191 23.911 19.399 1.00 33.38 169 SER B CA 1
ATOM 3173 C C . SER C 1 146 ? -65.494 23.713 20.757 1.00 35.10 169 SER B C 1
ATOM 3174 O O . SER C 1 146 ? -66.019 24.067 21.816 1.00 33.06 169 SER B O 1
ATOM 3177 N N . VAL C 1 147 ? -64.295 23.149 20.686 1.00 32.99 170 VAL B N 1
ATOM 3178 C CA . VAL C 1 147 ? -63.467 22.901 21.880 1.00 28.46 170 VAL B CA 1
ATOM 3179 C C . VAL C 1 147 ? -63.288 24.219 22.634 1.00 31.24 170 VAL B C 1
ATOM 3180 O O . VAL C 1 147 ? -63.511 24.306 23.836 1.00 30.31 170 VAL B O 1
ATOM 3184 N N . MET C 1 148 ? -62.918 25.234 21.881 1.00 31.17 171 MET B N 1
ATOM 3185 C CA . MET C 1 148 ? -62.643 26.580 22.438 1.00 31.25 171 MET B CA 1
ATOM 3186 C C . MET C 1 148 ? -63.903 27.155 23.040 1.00 34.69 171 MET B C 1
ATOM 3187 O O . MET C 1 148 ? -63.912 27.705 24.132 1.00 35.36 171 MET B O 1
ATOM 3192 N N . GLN C 1 149 ? -64.968 26.994 22.285 1.00 34.43 172 GLN B N 1
ATOM 3193 C CA . GLN C 1 149 ? -66.293 27.490 22.678 1.00 37.58 172 GLN B CA 1
ATOM 3194 C C . GLN C 1 149 ? -66.694 26.910 24.058 1.00 37.38 172 GLN B C 1
ATOM 3195 O O . GLN C 1 149 ? -67.247 27.579 24.888 1.00 37.89 172 GLN B O 1
ATOM 3201 N N . LEU C 1 150 ? -66.339 25.659 24.269 1.00 35.02 173 LEU B N 1
ATOM 3202 C CA . LEU C 1 150 ? -66.604 24.944 25.541 1.00 35.65 173 LEU B CA 1
ATOM 3203 C C . LEU C 1 150 ? -65.549 25.177 26.627 1.00 36.29 173 LEU B C 1
ATOM 3204 O O . LEU C 1 150 ? -65.665 24.686 27.743 1.00 37.48 173 LEU B O 1
ATOM 3209 N N . GLN C 1 151 ? -64.530 25.934 26.273 1.00 31.37 174 GLN B N 1
ATOM 3210 C CA . GLN C 1 151 ? -63.375 26.222 27.169 1.00 31.84 174 GLN B CA 1
ATOM 3211 C C . GLN C 1 151 ? -62.725 24.910 27.641 1.00 32.84 174 GLN B C 1
ATOM 3212 O O . GLN C 1 151 ? -62.363 24.734 28.802 1.00 32.28 174 GLN B O 1
ATOM 3218 N N . GLU C 1 152 ? -62.607 24.001 26.690 1.00 29.91 175 GLU B N 1
ATOM 3219 C CA . GLU C 1 152 ? -62.056 22.659 26.927 1.00 28.06 175 GLU B CA 1
ATOM 3220 C C . GLU C 1 152 ? -60.668 22.444 26.386 1.00 27.16 175 GLU B C 1
ATOM 3221 O O . GLU C 1 152 ? -60.178 21.330 26.376 1.00 24.31 175 GLU B O 1
ATOM 3227 N N . GLU C 1 153 ? -60.082 23.503 25.893 1.00 28.23 176 GLU B N 1
ATOM 3228 C CA . GLU C 1 153 ? -58.749 23.412 25.232 1.00 31.46 176 GLU B CA 1
ATOM 3229 C C . GLU C 1 153 ? -57.669 22.802 26.170 1.00 30.79 176 GLU B C 1
ATOM 3230 O O . GLU C 1 153 ? -56.913 21.945 25.771 1.00 30.18 176 GLU B O 1
ATOM 3236 N N . ALA C 1 154 ? -57.629 23.244 27.415 1.00 29.49 177 ALA B N 1
ATOM 3237 C CA . ALA C 1 154 ? -56.614 22.729 28.406 1.00 28.98 177 ALA B CA 1
ATOM 3238 C C . ALA C 1 154 ? -56.738 21.196 28.599 1.00 26.60 177 ALA B C 1
ATOM 3239 O O . ALA C 1 154 ? -55.776 20.472 28.783 1.00 27.85 177 ALA B O 1
ATOM 3241 N N . HIS C 1 155 ? -57.979 20.755 28.569 1.00 28.26 178 HIS B N 1
ATOM 3242 C CA . HIS C 1 155 ? -58.347 19.337 28.839 1.00 28.30 178 HIS B CA 1
ATOM 3243 C C . HIS C 1 155 ? -57.944 18.451 27.680 1.00 26.28 178 HIS B C 1
ATOM 3244 O O . HIS C 1 155 ? -57.281 17.442 27.840 1.00 25.24 178 HIS B O 1
ATOM 3251 N N . LEU C 1 156 ? -58.327 18.894 26.499 1.00 24.50 179 LEU B N 1
ATOM 3252 C CA . LEU C 1 156 ? -57.915 18.266 25.223 1.00 25.36 179 LEU B CA 1
ATOM 3253 C C . LEU C 1 156 ? -56.384 18.210 25.097 1.00 25.81 179 LEU B C 1
ATOM 3254 O O . LEU C 1 156 ? -55.781 17.140 24.871 1.00 24.73 179 LEU B O 1
ATOM 3259 N N . ASN C 1 157 ? -55.787 19.383 25.244 1.00 24.14 180 ASN B N 1
ATOM 3260 C CA . ASN C 1 157 ? -54.315 19.559 25.077 1.00 25.61 180 ASN B CA 1
ATOM 3261 C C . ASN C 1 157 ? -53.508 18.677 26.044 1.00 26.74 180 ASN B C 1
ATOM 3262 O O . ASN C 1 157 ? -52.491 18.068 25.701 1.00 26.76 180 ASN B O 1
ATOM 3267 N N . THR C 1 158 ? -53.969 18.640 27.278 1.00 28.54 181 THR B N 1
ATOM 3268 C CA . THR C 1 158 ? -53.266 17.848 28.321 1.00 26.24 181 THR B CA 1
ATOM 3269 C C . THR C 1 158 ? -53.392 16.335 27.999 1.00 27.34 181 THR B C 1
ATOM 3270 O O . THR C 1 158 ? -52.440 15.558 28.075 1.00 25.14 181 THR B O 1
ATOM 3274 N N . SER C 1 159 ? -54.606 15.952 27.630 1.00 24.78 182 SER B N 1
ATOM 3275 C CA . SER C 1 159 ? -54.880 14.546 27.268 1.00 24.24 182 SER B CA 1
ATOM 3276 C C . SER C 1 159 ? -53.966 14.136 26.112 1.00 24.76 182 SER B C 1
ATOM 3277 O O . SER C 1 159 ? -53.313 13.094 26.122 1.00 23.78 182 SER B O 1
ATOM 3280 N N . PHE C 1 160 ? -53.923 15.003 25.126 1.00 23.05 183 PHE B N 1
ATOM 3281 C CA . PHE C 1 160 ? -53.163 14.708 23.911 1.00 24.34 183 PHE B CA 1
ATOM 3282 C C . PHE C 1 160 ? -51.664 14.602 24.200 1.00 24.69 183 PHE B C 1
ATOM 3283 O O . PHE C 1 160 ? -50.951 13.741 23.690 1.00 26.50 183 PHE B O 1
ATOM 3291 N N . LYS C 1 161 ? -51.223 15.522 25.018 1.00 23.86 184 LYS B N 1
ATOM 3292 C CA . LYS C 1 161 ? -49.792 15.665 25.388 1.00 25.92 184 LYS B CA 1
ATOM 3293 C C . LYS C 1 161 ? -49.336 14.399 26.087 1.00 24.86 184 LYS B C 1
ATOM 3294 O O . LYS C 1 161 ? -48.295 13.809 25.794 1.00 26.19 184 LYS B O 1
ATOM 3300 N N . HIS C 1 162 ? -50.180 14.007 27.012 1.00 23.79 185 HIS B N 1
ATOM 3301 C CA . HIS C 1 162 ? -49.989 12.781 27.808 1.00 25.43 185 HIS B CA 1
ATOM 3302 C C . HIS C 1 162 ? -49.875 11.563 26.892 1.00 25.06 185 HIS B C 1
ATOM 3303 O O . HIS C 1 162 ? -48.958 10.767 26.961 1.00 23.11 185 HIS B O 1
ATOM 3310 N N . PHE C 1 163 ? -50.847 11.490 25.999 1.00 25.23 186 PHE B N 1
ATOM 3311 C CA . PHE C 1 163 ? -50.967 10.439 24.942 1.00 24.56 186 PHE B CA 1
ATOM 3312 C C . PHE C 1 163 ? -49.698 10.312 24.096 1.00 24.79 186 PHE B C 1
ATOM 3313 O O . PHE C 1 163 ? -49.106 9.245 23.963 1.00 24.27 186 PHE B O 1
ATOM 3321 N N . ILE C 1 164 ? -49.314 11.430 23.524 1.00 24.96 187 ILE B N 1
ATOM 3322 C CA . ILE C 1 164 ? -48.087 11.501 22.682 1.00 27.48 187 ILE B CA 1
ATOM 3323 C C . ILE C 1 164 ? -46.793 11.090 23.451 1.00 28.66 187 ILE B C 1
ATOM 3324 O O . ILE C 1 164 ? -45.986 10.313 22.962 1.00 26.66 187 ILE B O 1
ATOM 3329 N N . PHE C 1 165 ? -46.623 11.630 24.643 1.00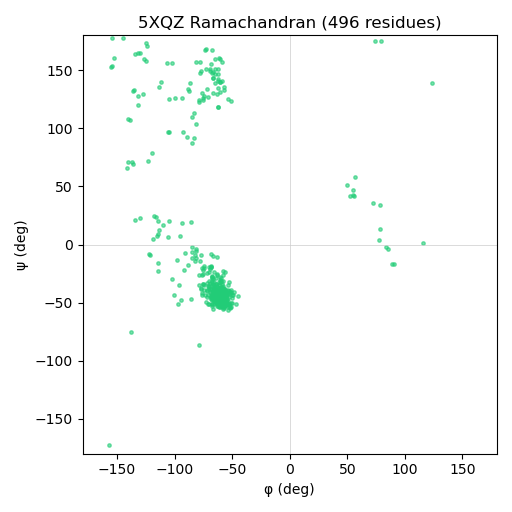 27.06 188 PHE B N 1
ATOM 3330 C CA . PHE C 1 165 ? -45.466 11.256 25.500 1.00 28.14 188 PHE B CA 1
ATOM 3331 C C . PHE C 1 165 ? -45.436 9.737 25.763 1.00 29.13 188 PHE B C 1
ATOM 3332 O O . PHE C 1 165 ? -44.391 9.059 25.740 1.00 28.53 188 PHE B O 1
ATOM 3340 N N . PHE C 1 166 ? -46.621 9.217 25.999 1.00 26.35 189 PHE B N 1
ATOM 3341 C CA . PHE C 1 166 ? -46.791 7.788 26.265 1.00 26.91 189 PHE B CA 1
ATOM 3342 C C . PHE C 1 166 ? -46.360 6.951 25.026 1.00 29.02 189 PHE B C 1
ATOM 3343 O O . PHE C 1 166 ? -45.541 6.024 25.109 1.00 26.45 189 PHE B O 1
ATOM 3351 N N . VAL C 1 167 ? -46.894 7.315 23.868 1.00 27.48 190 VAL B N 1
ATOM 3352 C CA . VAL C 1 167 ? -46.598 6.549 22.631 1.00 28.96 190 VAL B CA 1
ATOM 3353 C C . VAL C 1 167 ? -45.109 6.670 22.250 1.00 30.65 190 VAL B C 1
ATOM 3354 O O . VAL C 1 167 ? -44.479 5.743 21.775 1.00 30.53 190 VAL B O 1
ATOM 3358 N N . GLN C 1 168 ? -44.582 7.855 22.478 1.00 28.34 191 GLN B N 1
ATOM 3359 C CA . GLN C 1 168 ? -43.140 8.143 22.236 1.00 31.79 191 GLN B CA 1
ATOM 3360 C C . GLN C 1 168 ? -42.229 7.323 23.160 1.00 31.20 191 GLN B C 1
ATOM 3361 O O . GLN C 1 168 ? -41.248 6.767 22.739 1.00 35.07 191 GLN B O 1
ATOM 3367 N N . GLU C 1 169 ? -42.607 7.240 24.425 1.00 32.38 192 GLU B N 1
ATOM 3368 C CA . GLU C 1 169 ? -41.813 6.514 25.452 1.00 30.36 192 GLU B CA 1
ATOM 3369 C C . GLU C 1 169 ? -41.611 5.044 25.080 1.00 31.53 192 GLU B C 1
ATOM 3370 O O . GLU C 1 169 ? -40.568 4.469 25.310 1.00 30.87 192 GLU B O 1
ATOM 3376 N N . PHE C 1 170 ? -42.644 4.457 24.502 1.00 31.85 193 PHE B N 1
ATOM 3377 C CA . PHE C 1 170 ? -42.669 3.004 24.164 1.00 33.88 193 PHE B CA 1
ATOM 3378 C C . PHE C 1 170 ? -42.713 2.676 22.662 1.00 35.22 193 PHE B C 1
ATOM 3379 O O . PHE C 1 170 ? -42.901 1.540 22.246 1.00 38.29 193 PHE B O 1
ATOM 3387 N N . ASN C 1 171 ? -42.531 3.703 21.864 1.00 32.68 194 ASN B N 1
ATOM 3388 C CA . ASN C 1 171 ? -42.475 3.570 20.401 1.00 34.04 194 ASN B CA 1
ATOM 3389 C C . ASN C 1 171 ? -43.723 2.874 19.835 1.00 35.04 194 ASN B C 1
ATOM 3390 O O . ASN C 1 171 ? -43.644 1.972 19.025 1.00 39.75 194 ASN B O 1
ATOM 3395 N N . LEU C 1 172 ? -44.875 3.323 20.287 1.00 32.75 195 LEU B N 1
ATOM 3396 C CA . LEU C 1 172 ? -46.161 2.600 20.020 1.00 32.33 195 LEU B CA 1
ATOM 3397 C C . LEU C 1 172 ? -46.856 3.000 18.724 1.00 33.04 195 LEU B C 1
ATOM 3398 O O . LEU C 1 172 ? -47.752 2.321 18.248 1.00 31.54 195 LEU B O 1
ATOM 3403 N N . ILE C 1 173 ? -46.458 4.139 18.195 1.00 33.13 196 ILE B N 1
ATOM 3404 C CA . ILE C 1 173 ? -47.009 4.631 16.917 1.00 33.09 196 ILE B CA 1
ATOM 3405 C C . ILE C 1 173 ? -45.913 5.141 16.008 1.00 37.79 196 ILE B C 1
ATOM 3406 O O . ILE C 1 173 ? -45.047 5.895 16.400 1.00 34.88 196 ILE B O 1
ATOM 3411 N N . ASP C 1 174 ? -46.025 4.693 14.782 1.00 38.37 197 ASP B N 1
ATOM 3412 C CA . ASP C 1 174 ? -45.142 5.075 13.678 1.00 46.14 197 ASP B CA 1
ATOM 3413 C C . ASP C 1 174 ? -45.206 6.561 13.358 1.00 43.73 197 ASP B C 1
ATOM 3414 O O . ASP C 1 174 ? -46.259 7.164 13.300 1.00 43.57 197 ASP B O 1
ATOM 3419 N N . ARG C 1 175 ? -44.049 7.103 13.065 1.00 44.82 198 ARG B N 1
ATOM 3420 C CA . ARG C 1 175 ? -43.893 8.543 12.816 1.00 48.35 198 ARG B CA 1
ATOM 3421 C C . ARG C 1 175 ? -44.797 9.026 11.670 1.00 44.41 198 ARG B C 1
ATOM 3422 O O . ARG C 1 175 ? -45.395 10.087 11.738 1.00 42.94 198 ARG B O 1
ATOM 3430 N N . ARG C 1 176 ? -44.860 8.209 10.635 1.00 44.10 199 ARG B N 1
ATOM 3431 C CA . ARG C 1 176 ? -45.683 8.479 9.435 1.00 51.94 199 ARG B CA 1
ATOM 3432 C C . ARG C 1 176 ? -47.152 8.648 9.820 1.00 42.03 199 ARG B C 1
ATOM 3433 O O . ARG C 1 176 ? -47.871 9.492 9.301 1.00 44.37 199 ARG B O 1
ATOM 3441 N N . GLU C 1 177 ? -47.568 7.800 10.738 1.00 39.67 200 GLU B N 1
ATOM 3442 C CA . GLU C 1 177 ? -48.974 7.779 11.218 1.00 41.34 200 GLU B CA 1
ATOM 3443 C C . GLU C 1 177 ? -49.340 9.028 12.007 1.00 40.04 200 GLU B C 1
ATOM 3444 O O . GLU C 1 177 ? -50.496 9.439 12.036 1.00 40.25 200 GLU B O 1
ATOM 3450 N N . LEU C 1 178 ? -48.338 9.621 12.630 1.00 34.99 201 LEU B N 1
ATOM 3451 C CA . LEU C 1 178 ? -48.519 10.852 13.467 1.00 32.99 201 LEU B CA 1
ATOM 3452 C C . LEU C 1 178 ? -48.573 12.157 12.675 1.00 34.25 201 LEU B C 1
ATOM 3453 O O . LEU C 1 178 ? -48.856 13.225 13.216 1.00 34.08 201 LEU B O 1
ATOM 3458 N N . ALA C 1 179 ? -48.343 12.028 11.383 1.00 35.52 202 ALA B N 1
ATOM 3459 C CA . ALA C 1 179 ? -48.144 13.178 10.465 1.00 35.28 202 ALA B CA 1
ATOM 3460 C C . ALA C 1 179 ? -49.250 14.228 10.491 1.00 32.72 202 ALA B C 1
ATOM 3461 O O . ALA C 1 179 ? -48.978 15.405 10.404 1.00 34.43 202 ALA B O 1
ATOM 3463 N N . PRO C 1 180 ? -50.509 13.813 10.577 1.00 33.70 203 PRO B N 1
ATOM 3464 C CA . PRO C 1 180 ? -51.570 14.820 10.599 1.00 34.10 203 PRO B CA 1
ATOM 3465 C C . PRO C 1 180 ? -51.452 15.858 11.708 1.00 32.99 203 PRO B C 1
ATOM 3466 O O . PRO C 1 180 ? -52.018 16.926 11.594 1.00 28.57 203 PRO B O 1
ATOM 3470 N N . LEU C 1 181 ? -50.748 15.514 12.780 1.00 30.63 204 LEU B N 1
ATOM 3471 C CA . LEU C 1 181 ? -50.508 16.459 13.912 1.00 30.15 204 LEU B CA 1
ATOM 3472 C C . LEU C 1 181 ? -49.021 16.775 14.136 1.00 33.22 204 LEU B C 1
ATOM 3473 O O . LEU C 1 181 ? -48.579 17.187 15.204 1.00 32.85 204 LEU B O 1
ATOM 3478 N N . GLN C 1 182 ? -48.284 16.606 13.071 1.00 33.26 205 GLN B N 1
ATOM 3479 C CA . GLN C 1 182 ? -46.814 16.771 13.052 1.00 36.86 205 GLN B CA 1
ATOM 3480 C C . GLN C 1 182 ? -46.351 18.067 13.753 1.00 40.40 205 GLN B C 1
ATOM 3481 O O . GLN C 1 182 ? -45.483 18.084 14.650 1.00 37.92 205 GLN B O 1
ATOM 3487 N N . GLU C 1 183 ? -46.965 19.154 13.330 1.00 34.42 206 GLU B N 1
ATOM 3488 C CA . GLU C 1 183 ? -46.574 20.489 13.841 1.00 37.83 206 GLU B CA 1
ATOM 3489 C C . GLU C 1 183 ? -46.778 20.560 15.362 1.00 38.25 206 GLU B C 1
ATOM 3490 O O . GLU C 1 183 ? -45.880 20.902 16.122 1.00 37.85 206 GLU B O 1
ATOM 3496 N N . LEU C 1 184 ? -47.988 20.229 15.769 1.00 33.87 207 LEU B N 1
ATOM 3497 C CA . LEU C 1 184 ? -48.334 20.213 17.197 1.00 35.60 207 LEU B CA 1
ATOM 3498 C C . LEU C 1 184 ? -47.346 19.361 18.003 1.00 34.02 207 LEU B C 1
ATOM 3499 O O . LEU C 1 184 ? -46.877 19.753 19.059 1.00 36.00 207 LEU B O 1
ATOM 3504 N N . ILE C 1 185 ? -47.047 18.194 17.465 1.00 31.52 208 ILE B N 1
ATOM 3505 C CA . ILE C 1 185 ? -46.202 17.163 18.158 1.00 34.58 208 ILE B CA 1
ATOM 3506 C C . ILE C 1 185 ? -44.758 17.655 18.316 1.00 35.96 208 ILE B C 1
ATOM 3507 O O . ILE C 1 185 ? -44.137 17.510 19.354 1.00 33.23 208 ILE B O 1
ATOM 3512 N N . GLU C 1 186 ? -44.258 18.235 17.246 1.00 36.90 209 GLU B N 1
ATOM 3513 C CA . GLU C 1 186 ? -42.956 18.938 17.258 1.00 39.03 209 GLU B CA 1
ATOM 3514 C C . GLU C 1 186 ? -42.901 20.037 18.324 1.00 41.48 209 GLU B C 1
ATOM 3515 O O . GLU C 1 186 ? -41.935 20.175 19.056 1.00 47.72 209 GLU B O 1
ATOM 3521 N N . LYS C 1 187 ? -43.974 20.785 18.459 1.00 41.22 210 LYS B N 1
ATOM 3522 C CA . LYS C 1 187 ? -44.050 21.810 19.489 1.00 45.51 210 LYS B CA 1
ATOM 3523 C C . LYS C 1 187 ? -43.925 21.214 20.883 1.00 41.88 210 LYS B C 1
ATOM 3524 O O . LYS C 1 187 ? -43.265 21.755 21.747 1.00 44.42 210 LYS B O 1
ATOM 3530 N N . LEU C 1 188 ? -44.511 20.052 21.069 1.00 39.15 211 LEU B N 1
ATOM 3531 C CA . LEU C 1 188 ? -44.545 19.404 22.380 1.00 40.67 211 LEU B CA 1
ATOM 3532 C C . LEU C 1 188 ? -43.152 18.958 22.779 1.00 39.45 211 LEU B C 1
ATOM 3533 O O . LEU C 1 188 ? -42.901 18.618 23.909 1.00 38.49 211 LEU B O 1
ATOM 3538 N N . GLY C 1 189 ? -42.245 19.072 21.837 1.00 44.86 212 GLY B N 1
ATOM 3539 C CA . GLY C 1 189 ? -40.891 18.529 21.929 1.00 49.17 212 GLY B CA 1
ATOM 3540 C C . GLY C 1 189 ? -40.045 19.125 23.037 1.00 49.02 212 GLY B C 1
ATOM 3541 O O . GLY C 1 189 ? -38.980 18.617 23.328 1.00 46.04 212 GLY B O 1
ATOM 3542 N N . SER C 1 190 ? -40.536 20.204 23.637 1.00 55.68 213 SER B N 1
ATOM 3543 C CA . SER C 1 190 ? -39.812 20.952 24.692 1.00 57.84 213 SER B CA 1
ATOM 3544 C C . SER C 1 190 ? -40.158 20.888 26.219 1.00 69.36 213 SER B C 1
ATOM 3545 O O . SER C 1 190 ? -39.743 21.803 26.933 1.00 79.89 213 SER B O 1
ATOM 3548 N N . LYS C 1 191 ? -40.851 19.881 26.752 1.00 57.32 214 LYS B N 1
ATOM 3549 C CA . LYS C 1 191 ? -41.141 19.895 28.205 1.00 60.30 214 LYS B CA 1
ATOM 3550 C C . LYS C 1 191 ? -39.986 19.812 29.222 1.00 70.78 214 LYS B C 1
ATOM 3551 O O . LYS C 1 191 ? -39.962 20.571 30.176 1.00 83.36 214 LYS B O 1
ATOM 3557 N N . ASP C 1 192 ? -39.046 18.906 29.052 1.00 69.82 215 ASP B N 1
ATOM 3558 C CA . ASP C 1 192 ? -37.942 18.834 30.017 1.00 62.02 215 ASP B CA 1
ATOM 3559 C C . ASP C 1 192 ? -36.740 19.524 29.441 1.00 33.74 215 ASP B C 1
ATOM 3560 O O . ASP C 1 192 ? -36.020 20.272 30.105 1.00 56.02 215 ASP B O 1
ATOM 3565 N N . ARG C 1 193 ? -36.538 19.237 28.176 1.00 61.12 216 ARG B N 1
ATOM 3566 C CA . ARG C 1 193 ? -37.418 18.266 27.548 1.00 59.87 216 ARG B CA 1
ATOM 3567 C C . ARG C 1 193 ? -37.391 16.976 28.363 1.00 71.18 216 ARG B C 1
ATOM 3568 O O . ARG C 1 193 ? -36.409 16.229 28.337 1.00 69.87 216 ARG B O 1
ATOM 3576 N N . SER D 2 1 ? -72.449 17.332 30.319 1.00 51.23 20 SER D N 1
ATOM 3577 C CA . SER D 2 1 ? -71.433 16.261 30.183 1.00 48.40 20 SER D CA 1
ATOM 3578 C C . SER D 2 1 ? -70.067 16.927 30.060 1.00 47.44 20 SER D C 1
ATOM 3579 O O . SER D 2 1 ? -69.025 16.307 30.269 1.00 46.16 20 SER D O 1
ATOM 3582 N N . SER D 2 2 ? -70.071 18.207 29.731 1.00 49.63 21 SER D N 1
ATOM 3583 C CA . SER D 2 2 ? -68.781 18.912 29.577 1.00 48.86 21 SER D CA 1
ATOM 3584 C C . SER D 2 2 ? -68.183 19.213 30.952 1.00 44.42 21 SER D C 1
ATOM 3585 O O . SER D 2 2 ? -67.003 19.057 31.164 1.00 39.40 21 SER D O 1
ATOM 3588 N N . GLY D 2 3 ? -69.048 19.640 31.862 1.00 44.48 22 GLY D N 1
ATOM 3589 C CA . GLY D 2 3 ? -68.653 19.971 33.243 1.00 43.03 22 GLY D CA 1
ATOM 3590 C C . GLY D 2 3 ? -68.108 18.722 33.921 1.00 42.00 22 GLY D C 1
ATOM 3591 O O . GLY D 2 3 ? -67.126 18.759 34.648 1.00 42.93 22 GLY D O 1
ATOM 3592 N N . HIS D 2 4 ? -68.779 17.613 33.660 1.00 38.53 23 HIS D N 1
ATOM 3593 C CA . HIS D 2 4 ? -68.329 16.283 34.127 1.00 41.71 23 HIS D CA 1
ATOM 3594 C C . HIS D 2 4 ? -66.948 15.915 33.598 1.00 40.41 23 HIS D C 1
ATOM 3595 O O . HIS D 2 4 ? -66.037 15.518 34.342 1.00 38.49 23 HIS D O 1
ATOM 3602 N N . MET D 2 5 ? -66.808 16.019 32.291 1.00 35.96 24 MET D N 1
ATOM 3603 C CA . MET D 2 5 ? -65.523 15.705 31.600 1.00 32.43 24 MET D CA 1
ATOM 3604 C C . MET D 2 5 ? -64.400 16.505 32.280 1.00 29.91 24 MET D C 1
ATOM 3605 O O . MET D 2 5 ? -63.378 15.963 32.687 1.00 31.29 24 MET D O 1
ATOM 3610 N N . LYS D 2 6 ? -64.639 17.799 32.406 1.00 29.96 25 LYS D N 1
ATOM 3611 C CA . LYS D 2 6 ? -63.624 18.753 32.944 1.00 32.82 25 LYS D CA 1
ATOM 3612 C C . LYS D 2 6 ? -63.134 18.373 34.342 1.00 32.21 25 LYS D C 1
ATOM 3613 O O . LYS D 2 6 ? -61.942 18.234 34.585 1.00 33.25 25 LYS D O 1
ATOM 3619 N N . LEU D 2 7 ? -64.093 18.193 35.229 1.00 30.79 26 LEU D N 1
ATOM 3620 C CA . LEU D 2 7 ? -63.817 17.840 36.640 1.00 35.50 26 LEU D CA 1
ATOM 3621 C C . LEU D 2 7 ? -63.028 16.529 36.699 1.00 32.99 26 LEU D C 1
ATOM 3622 O O . LEU D 2 7 ? -62.048 16.380 37.427 1.00 29.35 26 LEU D O 1
ATOM 3627 N N . THR D 2 8 ? -63.479 15.601 35.878 1.00 33.64 27 THR D N 1
ATOM 3628 C CA . THR D 2 8 ? -62.898 14.239 35.820 1.00 35.03 27 THR D CA 1
ATOM 3629 C C . THR D 2 8 ? -61.436 14.287 35.396 1.00 31.63 27 THR D C 1
ATOM 3630 O O . THR D 2 8 ? -60.556 13.694 36.032 1.00 30.29 27 THR D O 1
ATOM 3634 N N . LEU D 2 9 ? -61.206 14.992 34.301 1.00 30.86 28 LEU D N 1
ATOM 3635 C CA . LEU D 2 9 ? -59.822 15.160 33.760 1.00 31.07 28 LEU D CA 1
ATOM 3636 C C . LEU D 2 9 ? -58.935 15.936 34.735 1.00 30.22 28 LEU D C 1
ATOM 3637 O O . LEU D 2 9 ? -57.773 15.597 34.974 1.00 29.75 28 LEU D O 1
ATOM 3642 N N . GLU D 2 10 ? -59.511 16.974 35.295 1.00 28.26 29 GLU D N 1
ATOM 3643 C CA . GLU D 2 10 ? -58.778 17.811 36.261 1.00 32.56 29 GLU D CA 1
ATOM 3644 C C . GLU D 2 10 ? -58.295 16.963 37.447 1.00 33.90 29 GLU D C 1
ATOM 3645 O O . GLU D 2 10 ? -57.141 17.025 37.868 1.00 27.76 29 GLU D O 1
ATOM 3651 N N . ASN D 2 11 ? -59.214 16.154 37.949 1.00 34.21 30 ASN D N 1
ATOM 3652 C CA . ASN D 2 11 ? -58.931 15.278 39.110 1.00 31.53 30 ASN D CA 1
ATOM 3653 C C . ASN D 2 11 ? -57.856 14.281 38.737 1.00 31.48 30 ASN D C 1
ATOM 3654 O O . ASN D 2 11 ? -56.934 14.020 39.482 1.00 31.42 30 ASN D O 1
ATOM 3659 N N . PHE D 2 12 ? -58.020 13.727 37.552 1.00 29.10 31 PHE D N 1
ATOM 3660 C CA . PHE D 2 12 ? -57.083 12.708 37.046 1.00 30.67 31 PHE D CA 1
ATOM 3661 C C . PHE D 2 12 ? -55.659 13.255 36.994 1.00 29.88 31 PHE D C 1
ATOM 3662 O O . PHE D 2 12 ? -54.725 12.617 37.420 1.00 31.85 31 PHE D O 1
ATOM 3670 N N . TYR D 2 13 ? -55.516 14.437 36.434 1.00 30.40 32 TYR D N 1
ATOM 3671 C CA . TYR D 2 13 ? -54.149 15.013 36.204 1.00 32.77 32 TYR D CA 1
ATOM 3672 C C . TYR D 2 13 ? -53.496 15.507 37.492 1.00 33.49 32 TYR D C 1
ATOM 3673 O O . TYR D 2 13 ? -52.296 15.397 37.699 1.00 37.27 32 TYR D O 1
ATOM 3682 N N . SER D 2 14 ? -54.327 16.027 38.358 1.00 35.57 33 SER D N 1
ATOM 3683 C CA . SER D 2 14 ? -53.887 16.379 39.735 1.00 38.23 33 SER D CA 1
ATOM 3684 C C . SER D 2 14 ? -53.416 15.104 40.467 1.00 39.97 33 SER D C 1
ATOM 3685 O O . SER D 2 14 ? -52.360 15.053 41.085 1.00 46.28 33 SER D O 1
ATOM 3688 N N . ASN D 2 15 ? -54.218 14.070 40.339 1.00 40.60 34 ASN D N 1
ATOM 3689 C CA . ASN D 2 15 ? -53.977 12.765 41.023 1.00 43.01 34 ASN D CA 1
ATOM 3690 C C . ASN D 2 15 ? -52.759 12.005 40.538 1.00 48.47 34 ASN D C 1
ATOM 3691 O O . ASN D 2 15 ? -52.084 11.281 41.297 1.00 46.02 34 ASN D O 1
ATOM 3696 N N . LEU D 2 16 ? -52.535 12.163 39.246 1.00 45.36 35 LEU D N 1
ATOM 3697 C CA . LEU D 2 16 ? -51.512 11.404 38.459 1.00 42.31 35 LEU D CA 1
ATOM 3698 C C . LEU D 2 16 ? -50.126 11.667 39.020 1.00 46.97 35 LEU D C 1
ATOM 3699 O O . LEU D 2 16 ? -49.293 10.775 39.204 1.00 50.10 35 LEU D O 1
ATOM 3704 N N . ILE D 2 17 ? -49.929 12.933 39.295 1.00 46.11 36 ILE D N 1
ATOM 3705 C CA . ILE D 2 17 ? -48.651 13.451 39.834 1.00 45.62 36 ILE D CA 1
ATOM 3706 C C . ILE D 2 17 ? -48.378 12.960 41.264 1.00 47.61 36 ILE D C 1
ATOM 3707 O O . ILE D 2 17 ? -47.329 12.442 41.604 1.00 40.96 36 ILE D O 1
ATOM 3712 N N . LEU D 2 18 ? -49.362 13.178 42.106 1.00 49.94 37 LEU D N 1
ATOM 3713 C CA . LEU D 2 18 ? -49.292 12.798 43.537 1.00 48.66 37 LEU D CA 1
ATOM 3714 C C . LEU D 2 18 ? -49.059 11.287 43.729 1.00 48.49 37 LEU D C 1
ATOM 3715 O O . LEU D 2 18 ? -48.226 10.869 44.537 1.00 47.25 37 LEU D O 1
ATOM 3720 N N . GLN D 2 19 ? -49.808 10.500 42.962 1.00 49.60 38 GLN D N 1
ATOM 3721 C CA . GLN D 2 19 ? -49.698 9.000 42.943 1.00 47.55 38 GLN D CA 1
ATOM 3722 C C . GLN D 2 19 ? -48.298 8.570 42.530 1.00 44.00 38 GLN D C 1
ATOM 3723 O O . GLN D 2 19 ? -47.739 7.623 43.054 1.00 41.24 38 GLN D O 1
ATOM 3729 N N . HIS D 2 20 ? -47.770 9.289 41.558 1.00 42.18 39 HIS D N 1
ATOM 3730 C CA . HIS D 2 20 ? -46.415 9.007 41.018 1.00 45.31 39 HIS D CA 1
ATOM 3731 C C . HIS D 2 20 ? -45.348 9.216 42.091 1.00 44.05 39 HIS D C 1
ATOM 3732 O O . HIS D 2 20 ? -44.480 8.387 42.341 1.00 43.00 39 HIS D O 1
ATOM 3739 N N . GLU D 2 21 ? -45.462 10.348 42.745 1.00 45.76 40 GLU D N 1
ATOM 3740 C CA . GLU D 2 21 ? -44.554 10.733 43.855 1.00 46.55 40 GLU D CA 1
ATOM 3741 C C . GLU D 2 21 ? -44.612 9.748 45.032 1.00 51.27 40 GLU D C 1
ATOM 3742 O O . GLU D 2 21 ? -43.589 9.295 45.564 1.00 51.75 40 GLU D O 1
ATOM 3748 N N . GLU D 2 22 ? -45.833 9.433 45.415 1.00 47.56 41 GLU D N 1
ATOM 3749 C CA . GLU D 2 22 ? -46.076 8.476 46.507 1.00 49.87 41 GLU D CA 1
ATOM 3750 C C . GLU D 2 22 ? -45.526 7.105 46.222 1.00 51.85 41 GLU D C 1
ATOM 3751 O O . GLU D 2 22 ? -44.987 6.442 47.092 1.00 52.54 41 GLU D O 1
ATOM 3757 N N . ARG D 2 23 ? -45.653 6.707 44.978 1.00 49.53 42 ARG D N 1
ATOM 3758 C CA . ARG D 2 23 ? -45.161 5.393 44.542 1.00 47.27 42 ARG D CA 1
ATOM 3759 C C . ARG D 2 23 ? -43.644 5.293 44.690 1.00 47.81 42 ARG D C 1
ATOM 3760 O O . ARG D 2 23 ? -43.080 4.301 45.163 1.00 45.80 42 ARG D O 1
ATOM 3768 N N . GLU D 2 24 ? -43.014 6.348 44.232 1.00 53.22 43 GLU D N 1
ATOM 3769 C CA . GLU D 2 24 ? -41.541 6.511 44.308 1.00 52.42 43 GLU D CA 1
ATOM 3770 C C . GLU D 2 24 ? -40.989 6.422 45.740 1.00 53.64 43 GLU D C 1
ATOM 3771 O O . GLU D 2 24 ? -40.000 5.746 46.028 1.00 51.76 43 GLU D O 1
ATOM 3777 N N . THR D 2 25 ? -41.657 7.148 46.616 1.00 54.01 44 THR D N 1
ATOM 3778 C CA . THR D 2 25 ? -41.313 7.193 48.070 1.00 54.20 44 THR D CA 1
ATOM 3779 C C . THR D 2 25 ? -41.583 5.830 48.763 1.00 50.56 44 THR D C 1
ATOM 3780 O O . THR D 2 25 ? -40.873 5.428 49.683 1.00 50.14 44 THR D O 1
ATOM 3784 N N . ARG D 2 26 ? -42.600 5.120 48.288 1.00 50.04 45 ARG D N 1
ATOM 3785 C CA . ARG D 2 26 ? -42.855 3.719 48.741 1.00 46.69 45 ARG D CA 1
ATOM 3786 C C . ARG D 2 26 ? -41.686 2.787 48.376 1.00 47.82 45 ARG D C 1
ATOM 3787 O O . ARG D 2 26 ? -41.253 1.975 49.174 1.00 45.94 45 ARG D O 1
ATOM 3795 N N . GLN D 2 27 ? -41.203 2.930 47.153 1.00 42.90 46 GLN D N 1
ATOM 3796 C CA . GLN D 2 27 ? -40.057 2.109 46.646 1.00 45.08 46 GLN D CA 1
ATOM 3797 C C . GLN D 2 27 ? -38.788 2.304 47.502 1.00 44.75 46 GLN D C 1
ATOM 3798 O O . GLN D 2 27 ? -38.000 1.389 47.725 1.00 43.67 46 GLN D O 1
ATOM 3804 N N . LYS D 2 28 ? -38.612 3.530 47.938 1.00 46.81 47 LYS D N 1
ATOM 3805 C CA . LYS D 2 28 ? -37.470 3.906 48.789 1.00 46.54 47 LYS D CA 1
ATOM 3806 C C . LYS D 2 28 ? -37.639 3.328 50.191 1.00 47.95 47 LYS D C 1
ATOM 3807 O O . LYS D 2 28 ? -36.731 2.718 50.768 1.00 51.69 47 LYS D O 1
ATOM 3813 N N . LYS D 2 29 ? -38.843 3.488 50.694 1.00 44.90 48 LYS D N 1
ATOM 3814 C CA . LYS D 2 29 ? -39.202 2.979 52.024 1.00 48.80 48 LYS D CA 1
ATOM 3815 C C . LYS D 2 29 ? -38.973 1.476 52.088 1.00 44.84 48 LYS D C 1
ATOM 3816 O O . LYS D 2 29 ? -38.479 0.929 53.054 1.00 46.36 48 LYS D O 1
ATOM 3822 N N . LEU D 2 30 ? -39.320 0.838 50.999 1.00 42.64 49 LEU D N 1
ATOM 3823 C CA . LEU D 2 30 ? -39.165 -0.630 50.850 1.00 43.15 49 LEU D CA 1
ATOM 3824 C C . LEU D 2 30 ? -37.685 -1.040 50.956 1.00 45.11 49 LEU D C 1
ATOM 3825 O O . LEU D 2 30 ? -37.315 -1.989 51.641 1.00 41.14 49 LEU D O 1
ATOM 3830 N N . GLU D 2 31 ? -36.868 -0.291 50.239 1.00 47.28 50 GLU D N 1
ATOM 3831 C CA . GLU D 2 31 ? -35.389 -0.508 50.142 1.00 48.30 50 GLU D CA 1
ATOM 3832 C C . GLU D 2 31 ? -34.722 -0.406 51.517 1.00 46.52 50 GLU D C 1
ATOM 3833 O O . GLU D 2 31 ? -33.826 -1.173 51.879 1.00 48.68 50 GLU D O 1
ATOM 3839 N N . VAL D 2 32 ? -35.205 0.584 52.245 1.00 47.55 51 VAL D N 1
ATOM 3840 C CA . VAL D 2 32 ? -34.783 0.875 53.634 1.00 47.35 51 VAL D CA 1
ATOM 3841 C C . VAL D 2 32 ? -35.240 -0.238 54.571 1.00 49.02 51 VAL D C 1
ATOM 3842 O O . VAL D 2 32 ? -34.453 -0.803 55.333 1.00 44.85 51 VAL D O 1
ATOM 3846 N N . ALA D 2 33 ? -36.520 -0.551 54.483 1.00 44.42 52 ALA D N 1
ATOM 3847 C CA . ALA D 2 33 ? -37.116 -1.664 55.268 1.00 46.55 52 ALA D CA 1
ATOM 3848 C C . ALA D 2 33 ? -36.312 -2.977 55.100 1.00 51.67 52 ALA D C 1
ATOM 3849 O O . ALA D 2 33 ? -36.085 -3.727 56.051 1.00 50.97 52 ALA D O 1
ATOM 3851 N N . MET D 2 34 ? -35.856 -3.205 53.881 1.00 47.42 53 MET D N 1
ATOM 3852 C CA . MET D 2 34 ? -35.116 -4.463 53.505 1.00 43.08 53 MET D CA 1
ATOM 3853 C C . MET D 2 34 ? -33.703 -4.543 54.096 1.00 43.42 53 MET D C 1
ATOM 3854 O O . MET D 2 34 ? -33.263 -5.584 54.556 1.00 41.30 53 MET D O 1
ATOM 3859 N N . GLU D 2 35 ? -32.998 -3.431 54.034 1.00 48.76 54 GLU D N 1
ATOM 3860 C CA . GLU D 2 35 ? -31.688 -3.274 54.751 1.00 51.80 54 GLU D CA 1
ATOM 3861 C C . GLU D 2 35 ? -31.812 -3.495 56.271 1.00 51.61 54 GLU D C 1
ATOM 3862 O O . GLU D 2 35 ? -31.088 -4.275 56.867 1.00 55.58 54 GLU D O 1
ATOM 3868 N N . GLU D 2 36 ? -32.708 -2.721 56.862 1.00 49.75 55 GLU D N 1
ATOM 3869 C CA . GLU D 2 36 ? -33.104 -2.802 58.317 1.00 54.05 55 GLU D CA 1
ATOM 3870 C C . GLU D 2 36 ? -33.338 -4.226 58.805 1.00 53.18 55 GLU D C 1
ATOM 3871 O O . GLU D 2 36 ? -32.935 -4.610 59.904 1.00 57.69 55 GLU D O 1
ATOM 3877 N N . GLU D 2 37 ? -34.049 -4.961 57.967 1.00 47.20 56 GLU D N 1
ATOM 3878 C CA . GLU D 2 37 ? -34.397 -6.376 58.241 1.00 42.37 56 GLU D CA 1
ATOM 3879 C C . GLU D 2 37 ? -33.201 -7.287 58.009 1.00 43.80 56 GLU D C 1
ATOM 3880 O O . GLU D 2 37 ? -33.141 -8.402 58.512 1.00 52.54 56 GLU D O 1
ATOM 3886 N N . GLY D 2 38 ? -32.264 -6.767 57.250 1.00 43.72 57 GLY D N 1
ATOM 3887 C CA . GLY D 2 38 ? -30.990 -7.462 56.953 1.00 43.65 57 GLY D CA 1
ATOM 3888 C C . GLY D 2 38 ? -31.158 -8.638 55.996 1.00 37.92 57 GLY D C 1
ATOM 3889 O O . GLY D 2 38 ? -30.479 -9.656 56.093 1.00 37.99 57 GLY D O 1
ATOM 3890 N N . LEU D 2 39 ? -32.071 -8.450 55.065 1.00 36.85 58 LEU D N 1
ATOM 3891 C CA . LEU D 2 39 ? -32.337 -9.440 53.996 1.00 37.92 58 LEU D CA 1
ATOM 3892 C C . LEU D 2 39 ? -31.108 -9.627 53.103 1.00 38.85 58 LEU D C 1
ATOM 3893 O O . LEU D 2 39 ? -30.514 -8.666 52.605 1.00 37.20 58 LEU D O 1
ATOM 3898 N N . ALA D 2 40 ? -30.761 -10.892 52.923 1.00 36.55 59 ALA D N 1
ATOM 3899 C CA . ALA D 2 40 ? -29.724 -11.316 51.943 1.00 39.17 59 ALA D CA 1
ATOM 3900 C C . ALA D 2 40 ? -30.234 -10.995 50.541 1.00 43.05 59 ALA D C 1
ATOM 3901 O O . ALA D 2 40 ? -31.425 -10.826 50.309 1.00 44.56 59 ALA D O 1
ATOM 3903 N N . ASP D 2 41 ? -29.311 -10.922 49.614 1.00 45.10 60 ASP D N 1
ATOM 3904 C CA . ASP D 2 41 ? -29.605 -10.437 48.233 1.00 46.88 60 ASP D CA 1
ATOM 3905 C C . ASP D 2 41 ? -30.731 -11.186 47.493 1.00 46.77 60 ASP D C 1
ATOM 3906 O O . ASP D 2 41 ? -31.590 -10.585 46.841 1.00 45.76 60 ASP D O 1
ATOM 3911 N N . GLU D 2 42 ? -30.679 -12.500 47.601 1.00 43.16 61 GLU D N 1
ATOM 3912 C CA . GLU D 2 42 ? -31.691 -13.380 46.978 1.00 50.12 61 GLU D CA 1
ATOM 3913 C C . GLU D 2 42 ? -33.060 -13.132 47.611 1.00 45.90 61 GLU D C 1
ATOM 3914 O O . GLU D 2 42 ? -34.107 -13.194 46.974 1.00 48.52 61 GLU D O 1
ATOM 3920 N N . GLU D 2 43 ? -33.018 -12.862 48.897 1.00 41.25 62 GLU D N 1
ATOM 3921 C CA . GLU D 2 43 ? -34.240 -12.616 49.683 1.00 42.17 62 GLU D CA 1
ATOM 3922 C C . GLU D 2 43 ? -34.858 -11.251 49.313 1.00 41.18 62 GLU D C 1
ATOM 3923 O O . GLU D 2 43 ? -36.064 -11.088 49.225 1.00 42.15 62 GLU D O 1
ATOM 3929 N N . LYS D 2 44 ? -33.990 -10.281 49.097 1.00 39.28 63 LYS D N 1
ATOM 3930 C CA . LYS D 2 44 ? -34.404 -8.915 48.637 1.00 44.39 63 LYS D CA 1
ATOM 3931 C C . LYS D 2 44 ? -35.106 -9.008 47.271 1.00 42.23 63 LYS D C 1
ATOM 3932 O O . LYS D 2 44 ? -36.153 -8.412 47.010 1.00 38.92 63 LYS D O 1
ATOM 3938 N N . LYS D 2 45 ? -34.492 -9.788 46.409 1.00 41.90 64 LYS D N 1
ATOM 3939 C CA . LYS D 2 45 ? -35.078 -10.080 45.070 1.00 44.84 64 LYS D CA 1
ATOM 3940 C C . LYS D 2 45 ? -36.506 -10.623 45.149 1.00 43.07 64 LYS D C 1
ATOM 3941 O O . LYS D 2 45 ? -37.417 -10.137 44.502 1.00 41.86 64 LYS D O 1
ATOM 3947 N N . LEU D 2 46 ? -36.651 -11.647 45.955 1.00 42.41 65 LEU D N 1
ATOM 3948 C CA . LEU D 2 46 ? -37.964 -12.255 46.284 1.00 43.88 65 LEU D CA 1
ATOM 3949 C C . LEU D 2 46 ? -38.968 -11.217 46.807 1.00 40.36 65 LEU D C 1
ATOM 3950 O O . LEU D 2 46 ? -40.105 -11.120 46.375 1.00 35.29 65 LEU D O 1
ATOM 3955 N N . ARG D 2 47 ? -38.506 -10.436 47.755 1.00 40.78 66 ARG D N 1
ATOM 3956 C CA . ARG D 2 47 ? -39.363 -9.428 48.414 1.00 40.52 66 ARG D CA 1
ATOM 3957 C C . ARG D 2 47 ? -39.856 -8.345 47.424 1.00 41.79 66 ARG D C 1
ATOM 3958 O O . ARG D 2 47 ? -41.026 -7.948 47.418 1.00 43.53 66 ARG D O 1
ATOM 3966 N N . ARG D 2 48 ? -38.933 -7.871 46.611 1.00 36.77 67 ARG D N 1
ATOM 3967 C CA . ARG D 2 48 ? -39.242 -6.825 45.595 1.00 40.32 67 ARG D CA 1
ATOM 3968 C C . ARG D 2 48 ? -40.351 -7.302 44.658 1.00 42.02 67 ARG D C 1
ATOM 3969 O O . ARG D 2 48 ? -41.301 -6.600 44.336 1.00 42.01 67 ARG D O 1
ATOM 3977 N N . SER D 2 49 ? -40.162 -8.521 44.222 1.00 41.79 68 SER D N 1
ATOM 3978 C CA . SER D 2 49 ? -41.106 -9.189 43.305 1.00 43.05 68 SER D CA 1
ATOM 3979 C C . SER D 2 49 ? -42.463 -9.396 43.911 1.00 41.43 68 SER D C 1
ATOM 3980 O O . SER D 2 49 ? -43.474 -9.266 43.269 1.00 41.41 68 SER D O 1
ATOM 3983 N N . GLN D 2 50 ? -42.454 -9.772 45.160 1.00 40.23 69 GLN D N 1
ATOM 3984 C CA . GLN D 2 50 ? -43.711 -9.935 45.890 1.00 40.33 69 GLN D CA 1
ATOM 3985 C C . GLN D 2 50 ? -44.460 -8.611 45.957 1.00 39.44 69 GLN D C 1
ATOM 3986 O O . GLN D 2 50 ? -45.636 -8.548 45.635 1.00 37.63 69 GLN D O 1
ATOM 3992 N N . HIS D 2 51 ? -43.752 -7.563 46.348 1.00 40.40 70 HIS D N 1
ATOM 3993 C CA . HIS D 2 51 ? -44.373 -6.218 46.442 1.00 41.63 70 HIS D CA 1
ATOM 3994 C C . HIS D 2 51 ? -44.839 -5.717 45.085 1.00 43.39 70 HIS D C 1
ATOM 3995 O O . HIS D 2 51 ? -45.935 -5.189 44.926 1.00 46.73 70 HIS D O 1
ATOM 4002 N N . ALA D 2 52 ? -43.984 -5.895 44.105 1.00 41.33 71 ALA D N 1
ATOM 4003 C CA . ALA D 2 52 ? -44.278 -5.498 42.721 1.00 42.05 71 ALA D CA 1
ATOM 4004 C C . ALA D 2 52 ? -45.564 -6.182 42.177 1.00 39.02 71 ALA D C 1
ATOM 4005 O O . ALA D 2 52 ? -46.342 -5.596 41.430 1.00 44.18 71 ALA D O 1
ATOM 4007 N N . ARG D 2 53 ? -45.759 -7.421 42.592 1.00 39.72 72 ARG D N 1
ATOM 4008 C CA . ARG D 2 53 ? -46.914 -8.253 42.174 1.00 38.87 72 ARG D CA 1
ATOM 4009 C C . ARG D 2 53 ? -48.197 -7.536 42.581 1.00 40.72 72 ARG D C 1
ATOM 4010 O O . ARG D 2 53 ? -49.165 -7.468 41.826 1.00 38.84 72 ARG D O 1
ATOM 4018 N N . LYS D 2 54 ? -48.175 -7.014 43.799 1.00 38.25 73 LYS D N 1
ATOM 4019 C CA . LYS D 2 54 ? -49.349 -6.299 44.353 1.00 39.82 73 LYS D CA 1
ATOM 4020 C C . LYS D 2 54 ? -49.682 -5.071 43.520 1.00 38.80 73 LYS D C 1
ATOM 4021 O O . LYS D 2 54 ? -50.850 -4.760 43.273 1.00 36.06 73 LYS D O 1
ATOM 4027 N N . GLU D 2 55 ? -48.632 -4.372 43.119 1.00 36.79 74 GLU D N 1
ATOM 4028 C CA . GLU D 2 55 ? -48.798 -3.142 42.296 1.00 36.56 74 GLU D CA 1
ATOM 4029 C C . GLU D 2 55 ? -49.376 -3.473 40.894 1.00 35.82 74 GLU D C 1
ATOM 4030 O O . GLU D 2 55 ? -50.271 -2.794 40.385 1.00 35.72 74 GLU D O 1
ATOM 4036 N N . THR D 2 56 ? -48.874 -4.540 40.300 1.00 33.67 75 THR D N 1
ATOM 4037 C CA . THR D 2 56 ? -49.363 -4.999 38.971 1.00 32.92 75 THR D CA 1
ATOM 4038 C C . THR D 2 56 ? -50.830 -5.445 39.058 1.00 33.07 75 THR D C 1
ATOM 4039 O O . THR D 2 56 ? -51.675 -5.117 38.225 1.00 31.04 75 THR D O 1
ATOM 4043 N N . GLU D 2 57 ? -51.103 -6.223 40.081 1.00 33.47 76 GLU D N 1
ATOM 4044 C CA . GLU D 2 57 ? -52.496 -6.658 40.380 1.00 33.31 76 GLU D CA 1
ATOM 4045 C C . GLU D 2 57 ? -53.432 -5.449 40.551 1.00 31.82 76 GLU D C 1
ATOM 4046 O O . GLU D 2 57 ? -54.551 -5.435 40.082 1.00 28.83 76 GLU D O 1
ATOM 4052 N N . PHE D 2 58 ? -52.940 -4.446 41.248 1.00 31.85 77 PHE D N 1
ATOM 4053 C CA . PHE D 2 58 ? -53.706 -3.206 41.458 1.00 32.64 77 PHE D CA 1
ATOM 4054 C C . PHE D 2 58 ? -54.039 -2.548 40.108 1.00 32.82 77 PHE D C 1
ATOM 4055 O O . PHE D 2 58 ? -55.160 -2.104 39.865 1.00 31.25 77 PHE D O 1
ATOM 4063 N N . LEU D 2 59 ? -53.043 -2.491 39.248 1.00 28.75 78 LEU D N 1
ATOM 4064 C CA . LEU D 2 59 ? -53.223 -1.897 37.889 1.00 30.94 78 LEU D CA 1
ATOM 4065 C C . LEU D 2 59 ? -54.268 -2.661 37.082 1.00 28.82 78 LEU D C 1
ATOM 4066 O O . LEU D 2 59 ? -55.115 -2.096 36.417 1.00 31.37 78 LEU D O 1
ATOM 4071 N N . ARG D 2 60 ? -54.209 -3.969 37.190 1.00 29.43 79 ARG D N 1
ATOM 4072 C CA . ARG D 2 60 ? -55.215 -4.831 36.542 1.00 29.17 79 ARG D CA 1
ATOM 4073 C C . ARG D 2 60 ? -56.641 -4.496 37.037 1.00 30.58 79 ARG D C 1
ATOM 4074 O O . ARG D 2 60 ? -57.570 -4.224 36.270 1.00 27.87 79 ARG D O 1
ATOM 4082 N N . LEU D 2 61 ? -56.796 -4.498 38.341 1.00 29.96 80 LEU D N 1
ATOM 4083 C CA . LEU D 2 61 ? -58.137 -4.271 38.948 1.00 29.38 80 LEU D CA 1
ATOM 4084 C C . LEU D 2 61 ? -58.665 -2.877 38.637 1.00 30.39 80 LEU D C 1
ATOM 4085 O O . LEU D 2 61 ? -59.856 -2.648 38.442 1.00 34.42 80 LEU D O 1
ATOM 4090 N N . LYS D 2 62 ? -57.733 -1.956 38.570 1.00 30.41 81 LYS D N 1
ATOM 4091 C CA . LYS D 2 62 ? -58.037 -0.542 38.264 1.00 31.73 81 LYS D CA 1
ATOM 4092 C C . LYS D 2 62 ? -58.717 -0.420 36.913 1.00 32.64 81 LYS D C 1
ATOM 4093 O O . LYS D 2 62 ? -59.674 0.337 36.722 1.00 30.62 81 LYS D O 1
ATOM 4099 N N . ARG D 2 63 ? -58.138 -1.170 35.990 1.00 28.94 82 ARG D N 1
ATOM 4100 C CA . ARG D 2 63 ? -58.627 -1.323 34.595 1.00 31.90 82 ARG D CA 1
ATOM 4101 C C . ARG D 2 63 ? -59.969 -2.071 34.606 1.00 31.73 82 ARG D C 1
ATOM 4102 O O . ARG D 2 63 ? -60.982 -1.624 34.074 1.00 38.28 82 ARG D O 1
ATOM 4110 N N . THR D 2 64 ? -59.970 -3.194 35.280 1.00 28.18 83 THR D N 1
ATOM 4111 C CA . THR D 2 64 ? -61.104 -4.133 35.142 1.00 32.66 83 THR D CA 1
ATOM 4112 C C . THR D 2 64 ? -62.366 -3.765 35.937 1.00 34.91 83 THR D C 1
ATOM 4113 O O . THR D 2 64 ? -63.438 -4.161 35.572 1.00 37.53 83 THR D O 1
ATOM 4117 N N . ARG D 2 65 ? -62.209 -3.025 37.021 1.00 30.56 84 ARG D N 1
ATOM 4118 C CA . ARG D 2 65 ? -63.370 -2.646 37.879 1.00 34.20 84 ARG D CA 1
ATOM 4119 C C . ARG D 2 65 ? -64.373 -1.768 37.130 1.00 39.17 84 ARG D C 1
ATOM 4120 O O . ARG D 2 65 ? -65.576 -1.667 37.469 1.00 42.57 84 ARG D O 1
ATOM 4128 N N . LEU D 2 66 ? -63.806 -1.099 36.139 1.00 36.06 85 LEU D N 1
ATOM 4129 C CA . LEU D 2 66 ? -64.545 -0.194 35.226 1.00 42.36 85 LEU D CA 1
ATOM 4130 C C . LEU D 2 66 ? -65.560 -0.900 34.327 1.00 40.60 85 LEU D C 1
ATOM 4131 O O . LEU D 2 66 ? -66.572 -0.360 33.965 1.00 46.65 85 LEU D O 1
ATOM 4136 N N . GLY D 2 67 ? -65.239 -2.119 33.969 1.00 41.37 86 GLY D N 1
ATOM 4137 C CA . GLY D 2 67 ? -66.073 -2.929 33.049 1.00 47.30 86 GLY D CA 1
ATOM 4138 C C . GLY D 2 67 ? -67.408 -3.352 33.648 1.00 62.06 86 GLY D C 1
ATOM 4139 O O . GLY D 2 67 ? -67.580 -3.430 34.856 1.00 60.28 86 GLY D O 1
ATOM 4140 N N . LEU D 2 68 ? -68.346 -3.597 32.752 1.00 66.88 87 LEU D N 1
ATOM 4141 C CA . LEU D 2 68 ? -69.689 -4.172 33.076 1.00 70.59 87 LEU D CA 1
ATOM 4142 C C . LEU D 2 68 ? -70.733 -3.097 33.395 1.00 67.22 87 LEU D C 1
ATOM 4143 O O . LEU D 2 68 ? -70.665 -1.972 32.900 1.00 66.90 87 LEU D O 1
#

Sequence (504 aa):
EATLGSGNLRQAVMLPEGEDLNEWIAVNTVDFFNQINMLYGTITEFCTEASCPVMSAGPRYEYHWADNIKKPIKCSAPKYIDYLMTWVQDQLDDETLFPSKIGVPFPKNFMSVAKTILKRLFRVYAHIYHQHFDSVMQLQEEAHLNTSFKHFIFFVQEFNLIDRRELAPLQELIEKLGSGHMKLTLENFYSNLILQHEERETRQKKLEVAMEEEGLADEEKKLRRSQHARKETEFLRLKRTRLAAHHSSGHMEATLGSGNLRQAVMLPEGEDLNEWIAVNTVDFFNQINMLYGTITEFCTEASCPVMSAGPRYEYHWADGTNIKKPIKCSAPKYIDYLMTWVQDQLDDETLFPSKIGVPFPKNFMSVAKTILKRLFRVYAHIYHQHFDSVMQLQEEAHLNTSFKHFIFFVQEFNLIDRRELAPLQELIEKLGSKDRSSGHMKLTLENFYSNLILQHEERETRQKKLEVAMEEEGLADEEKKLRRSQHARKETEFLRLKRTRLGL

InterPro domains:
  IPR005301 MOB kinase activator family [PF03637] (33-204)
  IPR005301 MOB kinase activator family [PTHR22599] (9-214)
  IPR005301 MOB kinase activator family [SM01388] (31-204)
  IPR036703 MOB kinase activator superfamily [G3DSA:1.20.140.30] (1-216)
  IPR036703 MOB kinase activator superfamily [SSF101152] (15-211)

Solvent-accessible surface area: 27159 Å² total; per-residue (Å²): 138,50,50,49,52,124,36,74,11,102,77,3,1,92,66,24,126,54,11,67,66,44,8,28,0,0,10,7,0,18,28,0,12,57,5,1,64,49,4,23,40,21,1,45,123,100,0,42,80,98,65,7,87,39,0,18,1,10,146,174,55,74,28,71,27,32,99,120,107,55,144,70,36,135,14,6,0,17,53,2,2,61,23,0,22,43,34,0,75,38,27,24,80,24,115,102,26,6,2,47,146,80,72,51,107,25,38,224,80,2,63,65,18,0,71,29,0,0,59,22,0,2,49,0,0,0,0,4,28,81,64,8,59,103,16,2,72,154,53,134,2,39,20,10,2,12,5,0,1,53,0,0,1,10,0,0,81,80,34,99,3,12,87,185,159,71,14,12,12,10,88,120,42,17,116,155,48,79,61,55,137,3,48,124,40,2,77,98,47,12,72,67,29,30,118,95,34,88,89,37,81,66,103,50,125,130,26,57,89,30,0,119,146,101,57,37,71,122,98,81,21,127,88,76,86,68,108,52,18,165,132,23,29,48,121,12,13,90,88,20,42,192,140,145,96,178,142,98,46,24,89,74,118,32,57,51,53,125,20,50,9,28,78,9,1,91,47,27,111,57,13,58,22,8,2,30,0,0,7,10,0,11,26,0,10,51,6,1,72,48,7,20,32,8,0,61,112,77,5,55,116,97,64,7,87,35,0,20,2,8,145,181,52,81,31,74,4,23,32,42,102,129,41,147,170,69,60,119,13,12,0,33,88,0,3,75,57,0,20,84,40,0,72,92,29,24,90,53,97,95,26,4,0,39,142,74,71,56,105,22,28,121,80,2,23,66,18,0,52,36,0,0,66,34,0,2,40,0,1,0,0,4,17,82,67,7,24,98,10,4,71,131,45,135,1,27,19,8,2,7,5,0,1,26,3,0,0,5,0,2,86,70,37,52,3,14,77,138,154,58,16,16,13,10,92,114,17,18,121,123,34,27,92,60,75,143,111,29,43,122,1,43,131,49,2,72,92,50,12,67,62,28,43,108,97,66,88,94,38,89,75,99,58,128,160,23,69,94,38,0,113,139,96,61,39,72,117,93,83,27,119,82,76,90,72,108,55,22,154,136,23,29,47,115,10,14,100,75,16,33,184,102,38,234

Radius of gyration: 27.21 Å; Cα contacts (8 Å, |Δi|>4): 462; chains: 4; bounding box: 71×72×82 Å

Secondary structure (DSSP, 8-state):
---S----HHHHTSPPTT--HHHHHHHHHHHHHHHHHHHHHTTTTT--TTT-SSEESSTT-EE-B----PPPB---HHHHHHHHHHHHHHHHT-TTTS--STTPPPPTTHHHHHHHHHHHHHHHHHHHHHHSHHHHHHTT-HHHHHHHHHHHHHHHHHTT-S-HHHHGGGHHHHHHH-/----S--GGG--S-S--HHHHTSPPTT--HHHHHHHHHHHHHHHHHHHHHTTTTTS-TTT-SSEESSTT-EE-B--SSS--SPB---HHHHHHHHHHHHHHHHT-TTTS--STTPPPPTTHHHHHHHHHHHHHHHHHHHHHHSHHHHHHTT-HHHHHHHHHHHHHHHHHHT-S-TTTTGGGHHHHHHGGGS--/-HHHHHHHHHHHHHHHHHHHHHHHHHHHHHHHHHHHT--HHHHHHHHHHHHHHHHHHHHHHHHT-/-HHHHHHHHHHHHHHHHHHHHHHHHHHHHHHHHHHHHT--HHHHHHHHHHHHHHHHHHHHHHHHTT--